Protein 5E1V (pdb70)

CATH classification: 3.10.129.110

InterPro domains:
  IPR006162 Phosphopantetheine attachment site [PS00012] (349-364)
  IPR006162 Phosphopantetheine attachment site [PS00012] (1829-1844)
  IPR006162 Phosphopantetheine attachment site [PS00012] (2629-2644)
  IPR006162 Phosphopantetheine attachment site [PS00012] (2770-2785)
  IPR006162 Phosphopantetheine attachment site [PS00012] (3992-4007)
  IPR009081 Phosphopantetheine binding ACP domain [PF00550] (325-390)
  IPR009081 Phosphopantetheine binding ACP domain [PF00550] (1805-1868)
  IPR009081 Phosphopantetheine binding ACP domain [PF00550] (2605-2669)
  IPR009081 Phosphopantetheine binding ACP domain [PF00550] (2747-2811)
  IPR009081 Phosphopantetheine binding ACP domain [PF00550] (3967-4033)
  IPR009081 Phosphopantetheine binding ACP domain [PS50075] (320-394)
  IPR009081 Phosphopantetheine binding ACP domain [PS50075] (1800-1873)
  IPR009081 Phosphopantetheine binding ACP domain [PS50075] (2597-2674)
  IPR009081 Phosphopantetheine binding ACP domain [PS50075] (2738-2815)
  IPR009081 Phosphopantetheine binding ACP domain [PS50075] (3960-4037)
  IPR011254 Prismane-like superfamily [SSF56821] (311-453)
  IPR013968 Polyketide synthase-like, ketoreductase domain [PF08659] (1521-1706)
  IPR013968 Polyketide synthase-like, ketoreductase domain [PF08659] (3689-3882)
  IPR014030 Beta-ketoacyl synthase-like, N-terminal domain [PF00109] (435-687)
  IPR014030 Beta-ketoacyl synthase-like, N-terminal domain [PF00109] (1927-2181)

Radius of gyration: 29.61 Å; Cα contacts (8 Å, |Δi|>4): 1319; chains: 2; bounding box: 48×80×76 Å

Solvent-accessible surface area: 24666 Å² total; per-residue (Å²): 209,24,71,78,3,91,98,111,35,93,8,16,45,194,34,46,13,0,123,28,8,35,8,72,64,101,25,10,6,2,10,3,2,4,0,8,23,0,0,53,4,0,93,84,89,63,34,56,8,33,66,1,52,1,100,65,0,26,16,116,60,63,3,46,4,96,126,98,0,45,4,15,0,51,0,79,1,51,52,92,49,176,15,75,10,66,0,28,0,56,2,53,48,104,45,110,70,81,70,66,55,128,99,85,59,13,0,73,0,34,0,32,27,68,77,96,10,138,52,166,68,90,34,64,22,85,114,36,63,94,55,27,118,93,83,31,98,1,78,76,10,1,73,64,16,101,150,29,94,25,52,5,41,104,25,0,54,2,114,23,9,0,26,46,57,64,106,5,5,3,0,57,2,36,8,12,104,40,0,75,140,105,2,95,46,36,2,0,0,3,0,0,0,14,0,0,11,10,0,2,47,37,15,0,67,82,68,14,122,63,41,103,121,14,25,34,31,52,61,2,64,11,0,24,0,42,41,61,4,50,54,55,1,20,0,37,0,82,94,109,24,9,86,54,90,143,91,46,9,38,3,17,0,5,0,0,48,68,83,0,84,23,8,0,36,0,86,30,12,7,3,98,23,89,70,72,79,4,94,96,110,36,94,7,16,45,194,34,46,12,0,123,29,8,37,8,61,65,100,25,9,6,3,10,3,2,3,0,9,24,0,1,52,5,0,100,85,98,64,38,55,8,34,64,1,52,1,97,63,0,25,16,116,59,62,3,47,4,98,128,96,0,45,4,15,0,50,0,80,1,29,54,152,50,173,15,74,9,43,0,19,0,57,2,54,48,104,48,113,70,81,70,67,62,85,102,102,58,12,0,81,2,45,0,33,26,65,76,92,9,105,50,89,68,91,38,62,23,84,114,34,62,94,54,27,121,94,81,32,97,2,82,77,10,1,73,75,16,101,156,33,94,25,52,6,41,105,25,0,52,1,113,26,8,0,27,45,56,64,105,6,6,3,0,57,3,36,8,12,104,42,0,74,140,104,3,93,46,35,2,0,0,3,0,0,0,15,0,0,11,9,0,2,45,37,15,0,68,82,68,14,168,69,66,113,114,12,25,30,31,51,63,1,64,12,0,24,0,43,38,72,4,57,52,53,2,19,0,36,0,80,94,109,25,9,86,79,88,179,90,47,10,37,3,17,0,5,0,0,48,68,83,0,83,22,8,0,36,0,86,30,13,7,4,98,35,69

Sequence (547 aa):
NVKKITKQLTLSLKNPFIYHHVVYGQNVLPGLAYIDIIYQIFREHGFSCSELQLRNLSIYQPLTAEQDAVIVLNIQCAEKKEGQWQITAKGIEKRDGKEASEEKLYMKADMHADSPAIFEETLDLSQIKASAQNVVQLDDVYEQCRRQELVHSEYMKAKGCIYEEEDGVLLELSLGSEAMLHAEGFMFHPTLIDGSGVGANHLLTSLLKGEQRLYLPLFYESFSASALLQTDCMTRIKRSSVRREKELIYVTLEFFNASGEKVAELKNFTSKLVVKKITKQLTLSLKNPFIYHHVVYGQNVLPGLAYIDIIYQIFREHGFSCSELQLRNLSIYQPLTAEQDAVIVLNIQCAEKKEGQWQITAKGIEKRDGKEASEEKLYMKADMHADSPAIFEETLDLSQIKASAQNVVQLDDVYEQCRRQELVHSEYMKAKGCIYEEEDGVLLELSLGSEAMLHAEGFMFHPTLIDGSGVGANHLLTSLLKGEQRLYLPLFYESFSASALLQTDCMTRIKRSSVRREKELIYVTLEFFNASGEKVAELKNFTSKLV

Organism: Bacillus subtilis (strain 168) (NCBI:txid224308)

B-factor: mean 27.77, std 12.08, range [8.57, 76.92]

Structure (mmCIF, N/CA/C/O backbone):
data_5E1V
#
_entry.id   5E1V
#
_cell.length_a   38.030
_cell.length_b   63.820
_cell.length_c   66.990
_cell.angle_alpha   89.990
_cell.angle_beta   89.820
_cell.angle_gamma   79.230
#
_symmetry.space_group_name_H-M   'P 1'
#
loop_
_entity.id
_entity.type
_entity.pdbx_description
1 polymer 'Polyketide synthase PksL'
2 water water
#
loop_
_atom_site.group_PDB
_atom_site.id
_atom_site.type_symbol
_atom_site.label_atom_id
_atom_site.label_alt_id
_atom_site.label_comp_id
_atom_site.label_asym_id
_atom_site.label_entity_id
_atom_site.label_seq_id
_atom_site.pdbx_PDB_ins_code
_atom_site.Cartn_x
_atom_site.Cartn_y
_atom_site.Cartn_z
_atom_site.occupancy
_atom_site.B_iso_or_equiv
_atom_site.auth_seq_id
_atom_site.auth_comp_id
_atom_site.auth_asym_id
_atom_site.auth_atom_id
_atom_site.pdbx_PDB_model_num
ATOM 1 N N . ASN A 1 1 ? 9.610 -27.960 23.482 1.00 37.37 6 ASN B N 1
ATOM 2 C CA . ASN A 1 1 ? 9.545 -29.364 22.941 1.00 41.74 6 ASN B CA 1
ATOM 3 C C . ASN A 1 1 ? 10.203 -29.503 21.568 1.00 46.46 6 ASN B C 1
ATOM 4 O O . ASN A 1 1 ? 10.743 -30.550 21.217 1.00 56.36 6 ASN B O 1
ATOM 9 N N . VAL A 1 2 ? 10.137 -28.430 20.801 1.00 48.71 7 VAL B N 1
ATOM 10 C CA . VAL A 1 2 ? 10.811 -28.359 19.523 1.00 55.62 7 VAL B CA 1
ATOM 11 C C . VAL A 1 2 ? 12.138 -27.627 19.662 1.00 46.46 7 VAL B C 1
ATOM 12 O O . VAL A 1 2 ? 12.206 -26.535 20.251 1.00 55.40 7 VAL B O 1
ATOM 16 N N . LYS A 1 3 ? 13.173 -28.230 19.092 1.00 45.06 8 LYS B N 1
ATOM 17 C CA . LYS A 1 3 ? 14.424 -27.525 18.758 1.00 38.42 8 LYS B CA 1
ATOM 18 C C . LYS A 1 3 ? 14.646 -27.397 17.246 1.00 27.42 8 LYS B C 1
ATOM 19 O O . LYS A 1 3 ? 15.345 -26.478 16.811 1.00 24.37 8 LYS B O 1
ATOM 21 N N . LYS A 1 4 ? 14.137 -28.372 16.502 1.00 29.27 9 LYS B N 1
ATOM 22 C CA . LYS A 1 4 ? 14.304 -28.457 15.050 1.00 28.07 9 LYS B CA 1
ATOM 23 C C . LYS A 1 4 ? 12.968 -28.920 14.524 1.00 30.40 9 LYS B C 1
ATOM 24 O O . LYS A 1 4 ? 12.522 -30.021 14.869 1.00 30.61 9 LYS B O 1
ATOM 26 N N . ILE A 1 5 ? 12.318 -28.060 13.722 1.00 28.80 10 ILE B N 1
ATOM 27 C CA . ILE A 1 5 ? 11.033 -28.356 13.116 1.00 27.63 10 ILE B CA 1
ATOM 28 C C . ILE A 1 5 ? 11.277 -28.452 11.600 1.00 28.02 10 ILE B C 1
ATOM 29 O O . ILE A 1 5 ? 11.978 -27.605 11.037 1.00 21.92 10 ILE B O 1
ATOM 34 N N . THR A 1 6 ? 10.771 -29.496 10.952 1.00 27.51 11 THR B N 1
ATOM 35 C CA . THR A 1 6 ? 10.857 -29.546 9.472 1.00 28.16 11 THR B CA 1
ATOM 36 C C . THR A 1 6 ? 9.486 -29.851 8.865 1.00 27.08 11 THR B C 1
ATOM 37 O O . THR A 1 6 ? 8.666 -30.551 9.455 1.00 24.48 11 THR B O 1
ATOM 41 N N . LYS A 1 7 ? 9.233 -29.340 7.660 1.00 23.13 12 LYS B N 1
ATOM 42 C CA . LYS A 1 7 ? 7.970 -29.559 7.012 1.00 19.12 12 LYS B CA 1
ATOM 43 C C . LYS A 1 7 ? 8.385 -29.612 5.554 1.00 20.54 12 LYS B C 1
ATOM 44 O O . LYS A 1 7 ? 9.234 -28.836 5.113 1.00 16.87 12 LYS B O 1
ATOM 50 N N . GLN A 1 8 ? 7.878 -30.632 4.881 1.00 18.28 13 GLN B N 1
ATOM 51 C CA . GLN A 1 8 ? 8.052 -30.809 3.450 1.00 18.73 13 GLN B CA 1
ATOM 52 C C . GLN A 1 8 ? 6.734 -30.544 2.733 1.00 19.93 13 GLN B C 1
ATOM 53 O O . GLN A 1 8 ? 5.666 -31.149 3.084 1.00 21.43 13 GLN B O 1
ATOM 59 N N . LEU A 1 9 ? 6.774 -29.622 1.745 1.00 17.86 14 LEU B N 1
ATOM 60 C CA . LEU A 1 9 ? 5.606 -29.218 0.977 1.00 17.86 14 LEU B CA 1
ATOM 61 C C . LEU A 1 9 ? 5.825 -29.683 -0.469 1.00 19.25 14 LEU B C 1
ATOM 62 O O . LEU A 1 9 ? 6.952 -29.624 -0.949 1.00 18.47 14 LEU B O 1
ATOM 67 N N . THR A 1 10 ? 4.776 -30.165 -1.137 1.00 19.01 15 THR B N 1
ATOM 68 C CA . THR A 1 10 ? 4.905 -30.499 -2.567 1.00 21.19 15 THR B CA 1
ATOM 69 C C . THR A 1 10 ? 4.145 -29.473 -3.371 1.00 20.20 15 THR B C 1
ATOM 70 O O . THR A 1 10 ? 2.928 -29.350 -3.300 1.00 21.80 15 THR B O 1
ATOM 74 N N . LEU A 1 11 ? 4.890 -28.678 -4.102 1.00 18.89 16 LEU B N 1
ATOM 75 C CA . LEU A 1 11 ? 4.314 -27.500 -4.749 1.00 17.40 16 LEU B CA 1
ATOM 76 C C . LEU A 1 11 ? 4.352 -27.732 -6.261 1.00 18.83 16 LEU B C 1
ATOM 77 O O . LEU A 1 11 ? 5.422 -28.086 -6.823 1.00 17.75 16 LEU B O 1
ATOM 82 N N . SER A 1 12 ? 3.180 -27.563 -6.862 1.00 15.30 17 SER B N 1
ATOM 83 C CA . SER A 1 12 ? 2.975 -27.892 -8.301 1.00 16.76 17 SER B CA 1
ATOM 84 C C . SER A 1 12 ? 1.754 -27.052 -8.779 1.00 15.48 17 SER B C 1
ATOM 85 O O . SER A 1 12 ? 1.174 -26.306 -8.001 1.00 11.63 17 SER B O 1
ATOM 88 N N . LEU A 1 13 ? 1.341 -27.199 -10.049 1.00 15.54 18 LEU B N 1
ATOM 89 C CA . LEU A 1 13 ? 0.119 -26.619 -10.551 1.00 15.61 18 LEU B CA 1
ATOM 90 C C . LEU A 1 13 ? -1.176 -27.151 -9.922 1.00 15.21 18 LEU B C 1
ATOM 91 O O . LEU A 1 13 ? -2.244 -26.614 -10.133 1.00 16.15 18 LEU B O 1
ATOM 96 N N . LYS A 1 14 ? -1.077 -28.163 -9.102 1.00 15.89 19 LYS B N 1
ATOM 97 C CA . LYS A 1 14 ? -2.234 -28.661 -8.343 1.00 18.21 19 LYS B CA 1
ATOM 98 C C . LYS A 1 14 ? -2.578 -27.722 -7.194 1.00 17.94 19 LYS B C 1
ATOM 99 O O . LYS A 1 14 ? -3.659 -27.773 -6.705 1.00 15.42 19 LYS B O 1
ATOM 105 N N . ASN A 1 15 ? -1.615 -26.916 -6.766 1.00 17.97 20 ASN B N 1
ATOM 106 C CA . ASN A 1 15 ? -1.799 -25.928 -5.744 1.00 15.50 20 ASN B CA 1
ATOM 107 C C . ASN A 1 15 ? -2.521 -24.757 -6.375 1.00 17.44 20 ASN B C 1
ATOM 108 O O . ASN A 1 15 ? -2.066 -24.208 -7.391 1.00 16.51 20 ASN B O 1
ATOM 113 N N . PRO A 1 16 ? -3.650 -24.330 -5.769 1.00 19.59 21 PRO B N 1
ATOM 114 C CA . PRO A 1 16 ? -4.440 -23.303 -6.454 1.00 19.23 21 PRO B CA 1
ATOM 115 C C . PRO A 1 16 ? -3.757 -21.941 -6.505 1.00 20.95 21 PRO B C 1
ATOM 116 O O . PRO A 1 16 ? -4.093 -21.155 -7.417 1.00 22.58 21 PRO B O 1
ATOM 120 N N . PHE A 1 17 ? -2.842 -21.624 -5.556 1.00 16.04 22 PHE B N 1
ATOM 121 C CA . PHE A 1 17 ? -2.159 -20.329 -5.647 1.00 16.38 22 PHE B CA 1
ATOM 122 C C . PHE A 1 17 ? -1.200 -20.320 -6.844 1.00 16.20 22 PHE B C 1
ATOM 123 O O . PHE A 1 17 ? -1.116 -19.366 -7.561 1.00 22.17 22 PHE B O 1
ATOM 13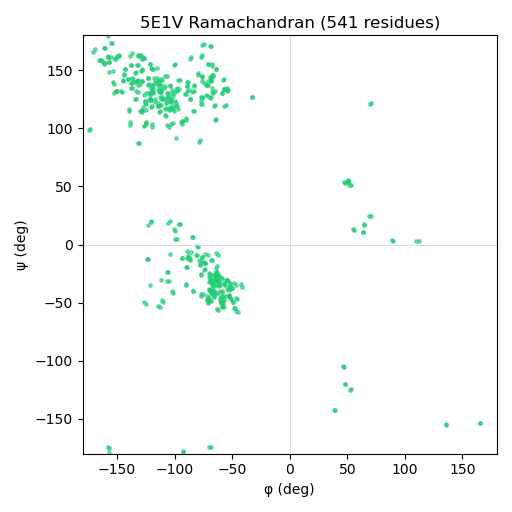1 N N . ILE A 1 18 ? -0.516 -21.430 -7.069 1.00 15.58 23 ILE B N 1
ATOM 132 C CA . ILE A 1 18 ? 0.403 -21.523 -8.154 1.00 16.10 23 ILE B CA 1
ATOM 133 C C . ILE A 1 18 ? -0.363 -21.556 -9.474 1.00 16.94 23 ILE B C 1
ATOM 134 O O . ILE A 1 18 ? 0.006 -20.943 -10.405 1.00 15.34 23 ILE B O 1
ATOM 139 N N . TYR A 1 19 ? -1.399 -22.361 -9.561 1.00 16.99 24 TYR B N 1
ATOM 140 C CA . TYR A 1 19 ? -2.087 -22.456 -10.801 1.00 17.51 24 TYR B CA 1
ATOM 141 C C . TYR A 1 19 ? -2.667 -21.144 -11.231 1.00 19.56 24 TYR B C 1
ATOM 142 O O . TYR A 1 19 ? -2.648 -20.829 -12.454 1.00 21.35 24 TYR B O 1
ATOM 151 N N . HIS A 1 20 ? -3.122 -20.338 -10.282 1.00 16.99 25 HIS B N 1
ATOM 152 C CA . HIS A 1 20 ? -3.883 -19.101 -10.561 1.00 19.41 25 HIS B CA 1
ATOM 153 C C . HIS A 1 20 ? -3.040 -17.818 -10.388 1.00 17.85 25 HIS B C 1
ATOM 154 O O . HIS A 1 20 ? -3.576 -16.702 -10.288 1.00 17.68 25 HIS B O 1
ATOM 161 N N . HIS A 1 21 ? -1.729 -17.984 -10.434 1.00 17.42 26 HIS B N 1
ATOM 162 C CA . HIS A 1 21 ? -0.864 -16.842 -10.288 1.00 16.43 26 HIS B CA 1
ATOM 163 C C . HIS A 1 21 ? 0.260 -16.953 -11.254 1.00 16.94 26 HIS B C 1
ATOM 164 O O . HIS A 1 21 ? 1.166 -17.751 -11.069 1.00 17.26 26 HIS B O 1
ATOM 171 N N . VAL A 1 22 ? 0.186 -16.136 -12.321 1.00 20.93 27 VAL B N 1
ATOM 172 C CA . VAL A 1 22 ? 1.086 -16.270 -13.485 1.00 20.99 27 VAL B CA 1
ATOM 173 C C . VAL A 1 22 ? 1.824 -14.976 -13.653 1.00 20.65 27 VAL B C 1
ATOM 174 O O . VAL A 1 22 ? 1.209 -13.925 -13.765 1.00 23.24 27 VAL B O 1
ATOM 178 N N . VAL A 1 23 ? 3.133 -15.067 -13.756 1.00 20.01 28 VAL B N 1
ATOM 179 C CA . VAL A 1 23 ? 4.029 -13.910 -13.854 1.00 20.86 28 VAL B CA 1
ATOM 180 C C . VAL A 1 23 ? 4.986 -14.038 -15.065 1.00 18.81 28 VAL B C 1
ATOM 181 O O . VAL A 1 23 ? 5.846 -14.931 -15.122 1.00 21.32 28 VAL B O 1
ATOM 185 N N . TYR A 1 24 ? 4.856 -13.133 -16.021 1.00 23.77 29 TYR B N 1
ATOM 186 C CA . TYR A 1 24 ? 5.581 -13.240 -17.317 1.00 25.60 29 TYR B CA 1
ATOM 187 C C . TYR A 1 24 ? 5.440 -14.667 -17.875 1.00 25.68 29 TYR B C 1
ATOM 188 O O . TYR A 1 24 ? 6.413 -15.336 -18.162 1.00 28.70 29 TYR B O 1
ATOM 197 N N . GLY A 1 25 ? 4.186 -15.092 -17.977 1.00 28.90 30 GLY B N 1
ATOM 198 C CA . GLY A 1 25 ? 3.778 -16.438 -18.302 1.00 28.36 30 GLY B CA 1
ATOM 199 C C . GLY A 1 25 ? 4.256 -17.658 -17.516 1.00 26.36 30 GLY B C 1
ATOM 200 O O . GLY A 1 25 ? 4.042 -18.779 -17.956 1.00 26.67 30 GLY B O 1
ATOM 201 N N . GLN A 1 26 ? 4.857 -17.505 -16.347 1.00 22.88 31 GLN B N 1
ATOM 202 C CA . GLN A 1 26 ? 5.224 -18.692 -15.540 1.00 24.26 31 GLN B CA 1
ATOM 203 C C . GLN A 1 26 ? 4.365 -18.773 -14.276 1.00 20.45 31 GLN B C 1
ATOM 204 O O . GLN A 1 26 ? 4.070 -17.747 -13.679 1.00 18.75 31 GLN B O 1
ATOM 210 N N . ASN A 1 27 ? 3.955 -19.977 -13.877 1.00 17.15 32 ASN B N 1
ATOM 211 C CA . ASN A 1 27 ? 3.162 -20.128 -12.637 1.00 17.72 32 ASN B CA 1
ATOM 212 C C . ASN A 1 27 ? 4.108 -19.912 -11.446 1.00 16.03 32 ASN B C 1
ATOM 213 O O . ASN A 1 27 ? 5.150 -20.574 -11.382 1.00 22.48 32 ASN B O 1
ATOM 218 N N . VAL A 1 28 ? 3.768 -19.038 -10.492 1.00 15.27 33 VAL B N 1
ATOM 219 C CA . VAL A 1 28 ? 4.634 -18.694 -9.417 1.00 17.04 33 VAL B CA 1
ATOM 220 C C . VAL A 1 28 ? 3.888 -18.722 -8.108 1.00 16.23 33 VAL B C 1
ATOM 221 O O . VAL A 1 28 ? 2.787 -18.188 -7.983 1.00 14.94 33 VAL B O 1
ATOM 225 N N . LEU A 1 29 ? 4.451 -19.363 -7.118 1.00 17.64 34 LEU B N 1
ATOM 226 C CA . LEU A 1 29 ? 3.900 -19.200 -5.795 1.00 18.23 34 LEU B CA 1
ATOM 227 C C . LEU A 1 29 ? 4.085 -17.719 -5.324 1.00 17.83 34 LEU B C 1
ATOM 228 O O . LEU A 1 29 ? 5.233 -17.248 -5.238 1.00 18.67 34 LEU B O 1
ATOM 233 N N . PRO A 1 30 ? 2.993 -17.016 -5.025 1.00 15.46 35 PRO B N 1
ATOM 234 C CA . PRO A 1 30 ? 3.219 -15.640 -4.573 1.00 16.17 35 PRO B CA 1
ATOM 235 C C . PRO A 1 30 ? 4.129 -15.632 -3.364 1.00 14.72 35 PRO B C 1
ATOM 236 O O . PRO A 1 30 ? 4.025 -16.439 -2.437 1.00 13.65 35 PRO B O 1
ATOM 240 N N . GLY A 1 31 ? 5.102 -14.746 -3.414 1.00 14.75 36 GLY B N 1
ATOM 241 C CA . GLY A 1 31 ? 6.033 -14.647 -2.329 1.00 15.25 36 GLY B CA 1
ATOM 242 C C . GLY A 1 31 ? 5.320 -14.342 -1.022 1.00 13.29 36 GLY B C 1
ATOM 243 O O . GLY A 1 31 ? 5.823 -14.667 -0.011 1.00 14.55 36 GLY B O 1
ATOM 244 N N . LEU A 1 32 ? 4.184 -13.666 -1.059 1.00 12.20 37 LEU B N 1
ATOM 245 C CA . LEU A 1 32 ? 3.436 -13.279 0.176 1.00 13.05 37 LEU B CA 1
ATOM 246 C C . LEU A 1 32 ? 2.710 -14.502 0.830 1.00 11.84 37 LEU B C 1
ATOM 247 O O . LEU A 1 32 ? 2.258 -14.422 1.943 1.00 10.91 37 LEU B O 1
ATOM 252 N N . ALA A 1 33 ? 2.731 -15.627 0.120 1.00 10.59 38 ALA B N 1
ATOM 253 C CA . ALA A 1 33 ? 2.203 -16.882 0.617 1.00 10.21 38 ALA B CA 1
ATOM 254 C C . ALA A 1 33 ? 3.089 -17.516 1.635 1.00 9.76 38 ALA B C 1
ATOM 255 O O . ALA A 1 33 ? 2.672 -18.395 2.369 1.00 9.52 38 ALA B O 1
ATOM 257 N N . TYR A 1 34 ? 4.356 -17.076 1.729 1.00 9.84 39 TYR B N 1
ATOM 258 C CA . TYR A 1 34 ? 5.258 -17.645 2.772 1.00 9.57 39 TYR B CA 1
ATOM 259 C C . TYR A 1 34 ? 4.793 -17.369 4.199 1.00 8.57 39 TYR B C 1
ATOM 260 O O . TYR A 1 34 ? 5.247 -18.061 5.155 1.00 9.65 39 TYR B O 1
ATOM 269 N N . ILE A 1 35 ? 4.085 -16.271 4.422 1.00 9.21 40 ILE B N 1
ATOM 270 C CA . ILE A 1 35 ? 3.569 -15.951 5.788 1.00 9.77 40 ILE B CA 1
ATOM 271 C C . ILE A 1 35 ? 2.657 -17.088 6.323 1.00 11.46 40 ILE B C 1
ATOM 272 O O . ILE A 1 35 ? 2.880 -17.654 7.409 1.00 10.90 40 ILE B O 1
ATOM 277 N N . ASP A 1 36 ? 1.680 -17.454 5.461 1.00 11.90 41 ASP B N 1
ATOM 278 C CA . ASP A 1 36 ? 0.800 -18.588 5.787 1.00 12.61 41 ASP B CA 1
ATOM 279 C C . ASP A 1 36 ? 1.568 -19.880 5.967 1.00 12.47 41 ASP B C 1
ATOM 280 O O . ASP A 1 36 ? 1.388 -20.547 7.016 1.00 13.32 41 ASP B O 1
ATOM 285 N N . ILE A 1 37 ? 2.452 -20.214 5.014 1.00 12.37 42 ILE B N 1
ATOM 286 C CA . ILE A 1 37 ? 3.284 -21.385 5.080 1.00 10.80 42 ILE B CA 1
ATOM 287 C C . ILE A 1 37 ? 3.982 -21.498 6.471 1.00 9.77 42 ILE B C 1
ATOM 288 O O . ILE A 1 37 ? 3.828 -22.515 7.191 1.00 9.71 42 ILE B O 1
ATOM 293 N N . ILE A 1 38 ? 4.687 -20.440 6.848 1.00 10.07 43 ILE B N 1
ATOM 294 C CA . ILE A 1 38 ? 5.487 -20.487 8.036 1.00 10.89 43 ILE B CA 1
ATOM 295 C C . ILE A 1 38 ? 4.645 -20.575 9.330 1.00 10.68 43 ILE B C 1
ATOM 296 O O . ILE A 1 38 ? 4.912 -21.436 10.155 1.00 10.54 43 ILE B O 1
ATOM 301 N N . TYR A 1 39 ? 3.545 -19.806 9.418 1.00 11.47 44 TYR B N 1
ATOM 302 C CA . TYR A 1 39 ? 2.730 -19.779 10.628 1.00 11.58 44 TYR B CA 1
ATOM 303 C C . TYR A 1 39 ? 1.993 -21.120 10.761 1.00 12.12 44 TYR B C 1
ATOM 304 O O . TYR A 1 39 ? 1.782 -21.577 11.919 1.00 11.47 44 TYR B O 1
ATOM 313 N N . GLN A 1 40 ? 1.638 -21.755 9.620 1.00 11.42 45 GLN B N 1
ATOM 314 C CA . GLN A 1 40 ? 1.042 -23.145 9.697 1.00 12.33 45 GLN B CA 1
ATOM 315 C C . GLN A 1 40 ? 1.945 -24.132 10.394 1.00 12.47 45 GLN B C 1
ATOM 316 O O . GLN A 1 40 ? 1.454 -24.968 11.143 1.00 13.08 45 GLN B O 1
ATOM 322 N N . ILE A 1 41 ? 3.234 -24.104 10.052 1.00 12.46 46 ILE B N 1
ATOM 323 C CA . ILE A 1 41 ? 4.224 -24.959 10.584 1.00 13.96 46 ILE B CA 1
ATOM 324 C C . ILE A 1 41 ? 4.326 -24.795 12.134 1.00 14.95 46 ILE B C 1
ATOM 325 O O . ILE A 1 41 ? 4.321 -25.766 12.901 1.00 14.82 46 ILE B O 1
ATOM 330 N N . PHE A 1 42 ? 4.446 -23.570 12.579 1.00 14.37 47 PHE B N 1
ATOM 331 C CA . PHE A 1 42 ? 4.560 -23.352 14.051 1.00 13.75 47 PHE B CA 1
ATOM 332 C 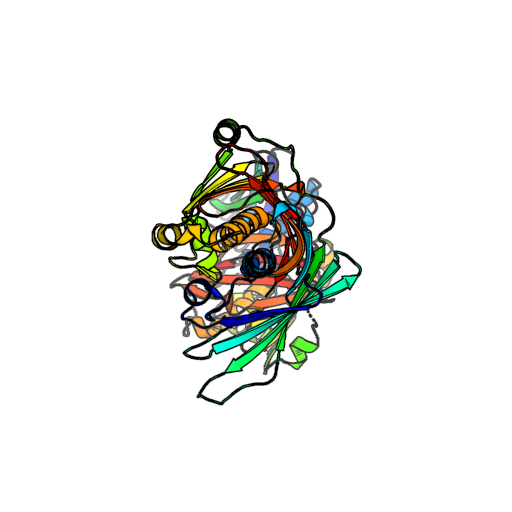C . PHE A 1 42 ? 3.293 -23.687 14.779 1.00 15.30 47 PHE B C 1
ATOM 333 O O . PHE A 1 42 ? 3.331 -24.192 15.940 1.00 16.19 47 PHE B O 1
ATOM 341 N N . ARG A 1 43 ? 2.146 -23.418 14.139 1.00 13.54 48 ARG B N 1
ATOM 342 C CA . ARG A 1 43 ? 0.850 -23.794 14.729 1.00 15.84 48 ARG B CA 1
ATOM 343 C C . ARG A 1 43 ? 0.789 -25.317 14.968 1.00 15.50 48 ARG B C 1
ATOM 344 O O . ARG A 1 43 ? 0.217 -25.781 16.009 1.00 15.83 48 ARG B O 1
ATOM 352 N N . GLU A 1 44 ? 1.317 -26.077 14.020 1.00 16.26 49 GLU B N 1
ATOM 353 C CA . GLU A 1 44 ? 1.228 -27.540 14.113 1.00 17.38 49 GLU B CA 1
ATOM 354 C C . GLU A 1 44 ? 1.992 -28.065 15.325 1.00 18.29 49 GLU B C 1
ATOM 355 O O . GLU A 1 44 ? 1.646 -29.142 15.883 1.00 14.02 49 GLU B O 1
ATOM 357 N N . HIS A 1 45 ? 2.985 -27.260 15.764 1.00 15.88 50 HIS B N 1
ATOM 358 C CA . HIS A 1 45 ? 3.808 -27.547 16.959 1.00 16.14 50 HIS B CA 1
ATOM 359 C C . HIS A 1 45 ? 3.383 -26.812 18.192 1.00 15.85 50 HIS B C 1
ATOM 360 O O . HIS A 1 45 ? 4.062 -26.948 19.231 1.00 17.99 50 HIS B O 1
ATOM 367 N N . GLY A 1 46 ? 2.281 -26.075 18.127 1.00 14.67 51 GLY B N 1
ATOM 368 C CA . GLY A 1 46 ? 1.596 -25.582 19.337 1.00 16.72 51 GLY B CA 1
ATOM 369 C C . GLY A 1 46 ? 1.661 -24.119 19.517 1.00 16.70 51 GLY B C 1
ATOM 370 O O . GLY A 1 46 ? 1.207 -23.607 20.536 1.00 17.99 51 GLY B O 1
ATOM 371 N N . PHE A 1 47 ? 2.254 -23.410 18.561 1.00 17.73 52 PHE B N 1
ATOM 372 C CA . PHE A 1 47 ? 2.358 -21.964 18.716 1.00 17.83 52 PHE B CA 1
ATOM 373 C C . PHE A 1 47 ? 1.199 -21.236 18.131 1.00 18.55 52 PHE B C 1
ATOM 374 O O . PHE A 1 47 ? 0.908 -21.416 16.942 1.00 16.21 52 PHE B O 1
ATOM 382 N N . SER A 1 48 ? 0.626 -20.344 18.945 1.00 16.40 53 SER B N 1
ATOM 383 C CA . SER A 1 48 ? -0.385 -19.414 18.522 1.00 19.57 53 SER B CA 1
ATOM 384 C C . SER A 1 48 ? 0.227 -18.251 17.722 1.00 17.71 53 SER B C 1
ATOM 385 O O . SER A 1 48 ? 1.303 -17.862 18.061 1.00 18.30 53 SER B O 1
ATOM 388 N N . CYS A 1 49 ? -0.433 -17.726 16.693 1.00 17.82 54 CYS B N 1
ATOM 389 C CA . CYS A 1 49 ? 0.108 -16.595 15.891 1.00 19.13 54 CYS B CA 1
ATOM 390 C C . CYS A 1 49 ? 0.478 -15.410 16.762 1.00 17.13 54 CYS B C 1
ATOM 391 O O . CYS A 1 49 ? 1.431 -14.704 16.516 1.00 16.87 54 CYS B O 1
ATOM 394 N N . SER A 1 50 ? -0.232 -15.233 17.861 1.00 18.86 55 SER B N 1
ATOM 395 C CA . SER A 1 50 ? 0.036 -14.061 18.708 1.00 20.62 55 SER B CA 1
ATOM 396 C C . SER A 1 50 ? 1.362 -14.205 19.533 1.00 22.75 55 SER B C 1
ATOM 397 O O . SER A 1 50 ? 1.944 -13.212 19.997 1.00 24.92 55 SER B O 1
ATOM 400 N N . GLU A 1 51 ? 1.895 -15.410 19.614 1.00 20.39 56 GLU B N 1
ATOM 401 C CA . GLU A 1 51 ? 3.175 -15.651 20.313 1.00 22.31 56 GLU B CA 1
ATOM 402 C C . GLU A 1 51 ? 4.418 -15.288 19.551 1.00 22.63 56 GLU B C 1
ATOM 403 O O . GLU A 1 51 ? 5.491 -15.297 20.111 1.00 20.58 56 GLU B O 1
ATOM 409 N N . LEU A 1 52 ? 4.286 -15.042 18.249 1.00 20.90 57 LEU B N 1
ATOM 410 C CA . LEU A 1 52 ? 5.393 -15.094 17.346 1.00 20.64 57 LEU B CA 1
ATOM 411 C C . LEU A 1 52 ? 5.517 -13.715 16.677 1.00 21.97 57 LEU B C 1
ATOM 412 O O . LEU A 1 52 ? 4.557 -12.869 16.727 1.00 24.92 57 LEU B O 1
ATOM 417 N N . GLN A 1 53 ? 6.728 -13.415 16.234 1.00 17.44 58 GLN B N 1
ATOM 418 C CA . GLN A 1 53 ? 6.963 -12.356 15.263 1.00 17.03 58 GLN B CA 1
ATOM 419 C C . GLN A 1 53 ? 7.897 -12.924 14.212 1.00 19.10 58 GLN B C 1
ATOM 420 O O . GLN A 1 53 ? 8.979 -13.354 14.554 1.00 17.63 58 GLN B O 1
ATOM 426 N N . LEU A 1 54 ? 7.483 -12.856 12.955 1.00 16.34 59 LEU B N 1
ATOM 427 C CA . LEU A 1 54 ? 8.275 -13.278 11.812 1.00 16.31 59 LEU B CA 1
ATOM 428 C C . LEU A 1 54 ? 9.159 -12.055 11.482 1.00 16.47 59 LEU B C 1
ATOM 429 O O . LEU A 1 54 ? 8.673 -10.916 11.476 1.00 15.94 59 LEU B O 1
ATOM 434 N N . ARG A 1 55 ? 10.441 -12.311 11.323 1.00 16.01 60 ARG B N 1
ATOM 435 C CA . ARG A 1 55 ? 11.357 -11.231 10.968 1.00 17.08 60 ARG B CA 1
ATOM 436 C C . ARG A 1 55 ? 12.336 -11.540 9.878 1.00 14.43 60 ARG B C 1
ATOM 437 O O . ARG A 1 55 ? 12.783 -12.660 9.765 1.00 18.22 60 ARG B O 1
ATOM 445 N N . ASN A 1 56 ? 12.678 -10.505 9.108 1.00 15.93 61 ASN B N 1
ATOM 446 C CA . ASN A 1 56 ? 13.770 -10.494 8.136 1.00 18.26 61 ASN B CA 1
ATOM 447 C C . ASN A 1 56 ? 13.660 -11.652 7.179 1.00 16.70 61 ASN B C 1
ATOM 448 O O . ASN A 1 56 ? 14.560 -12.454 7.109 1.00 16.98 61 ASN B O 1
ATOM 453 N N . LEU A 1 57 ? 12.476 -11.812 6.583 1.00 15.56 62 LEU B N 1
ATOM 454 C CA . LEU A 1 57 ? 12.277 -12.795 5.524 1.00 14.55 62 LEU B CA 1
ATOM 455 C C . LEU A 1 57 ? 12.865 -12.313 4.249 1.00 12.95 62 LEU B C 1
ATOM 456 O O . LEU A 1 57 ? 12.572 -11.209 3.804 1.00 17.48 62 LEU B O 1
ATOM 461 N N . SER A 1 58 ? 13.724 -13.121 3.634 1.00 16.89 63 SER B N 1
ATOM 462 C CA . SER A 1 58 ? 14.268 -12.843 2.339 1.00 16.68 63 SER B CA 1
ATOM 463 C C . SER A 1 58 ? 13.904 -13.889 1.340 1.00 14.65 63 SER B C 1
ATOM 464 O O . SER A 1 58 ? 14.057 -15.023 1.625 1.00 13.13 63 SER B O 1
ATOM 467 N N . ILE A 1 59 ? 13.485 -13.430 0.179 1.00 16.56 64 ILE B N 1
ATOM 468 C CA . ILE A 1 59 ? 13.257 -14.242 -1.029 1.00 16.23 64 ILE B CA 1
ATOM 469 C C . ILE A 1 59 ? 14.434 -14.138 -1.961 1.00 16.71 64 ILE B C 1
ATOM 470 O O . ILE A 1 59 ? 14.786 -13.055 -2.396 1.00 19.96 64 ILE B O 1
ATOM 475 N N . TYR A 1 60 ? 15.016 -15.288 -2.249 1.00 19.37 65 TYR B N 1
ATOM 476 C CA . TYR A 1 60 ? 16.236 -15.434 -3.091 1.00 19.99 65 TYR B CA 1
ATOM 477 C C . TYR A 1 60 ? 15.854 -15.614 -4.542 1.00 22.90 65 TYR B C 1
ATOM 478 O O . TYR A 1 60 ? 16.516 -15.086 -5.400 1.00 23.25 65 TYR B O 1
ATOM 487 N N . GLN A 1 61 ? 14.735 -16.301 -4.811 1.00 22.33 66 GLN B N 1
ATOM 488 C CA . GLN A 1 61 ? 14.247 -16.488 -6.132 1.00 21.40 66 GLN B CA 1
ATOM 489 C C . GLN A 1 61 ? 12.785 -16.907 -6.102 1.00 19.08 66 GLN B C 1
ATOM 490 O O . GLN A 1 61 ? 12.374 -17.463 -5.150 1.00 16.60 66 GLN B O 1
ATOM 496 N N . PRO A 1 62 ? 12.047 -16.682 -7.204 1.00 20.47 67 PRO B N 1
ATOM 497 C CA . PRO A 1 62 ? 10.651 -17.137 -7.295 1.00 16.89 67 PRO B CA 1
ATOM 498 C C . PRO A 1 62 ? 10.515 -18.627 -7.355 1.00 17.81 67 PRO B C 1
ATOM 499 O O . PRO A 1 62 ? 11.377 -19.331 -7.928 1.00 19.65 67 PRO B O 1
ATOM 503 N N . LEU A 1 63 ? 9.456 -19.119 -6.713 1.00 16.50 68 LEU B N 1
ATOM 504 C CA . LEU A 1 63 ? 9.168 -20.530 -6.675 1.00 15.50 68 LEU B CA 1
ATOM 505 C C . LEU A 1 63 ? 8.195 -20.775 -7.826 1.00 16.97 68 LEU B C 1
ATOM 506 O O . LEU A 1 63 ? 7.034 -20.394 -7.771 1.00 12.45 68 LEU B O 1
ATOM 511 N N . THR A 1 64 ? 8.711 -21.375 -8.881 1.00 17.90 69 THR B N 1
ATOM 512 C CA . THR A 1 64 ? 7.965 -21.468 -10.124 1.00 19.08 69 THR B CA 1
ATOM 513 C C . THR A 1 64 ? 7.755 -22.932 -10.431 1.00 18.46 69 THR B C 1
ATOM 514 O O . THR A 1 64 ? 8.557 -23.755 -10.054 1.00 19.11 69 THR B O 1
ATOM 518 N N . ALA A 1 65 ? 6.669 -23.254 -11.121 1.00 19.23 70 ALA B N 1
ATOM 519 C CA . ALA A 1 65 ? 6.478 -24.649 -11.580 1.00 18.81 70 ALA B CA 1
ATOM 520 C C . ALA A 1 65 ? 5.897 -24.606 -12.958 1.00 20.69 70 ALA B C 1
ATOM 521 O O . ALA A 1 65 ? 5.103 -23.721 -13.292 1.00 20.21 70 ALA B O 1
ATOM 523 N N . GLU A 1 66 ? 6.322 -25.525 -13.812 1.00 21.15 71 GLU B N 1
ATOM 524 C CA . GLU A 1 66 ? 5.556 -25.643 -15.045 1.00 24.37 71 GLU B CA 1
ATOM 525 C C . GLU A 1 66 ? 5.138 -27.084 -15.321 1.00 18.88 71 GLU B C 1
ATOM 526 O O . GLU A 1 66 ? 5.733 -28.067 -14.815 1.00 18.47 71 GLU B O 1
ATOM 532 N N . GLN A 1 67 ? 4.128 -27.185 -16.164 1.00 20.35 72 GLN B N 1
ATOM 533 C CA . GLN A 1 67 ? 3.622 -28.441 -16.643 1.00 21.97 72 GLN B CA 1
ATOM 534 C C . GLN A 1 67 ? 3.346 -29.307 -15.407 1.00 18.92 72 GLN B C 1
ATOM 535 O O . GLN A 1 67 ? 2.652 -28.824 -14.479 1.00 17.04 72 GLN B O 1
ATOM 541 N N . ASP A 1 68 ? 3.924 -30.496 -15.376 1.00 19.04 73 ASP B N 1
ATOM 542 C CA . ASP A 1 68 ? 3.765 -31.463 -14.288 1.00 19.73 73 ASP B CA 1
ATOM 543 C C . ASP A 1 68 ? 4.919 -31.472 -13.308 1.00 19.51 73 ASP B C 1
ATOM 544 O O . ASP A 1 68 ? 5.000 -32.379 -12.498 1.00 18.05 73 ASP B O 1
ATOM 549 N N . ALA A 1 69 ? 5.816 -30.480 -13.377 1.00 19.18 74 ALA B N 1
ATOM 550 C CA . ALA A 1 69 ? 7.020 -30.473 -12.516 1.00 18.93 74 ALA B CA 1
ATOM 551 C C . ALA A 1 69 ? 6.563 -30.221 -11.053 1.00 20.51 74 ALA B C 1
ATOM 552 O O . ALA A 1 69 ? 5.549 -29.549 -10.810 1.00 16.13 74 ALA B O 1
ATOM 554 N N . VAL A 1 70 ? 7.231 -30.857 -10.101 1.00 21.22 75 VAL B N 1
ATOM 555 C CA . VAL A 1 70 ? 6.833 -30.696 -8.661 1.00 24.47 75 VAL B CA 1
ATOM 556 C C . VAL A 1 70 ? 8.034 -30.110 -7.964 1.00 24.08 75 VAL B C 1
ATOM 557 O O . VAL A 1 70 ? 9.136 -30.597 -8.244 1.00 25.04 75 VAL B O 1
ATOM 561 N N . ILE A 1 71 ? 7.872 -29.091 -7.110 1.00 21.51 76 ILE B N 1
ATOM 562 C CA . ILE A 1 71 ? 8.964 -28.619 -6.308 1.00 22.93 76 ILE B CA 1
ATOM 563 C C . ILE A 1 71 ? 8.731 -29.161 -4.872 1.00 22.28 76 ILE B C 1
ATOM 564 O O . ILE A 1 71 ? 7.741 -28.863 -4.202 1.00 18.54 76 ILE B O 1
ATOM 569 N N . VAL A 1 72 ? 9.675 -29.965 -4.410 1.00 21.12 77 VAL B N 1
ATOM 570 C CA . VAL A 1 72 ? 9.578 -30.524 -3.089 1.00 20.72 77 VAL B CA 1
ATOM 571 C C . VAL A 1 72 ? 10.349 -29.575 -2.189 1.00 20.97 77 VAL B C 1
ATOM 572 O O . VAL A 1 72 ? 11.575 -29.510 -2.280 1.00 21.13 77 VAL B O 1
ATOM 576 N N . LEU A 1 73 ? 9.623 -28.799 -1.387 1.00 19.07 78 LEU B N 1
ATOM 577 C CA . LEU A 1 73 ? 10.175 -27.714 -0.595 1.00 17.23 78 LEU B CA 1
ATOM 578 C C . LEU A 1 73 ? 10.333 -28.158 0.860 1.00 15.89 78 LEU B C 1
ATOM 579 O O . LEU A 1 73 ? 9.360 -28.460 1.546 1.00 16.16 78 LEU B O 1
ATOM 584 N N . ASN A 1 74 ? 11.576 -28.181 1.305 1.00 16.56 79 ASN B N 1
ATOM 585 C CA . ASN A 1 74 ? 11.924 -28.580 2.638 1.00 17.58 79 ASN B CA 1
ATOM 586 C C . ASN A 1 74 ? 12.071 -27.324 3.438 1.00 18.33 79 ASN B C 1
ATOM 587 O O . ASN A 1 74 ? 12.894 -26.458 3.064 1.00 16.74 79 ASN B O 1
ATOM 592 N N . ILE A 1 75 ? 11.209 -27.149 4.460 1.00 18.71 80 ILE B N 1
ATOM 593 C CA . ILE A 1 75 ? 11.299 -25.994 5.374 1.00 18.05 80 ILE B CA 1
ATOM 594 C C . ILE A 1 75 ? 11.876 -26.482 6.704 1.00 20.58 80 ILE B C 1
ATOM 595 O O . ILE A 1 75 ? 11.280 -27.339 7.339 1.00 21.15 80 ILE B O 1
ATOM 600 N N . GLN A 1 76 ? 13.065 -25.989 7.069 1.00 21.15 81 GLN B N 1
ATOM 601 C CA . GLN A 1 76 ? 13.637 -26.312 8.402 1.00 22.46 81 GLN B CA 1
ATOM 602 C C . GLN A 1 76 ? 13.673 -25.041 9.279 1.00 22.60 81 GLN B C 1
ATOM 603 O O . GLN A 1 76 ? 14.132 -23.962 8.811 1.00 24.29 81 GLN B O 1
ATOM 609 N N . CYS A 1 77 ? 13.204 -25.191 10.524 1.00 21.40 82 CYS B N 1
ATOM 610 C CA . CYS A 1 77 ? 13.166 -24.135 11.525 1.00 22.59 82 CYS B CA 1
ATOM 611 C C . CYS A 1 77 ? 14.050 -24.691 12.654 1.00 22.40 82 CYS B C 1
ATOM 612 O O . CYS A 1 77 ? 13.809 -25.784 13.163 1.00 25.07 82 CYS B O 1
ATOM 615 N N . ALA A 1 78 ? 15.108 -23.978 12.941 1.00 24.39 83 ALA B N 1
ATOM 616 C CA . ALA A 1 78 ? 16.098 -24.440 13.896 1.00 23.00 83 ALA B CA 1
ATOM 617 C C . ALA A 1 78 ? 16.208 -23.402 14.982 1.00 19.40 83 ALA B C 1
ATOM 618 O O . ALA A 1 78 ? 16.439 -22.235 14.663 1.00 18.70 83 ALA B O 1
ATOM 620 N N . GLU A 1 79 ? 16.012 -23.848 16.242 1.00 22.47 84 GLU B N 1
ATOM 621 C CA . GLU A 1 79 ? 16.001 -23.009 17.439 1.00 25.20 84 GLU B CA 1
ATOM 622 C C . GLU A 1 79 ? 17.427 -22.668 17.872 1.00 31.19 84 GLU B C 1
ATOM 623 O O . GLU A 1 79 ? 17.998 -23.383 18.681 1.00 29.45 84 GLU B O 1
ATOM 629 N N . LYS A 1 80 ? 17.968 -21.582 17.339 1.00 34.77 85 LYS B N 1
ATOM 630 C CA . LYS A 1 80 ? 19.408 -21.249 17.535 1.00 42.43 85 LYS B CA 1
ATOM 631 C C . LYS A 1 80 ? 19.687 -20.800 18.954 1.00 41.46 85 LYS B C 1
ATOM 632 O O . LYS A 1 80 ? 20.695 -21.174 19.550 1.00 46.50 85 LYS B O 1
ATOM 634 N N . LYS A 1 81 ? 18.807 -19.946 19.456 1.00 42.16 86 LYS B N 1
ATOM 635 C CA . LYS A 1 81 ? 18.813 -19.444 20.833 1.00 41.40 86 LYS B CA 1
ATOM 636 C C . LYS A 1 81 ? 17.390 -19.600 21.347 1.00 44.29 86 LYS B C 1
ATOM 637 O O . LYS A 1 81 ? 16.458 -19.762 20.556 1.00 37.41 86 LYS B O 1
ATOM 639 N N . GLU A 1 82 ? 17.198 -19.540 22.655 1.00 40.56 87 GLU B N 1
ATOM 640 C CA . GLU A 1 82 ? 15.880 -19.829 23.219 1.00 42.43 87 GLU B CA 1
ATOM 641 C C . GLU A 1 82 ? 14.834 -18.862 22.627 1.00 35.16 87 GLU B C 1
ATOM 642 O O . GLU A 1 82 ? 15.046 -17.632 22.571 1.00 37.65 87 GLU B O 1
ATOM 648 N N . GLY A 1 83 ? 13.741 -19.440 22.154 1.00 30.23 88 GLY B N 1
ATOM 649 C CA . GLY A 1 83 ? 12.672 -18.712 21.481 1.00 32.08 88 GLY B CA 1
ATOM 650 C C . GLY A 1 83 ? 13.053 -18.044 20.152 1.00 29.83 88 GLY B C 1
ATOM 651 O O . GLY A 1 83 ? 12.350 -17.127 19.708 1.00 27.02 88 GLY B O 1
ATOM 652 N N . GLN A 1 84 ? 14.172 -18.450 19.547 1.00 27.83 89 GLN B N 1
ATOM 653 C CA . GLN A 1 84 ? 14.618 -17.827 18.278 1.00 25.87 89 GLN B CA 1
ATOM 654 C C . GLN A 1 84 ? 14.902 -18.878 17.215 1.00 25.78 89 GLN B C 1
ATOM 655 O O . GLN A 1 84 ? 15.815 -19.706 17.380 1.00 23.75 89 GLN B O 1
ATOM 661 N N . TRP A 1 85 ? 14.105 -18.903 16.137 1.00 20.08 90 TRP B N 1
ATOM 662 C CA . TRP A 1 85 ? 14.331 -19.924 15.097 1.00 19.28 90 TRP B CA 1
ATOM 663 C C . TRP A 1 85 ? 14.827 -19.279 13.789 1.00 19.71 90 TRP B C 1
ATOM 664 O O . TRP A 1 85 ? 14.371 -18.204 13.371 1.00 21.79 90 TRP B O 1
ATOM 675 N N . GLN A 1 86 ? 15.741 -19.957 13.114 1.00 19.54 91 GLN B N 1
ATOM 676 C CA . GLN A 1 86 ? 16.187 -19.560 11.777 1.00 21.89 91 GLN B CA 1
ATOM 677 C C . GLN A 1 86 ? 15.419 -20.549 10.903 1.00 18.65 91 GLN B C 1
ATOM 678 O O . GLN A 1 86 ? 15.410 -21.724 11.148 1.00 20.11 91 GLN B O 1
ATOM 684 N N . ILE A 1 87 ? 14.822 -20.008 9.880 1.00 17.88 92 ILE B N 1
ATOM 685 C CA . ILE A 1 87 ? 14.032 -20.774 8.906 1.00 16.71 92 ILE B CA 1
ATOM 686 C C . ILE A 1 87 ? 14.752 -20.743 7.561 1.00 14.65 92 ILE B C 1
ATOM 687 O O . ILE A 1 87 ? 15.189 -19.716 7.097 1.00 14.25 92 ILE B O 1
ATOM 692 N N . THR A 1 88 ? 14.844 -21.878 6.902 1.00 15.60 93 THR B N 1
ATOM 693 C CA . THR A 1 88 ? 15.365 -21.898 5.530 1.00 15.05 93 THR B CA 1
ATOM 694 C C . THR A 1 88 ? 14.431 -22.797 4.659 1.00 15.46 93 THR B C 1
ATOM 695 O O . THR A 1 88 ? 13.891 -23.814 5.147 1.00 18.32 93 THR B O 1
ATOM 699 N N . ALA A 1 89 ? 14.146 -22.390 3.416 1.00 13.28 94 ALA B N 1
ATOM 700 C CA . ALA A 1 89 ? 13.300 -23.209 2.612 1.00 15.71 94 ALA B CA 1
ATOM 701 C C . ALA A 1 89 ? 14.083 -23.486 1.322 1.00 17.87 94 ALA B C 1
ATOM 702 O O . ALA A 1 89 ? 14.421 -22.596 0.591 1.00 18.02 94 ALA B O 1
ATOM 704 N N . LYS A 1 90 ? 14.390 -24.734 1.121 1.00 19.50 95 LYS B N 1
ATOM 705 C CA . LYS A 1 90 ? 15.171 -25.115 -0.043 1.00 20.11 95 LYS B CA 1
ATOM 706 C C . LYS A 1 90 ? 14.412 -26.236 -0.754 1.00 17.23 95 LYS B C 1
ATOM 707 O O . LYS A 1 90 ? 13.850 -27.121 -0.123 1.00 17.42 95 LYS B O 1
ATOM 713 N N . GLY A 1 91 ? 14.413 -26.192 -2.074 1.00 20.24 96 GLY B N 1
ATOM 714 C CA . GLY A 1 91 ? 13.646 -27.094 -2.818 1.00 19.16 96 GLY B CA 1
ATOM 715 C C . GLY A 1 91 ? 14.391 -27.781 -3.980 1.00 21.23 96 GLY B C 1
ATOM 716 O O . GLY A 1 91 ? 15.353 -27.274 -4.546 1.00 20.99 96 GLY B O 1
ATOM 717 N N . ILE A 1 92 ? 13.882 -28.931 -4.297 1.00 18.92 97 ILE B N 1
ATOM 718 C CA . ILE A 1 92 ? 14.327 -29.739 -5.438 1.00 23.95 97 ILE B CA 1
ATOM 719 C C . ILE A 1 92 ? 13.176 -29.976 -6.409 1.00 24.48 97 ILE B C 1
ATOM 720 O O . ILE A 1 92 ? 12.123 -30.424 -6.004 1.00 23.72 97 ILE B O 1
ATOM 725 N N . GLU A 1 93 ? 13.401 -29.749 -7.689 1.00 29.03 98 GLU B N 1
ATOM 726 C CA . GLU A 1 93 ? 12.400 -30.008 -8.689 1.00 29.40 98 GLU B CA 1
ATOM 727 C C . GLU A 1 93 ? 12.392 -31.454 -9.229 1.00 30.17 98 GLU B C 1
ATOM 728 O O . GLU A 1 93 ? 13.398 -31.933 -9.706 1.00 28.26 98 GLU B O 1
ATOM 734 N N . LYS A 1 94 ? 11.241 -32.116 -9.165 1.00 32.46 99 LYS B N 1
ATOM 735 C CA . LYS A 1 94 ? 11.088 -33.502 -9.566 1.00 36.19 99 LYS B CA 1
ATOM 736 C C . LYS A 1 94 ? 10.219 -33.506 -10.787 1.00 36.61 99 LYS B C 1
ATOM 737 O O . LYS A 1 94 ? 9.179 -32.846 -10.867 1.00 30.58 99 LYS B O 1
ATOM 743 N N . ARG A 1 95 ? 10.672 -34.219 -11.795 1.00 38.93 100 ARG B N 1
ATOM 744 C CA . ARG A 1 95 ? 9.888 -34.283 -12.986 1.00 39.52 100 ARG B CA 1
ATOM 745 C C . ARG A 1 95 ? 10.267 -35.531 -13.737 1.00 43.57 100 ARG B C 1
ATOM 746 O O . ARG A 1 95 ? 11.053 -36.371 -13.270 1.00 46.02 100 ARG B O 1
ATOM 754 N N . ASP A 1 96 ? 9.676 -35.624 -14.907 1.00 41.61 101 ASP B N 1
ATOM 755 C CA . ASP A 1 96 ? 9.991 -36.621 -15.918 1.00 45.02 101 ASP B CA 1
ATOM 756 C C . ASP A 1 96 ? 9.123 -36.135 -17.104 1.00 44.62 101 ASP B C 1
ATOM 757 O O . ASP A 1 96 ? 7.910 -36.310 -17.012 1.00 43.13 101 ASP B O 1
ATOM 762 N N . GLY A 1 97 ? 9.635 -35.411 -18.115 1.00 51.50 102 GLY B N 1
ATOM 763 C CA . GLY A 1 97 ? 10.966 -34.754 -18.193 1.00 57.78 102 GLY B CA 1
ATOM 764 C C . GLY A 1 97 ? 12.235 -35.405 -17.635 1.00 60.66 102 GLY B C 1
ATOM 765 O O . GLY A 1 97 ? 12.434 -36.612 -17.767 1.00 61.32 102 GLY B O 1
ATOM 766 N N . LYS A 1 98 ? 13.113 -34.581 -17.044 1.00 66.61 103 LYS B N 1
ATOM 767 C CA . LYS A 1 98 ? 14.390 -35.042 -16.457 1.00 62.88 103 LYS B CA 1
ATOM 768 C C . LYS A 1 98 ? 14.245 -35.059 -14.946 1.00 62.41 103 LYS B C 1
ATOM 769 O O . LYS A 1 98 ? 13.720 -34.094 -14.381 1.00 66.45 103 LYS B O 1
ATOM 771 N N . GLU A 1 99 ? 14.745 -36.122 -14.302 1.00 57.30 104 GLU B N 1
ATOM 772 C CA . GLU A 1 99 ? 14.428 -36.434 -12.905 1.00 53.75 104 GLU B CA 1
ATOM 773 C C . GLU A 1 99 ? 15.030 -35.411 -11.906 1.00 53.27 104 GLU B C 1
ATOM 774 O O . GLU A 1 99 ? 15.621 -34.401 -12.312 1.00 45.45 104 GLU B O 1
ATOM 776 N N . ALA A 1 100 ? 14.894 -35.686 -10.607 1.00 54.14 105 ALA B N 1
ATOM 777 C CA . ALA A 1 100 ? 15.223 -34.699 -9.561 1.00 50.20 105 ALA B CA 1
ATOM 778 C C . ALA A 1 100 ? 16.395 -33.756 -9.953 1.00 48.80 105 ALA B C 1
ATOM 779 O O . ALA A 1 100 ? 17.464 -34.241 -10.322 1.00 65.49 105 ALA B O 1
ATOM 781 N N . SER A 1 101 ? 16.195 -32.430 -9.864 1.00 49.46 106 SER B N 1
ATOM 782 C CA . SER A 1 101 ? 17.226 -31.388 -10.174 1.00 45.30 106 SER B CA 1
ATOM 783 C C . SER A 1 101 ? 18.057 -30.929 -8.912 1.00 43.81 106 SER B C 1
ATOM 784 O O . SER A 1 101 ? 17.828 -31.467 -7.837 1.00 38.85 106 SER B O 1
ATOM 787 N N . GLU A 1 102 ? 19.007 -29.980 -9.018 1.00 38.07 107 GLU B N 1
ATOM 788 C CA . GLU A 1 102 ? 19.873 -29.633 -7.815 1.00 42.19 107 GLU B CA 1
ATOM 789 C C . GLU A 1 102 ? 19.164 -28.675 -6.780 1.00 33.44 107 GLU B C 1
ATOM 790 O O . GLU A 1 102 ? 18.371 -27.872 -7.141 1.00 31.67 107 GLU B O 1
ATOM 796 N N . GLU A 1 103 ? 19.462 -28.820 -5.501 1.00 37.15 108 GLU B N 1
ATOM 797 C CA . GLU A 1 103 ? 18.717 -28.097 -4.454 1.00 32.50 108 GLU B CA 1
ATOM 798 C C . GLU A 1 103 ? 18.929 -26.588 -4.513 1.00 29.12 108 GLU B C 1
ATOM 799 O O . GLU A 1 103 ? 20.056 -26.140 -4.581 1.00 28.82 108 GLU B O 1
ATOM 805 N N . LYS A 1 104 ? 17.840 -25.804 -4.494 1.00 25.05 109 LYS B N 1
ATOM 806 C CA . LYS A 1 104 ? 17.866 -24.350 -4.615 1.00 24.72 109 LYS B CA 1
ATOM 807 C C . LYS A 1 104 ? 17.270 -23.683 -3.380 1.00 24.18 109 LYS B C 1
ATOM 808 O O . LYS A 1 104 ? 16.236 -24.172 -2.819 1.00 20.86 109 LYS B O 1
ATOM 814 N N . LEU A 1 105 ? 17.967 -22.624 -2.946 1.00 22.63 110 LEU B N 1
ATOM 815 C CA . LEU A 1 105 ? 17.467 -21.746 -1.877 1.00 19.13 110 LEU B CA 1
ATOM 816 C C . LEU A 1 105 ? 16.372 -20.786 -2.364 1.00 16.79 110 LEU B C 1
ATOM 817 O O . LEU A 1 105 ? 16.501 -19.959 -3.318 1.00 16.22 110 LEU B O 1
ATOM 822 N N . TYR A 1 106 ? 15.206 -20.913 -1.716 1.00 16.62 111 TYR B N 1
ATOM 823 C CA . TYR A 1 106 ? 14.134 -20.004 -2.009 1.00 14.16 111 TYR B CA 1
ATOM 824 C C . TYR A 1 106 ? 13.920 -18.873 -1.012 1.00 13.58 111 TYR B C 1
ATOM 825 O O . TYR A 1 106 ? 13.553 -17.763 -1.439 1.00 14.63 111 TYR B O 1
ATOM 834 N N . MET A 1 107 ? 13.998 -19.145 0.281 1.00 12.69 112 MET B N 1
ATOM 835 C CA . MET A 1 107 ? 13.584 -18.142 1.303 1.00 12.21 112 MET B CA 1
ATOM 836 C C . MET A 1 107 ? 14.386 -18.474 2.575 1.00 11.00 112 MET B C 1
ATOM 837 O O . MET A 1 107 ? 14.603 -19.618 2.906 1.00 12.27 112 MET B O 1
ATOM 842 N N . LYS A 1 108 ? 14.687 -17.475 3.373 1.00 12.37 113 LYS B N 1
ATOM 843 C CA . LYS A 1 108 ? 15.094 -17.661 4.755 1.00 11.69 113 LYS B CA 1
ATOM 844 C C . LYS A 1 108 ? 14.398 -16.575 5.590 1.00 12.55 113 LYS B C 1
ATOM 845 O O . LYS A 1 108 ? 13.986 -15.570 5.060 1.00 14.50 113 LYS B O 1
ATOM 851 N N . ALA A 1 109 ? 14.331 -16.772 6.894 1.00 14.50 114 ALA B N 1
ATOM 852 C CA . ALA A 1 109 ? 13.650 -15.894 7.772 1.00 13.49 114 ALA B CA 1
ATOM 853 C C . ALA A 1 109 ? 14.000 -16.255 9.204 1.00 13.62 114 ALA B C 1
ATOM 854 O O . ALA A 1 109 ? 14.524 -17.321 9.487 1.00 13.55 114 ALA B O 1
ATOM 856 N N . ASP A 1 110 ? 13.640 -15.371 10.118 1.00 15.57 115 ASP B N 1
ATOM 857 C CA . ASP A 1 110 ? 13.762 -15.606 11.532 1.00 17.65 115 ASP B CA 1
ATOM 858 C C . ASP A 1 110 ? 12.378 -15.578 12.165 1.00 17.56 115 ASP B C 1
ATOM 859 O O . ASP A 1 110 ? 11.539 -14.801 11.735 1.00 16.42 115 ASP B O 1
ATOM 864 N N . MET A 1 111 ? 12.148 -16.425 13.159 1.00 15.55 116 MET B N 1
ATOM 865 C CA . MET A 1 111 ? 10.864 -16.350 13.850 1.00 17.99 116 MET B CA 1
ATOM 866 C C . MET A 1 111 ? 11.239 -16.219 15.325 1.00 19.45 116 MET B C 1
ATOM 867 O O . MET A 1 111 ? 12.029 -17.031 15.799 1.00 22.75 116 MET B O 1
ATOM 872 N N . HIS A 1 112 ? 10.665 -15.224 15.987 1.00 21.20 117 HIS B N 1
ATOM 873 C CA . HIS A 1 112 ? 10.929 -14.966 17.418 1.00 26.25 117 HIS B CA 1
ATOM 874 C C . HIS A 1 112 ? 9.711 -15.303 18.179 1.00 29.07 117 HIS B C 1
ATOM 875 O O . HIS A 1 112 ? 8.652 -14.821 17.825 1.00 27.42 117 HIS B O 1
ATOM 882 N N . ALA A 1 113 ? 9.857 -16.178 19.175 1.00 33.81 118 ALA B N 1
ATOM 883 C CA . ALA A 1 113 ? 8.744 -16.638 20.007 1.00 42.29 118 ALA B CA 1
ATOM 884 C C . ALA A 1 113 ? 8.531 -15.669 21.166 1.00 50.68 118 ALA B C 1
ATOM 885 O O . ALA A 1 113 ? 7.500 -15.733 21.858 1.00 57.04 118 ALA B O 1
ATOM 887 N N . ASP A 1 114 ? 9.503 -14.785 21.383 1.00 52.28 119 ASP B N 1
ATOM 888 C CA . ASP A 1 114 ? 9.379 -13.749 22.390 1.00 61.48 119 ASP B CA 1
ATOM 889 C C . ASP A 1 114 ? 8.236 -12.810 22.014 1.00 65.18 119 ASP B C 1
ATOM 890 O O . ASP A 1 114 ? 7.907 -12.621 20.814 1.00 63.49 119 ASP B O 1
ATOM 892 N N . SER A 1 115 ? 7.634 -12.242 23.054 1.00 58.00 120 SER B N 1
ATOM 893 C CA . SER A 1 115 ? 6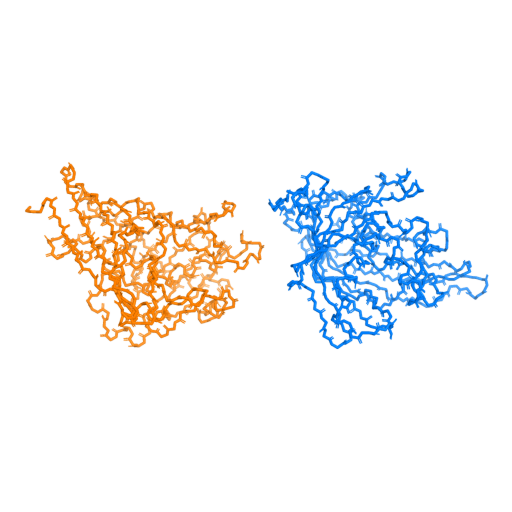.697 -11.123 22.918 1.00 58.44 120 SER B CA 1
ATOM 894 C C . SER A 1 115 ? 5.341 -11.457 22.283 1.00 55.40 120 SER B C 1
ATOM 895 O O . SER A 1 115 ? 5.269 -11.920 21.133 1.00 56.22 120 SER B O 1
ATOM 898 N N . PRO A 1 116 ? 4.262 -11.190 23.022 1.00 47.18 121 PRO B N 1
ATOM 899 C CA . PRO A 1 116 ? 2.937 -11.316 22.435 1.00 44.37 121 PRO B CA 1
ATOM 900 C C . PRO A 1 116 ? 2.596 -10.137 21.508 1.00 42.91 121 PRO B C 1
ATOM 901 O O . PRO A 1 116 ? 2.938 -8.977 21.791 1.00 44.69 121 PRO B O 1
ATOM 905 N N . ALA A 1 117 ? 1.941 -10.448 20.395 1.00 35.53 122 ALA B N 1
ATOM 906 C CA . ALA A 1 117 ? 1.564 -9.459 19.415 1.00 34.90 122 ALA B CA 1
ATOM 907 C C . ALA A 1 117 ? 0.272 -8.846 19.864 1.00 32.26 122 ALA B C 1
ATOM 908 O O . ALA A 1 117 ? -0.754 -9.529 19.947 1.00 27.62 122 ALA B O 1
ATOM 910 N N . ILE A 1 118 ? 0.311 -7.559 20.178 1.00 29.15 123 ILE B N 1
ATOM 911 C CA . ILE A 1 118 ? -0.898 -6.802 20.575 1.00 30.66 123 ILE B CA 1
ATOM 912 C C . ILE A 1 118 ? -0.899 -5.430 19.874 1.00 30.37 123 ILE B C 1
ATOM 913 O O . ILE A 1 118 ? 0.143 -4.833 19.661 1.00 30.06 123 ILE B O 1
ATOM 918 N N . PHE A 1 119 ? -2.078 -4.980 19.463 1.00 26.60 124 PHE B N 1
ATOM 919 C CA . PHE A 1 119 ? -2.286 -3.755 18.740 1.00 29.25 124 PHE B CA 1
ATOM 920 C C . PHE A 1 119 ? -3.447 -3.034 19.405 1.00 31.67 124 PHE B C 1
ATOM 921 O O . PHE A 1 119 ? -4.418 -3.677 19.800 1.00 35.20 124 PHE B O 1
ATOM 929 N N . GLU A 1 120 ? -3.336 -1.727 19.512 1.00 35.86 125 GLU B N 1
ATOM 930 C CA . GLU A 1 120 ? -4.369 -0.864 20.108 1.00 37.93 125 GLU B CA 1
ATOM 931 C C . GLU A 1 120 ? -5.133 -0.032 19.097 1.00 38.91 125 GLU B C 1
ATOM 932 O O . GLU A 1 120 ? -6.276 0.393 19.353 1.00 42.72 125 GLU B O 1
ATOM 938 N N . GLU A 1 121 ? -4.517 0.218 17.947 1.00 38.26 126 GLU B N 1
ATOM 939 C CA . GLU A 1 121 ? -5.120 1.046 16.905 1.00 35.51 126 GLU B CA 1
ATOM 940 C C . GLU A 1 121 ? -6.529 0.552 16.517 1.00 40.31 126 GLU B C 1
ATOM 941 O O . GLU A 1 121 ? -6.743 -0.664 16.277 1.00 28.82 126 GLU B O 1
ATOM 947 N N . THR A 1 122 ? -7.513 1.467 16.434 1.00 43.49 127 THR B N 1
ATOM 948 C CA . THR A 1 122 ? -8.812 1.116 15.796 1.00 42.40 127 THR B CA 1
ATOM 949 C C . THR A 1 122 ? -9.194 2.168 14.755 1.00 45.31 127 THR B C 1
ATOM 950 O O . THR A 1 122 ? -8.631 3.263 14.728 1.00 50.25 127 THR B O 1
ATOM 954 N N . LEU A 1 123 ? -10.124 1.809 13.886 1.00 40.70 128 LEU B N 1
ATOM 955 C CA . LEU A 1 123 ? -10.594 2.685 12.830 1.00 45.70 128 LEU B CA 1
ATOM 956 C C . LEU A 1 123 ? -12.129 2.800 12.828 1.00 43.50 128 LEU B C 1
ATOM 957 O O . LEU A 1 123 ? -12.821 1.886 13.222 1.00 47.45 128 LEU B O 1
ATOM 962 N N . ASP A 1 124 ? -12.639 3.933 12.372 1.00 43.41 129 ASP B N 1
ATOM 963 C CA . ASP A 1 124 ? -14.075 4.099 12.121 1.00 47.23 129 ASP B CA 1
ATOM 964 C C . ASP A 1 124 ? -14.246 3.893 10.627 1.00 42.33 129 ASP B C 1
ATOM 965 O O . ASP A 1 124 ? -14.079 4.814 9.851 1.00 45.55 129 ASP B O 1
ATOM 967 N N . LEU A 1 125 ? -14.520 2.665 10.211 1.00 50.39 130 LEU B N 1
ATOM 968 C CA . LEU A 1 125 ? -14.453 2.300 8.777 1.00 52.63 130 LEU B CA 1
ATOM 969 C C . LEU A 1 125 ? -15.362 3.149 7.855 1.00 52.81 130 LEU B C 1
ATOM 970 O O . LEU A 1 125 ? -14.909 3.766 6.869 1.00 50.86 130 LEU B O 1
ATOM 975 N N . SER A 1 126 ? -16.642 3.201 8.192 1.00 58.64 131 SER B N 1
ATOM 976 C CA . SER A 1 126 ? -17.612 4.022 7.447 1.00 54.56 131 SER B CA 1
ATOM 977 C C . SER A 1 126 ? -17.106 5.452 7.235 1.00 53.80 131 SER B C 1
ATOM 978 O O . SER A 1 126 ? -17.090 5.976 6.108 1.00 47.83 131 SER B O 1
ATOM 981 N N . GLN A 1 127 ? -16.643 6.058 8.318 1.00 51.31 132 GLN B N 1
ATOM 982 C CA . GLN A 1 127 ? -16.002 7.374 8.250 1.00 55.27 132 GLN B CA 1
ATOM 983 C C . GLN A 1 127 ? -14.974 7.482 7.106 1.00 55.62 132 GLN B C 1
ATOM 984 O O . GLN A 1 127 ? -14.959 8.468 6.347 1.00 48.55 132 GLN B O 1
ATOM 990 N N . ILE A 1 128 ? -14.114 6.460 7.009 1.00 51.64 133 ILE B N 1
ATOM 991 C CA . ILE A 1 128 ? -12.984 6.490 6.107 1.00 48.93 133 ILE B CA 1
ATOM 992 C C . ILE A 1 128 ? -13.536 6.415 4.681 1.00 48.60 133 ILE B C 1
ATOM 993 O O . ILE A 1 128 ? -13.034 7.095 3.777 1.00 50.13 133 ILE B O 1
ATOM 998 N N . LYS A 1 129 ? -14.572 5.612 4.485 1.00 44.71 134 LYS B N 1
ATOM 999 C CA . LYS A 1 129 ? -15.215 5.532 3.170 1.00 50.70 134 LYS B CA 1
ATOM 1000 C C . LYS A 1 129 ? -15.804 6.895 2.845 1.00 54.96 134 LYS B C 1
ATOM 1001 O O . LYS A 1 129 ? -15.455 7.492 1.839 1.00 54.80 134 LYS B O 1
ATOM 1007 N N . ALA A 1 130 ? -16.655 7.397 3.737 1.00 59.04 135 ALA B N 1
ATOM 1008 C CA . ALA A 1 130 ? -17.293 8.704 3.560 1.00 59.50 135 ALA B CA 1
ATOM 1009 C C . ALA A 1 130 ? -16.309 9.834 3.211 1.00 62.15 135 ALA B C 1
ATOM 1010 O O . ALA A 1 130 ? -16.642 10.706 2.401 1.00 63.18 135 ALA B O 1
ATOM 1012 N N . SER A 1 131 ? -15.110 9.819 3.802 1.00 58.19 136 SER B N 1
ATOM 1013 C CA . SER A 1 131 ? -14.082 10.830 3.494 1.00 55.81 136 SER B CA 1
ATOM 1014 C C . SER A 1 131 ? -13.235 10.503 2.244 1.00 53.87 136 SER B C 1
ATOM 1015 O O . SER A 1 131 ? -12.290 11.224 1.943 1.00 52.54 136 SER B O 1
ATOM 1017 N N . ALA A 1 132 ? -13.581 9.440 1.508 1.00 53.18 137 ALA B N 1
ATOM 1018 C CA . ALA A 1 132 ? -12.802 9.023 0.338 1.00 46.72 137 ALA B CA 1
ATOM 1019 C C . ALA A 1 132 ? -12.981 9.953 -0.850 1.00 49.31 137 ALA B C 1
ATOM 1020 O O . ALA A 1 132 ? -14.087 10.346 -1.165 1.00 46.61 137 ALA B O 1
ATOM 1022 N N . GLN A 1 133 ? -11.889 10.260 -1.530 1.00 51.07 138 GLN B N 1
ATOM 1023 C CA . GLN A 1 133 ? -11.924 11.159 -2.666 1.00 56.08 138 GLN B CA 1
ATOM 1024 C C . GLN A 1 133 ? -12.303 10.390 -3.929 1.00 58.09 138 GLN B C 1
ATOM 1025 O O . GLN A 1 133 ? -13.065 10.895 -4.763 1.00 56.32 138 GLN B O 1
ATOM 1031 N N . ASN A 1 134 ? -11.770 9.175 -4.074 1.00 51.92 139 ASN B N 1
ATOM 1032 C CA . ASN A 1 134 ? -12.141 8.286 -5.172 1.00 51.93 139 ASN B CA 1
ATOM 1033 C C . ASN A 1 134 ? -12.159 6.843 -4.699 1.00 50.80 139 ASN B C 1
ATOM 1034 O O . ASN A 1 134 ? -11.360 6.473 -3.825 1.00 50.16 139 ASN B O 1
ATOM 1039 N N . VAL A 1 135 ? -13.070 6.058 -5.279 1.00 46.83 140 VAL B N 1
ATOM 1040 C CA . VAL A 1 135 ? -13.108 4.589 -5.132 1.00 43.17 140 VAL B CA 1
ATOM 1041 C C . VAL A 1 135 ? -12.666 3.862 -6.441 1.00 39.05 140 VAL B C 1
ATOM 1042 O O . VAL A 1 135 ? -13.223 4.052 -7.527 1.00 34.31 140 VAL B O 1
ATOM 1046 N N . VAL A 1 136 ? -11.632 3.039 -6.340 1.00 33.98 141 VAL B N 1
ATOM 1047 C CA . VAL A 1 136 ? -11.228 2.195 -7.427 1.00 36.17 141 VAL B CA 1
ATOM 1048 C C . VAL A 1 136 ? -11.712 0.763 -7.122 1.00 41.19 141 VAL B C 1
ATOM 1049 O O . VAL A 1 136 ? -11.379 0.191 -6.075 1.00 41.32 141 VAL B O 1
ATOM 1053 N N . GLN A 1 137 ? -12.516 0.182 -8.013 1.00 42.27 142 GLN B N 1
ATOM 1054 C CA . GLN A 1 137 ? -12.848 -1.238 -7.886 1.00 42.00 142 GLN B CA 1
ATOM 1055 C C . GLN A 1 137 ? -11.568 -2.086 -8.156 1.00 35.81 142 GLN B C 1
ATOM 1056 O O . GLN A 1 137 ? -10.738 -1.789 -9.006 1.00 34.83 142 GLN B O 1
ATOM 1062 N N . LEU A 1 138 ? -11.403 -3.138 -7.381 1.00 35.12 143 LEU B N 1
ATOM 1063 C CA . LEU A 1 138 ? -10.207 -3.912 -7.443 1.00 32.22 143 LEU B CA 1
ATOM 1064 C C . LEU A 1 138 ? -10.064 -4.671 -8.774 1.00 34.59 143 LEU B C 1
ATOM 1065 O O . LEU A 1 138 ? -8.950 -4.824 -9.309 1.00 35.60 143 LEU B O 1
ATOM 1070 N N . ASP A 1 139 ? -11.159 -5.096 -9.374 1.00 33.23 144 ASP B N 1
ATOM 1071 C CA . ASP A 1 139 ? -11.027 -5.658 -10.728 1.00 34.04 144 ASP B CA 1
ATOM 1072 C C . ASP A 1 139 ? -10.280 -4.786 -11.711 1.00 34.84 144 ASP B C 1
ATOM 1073 O O . ASP A 1 139 ? -9.583 -5.289 -12.615 1.00 31.47 144 ASP B O 1
ATOM 1078 N N . ASP A 1 140 ? -10.441 -3.478 -11.575 1.00 32.41 145 ASP B N 1
ATOM 1079 C CA . ASP A 1 140 ? -9.727 -2.556 -12.457 1.00 31.50 145 ASP B CA 1
ATOM 1080 C C . ASP A 1 140 ? -8.238 -2.533 -12.200 1.00 31.69 145 ASP B C 1
ATOM 1081 O O . ASP A 1 140 ? -7.453 -2.285 -13.105 1.00 31.45 145 ASP B O 1
ATOM 1086 N N . VAL A 1 141 ? -7.844 -2.818 -10.962 1.00 33.91 146 VAL B N 1
ATOM 1087 C CA . VAL A 1 141 ? -6.439 -2.857 -10.608 1.00 29.64 146 VAL B CA 1
ATOM 1088 C C . VAL A 1 141 ? -5.879 -4.178 -11.137 1.00 29.51 146 VAL B C 1
ATOM 1089 O O . VAL A 1 141 ? -4.811 -4.188 -11.713 1.00 26.93 146 VAL B O 1
ATOM 1093 N N . TYR A 1 142 ? -6.626 -5.271 -10.967 1.00 25.33 147 TYR B N 1
ATOM 1094 C CA . TYR A 1 142 ? -6.188 -6.562 -11.521 1.00 25.95 147 TYR B CA 1
ATOM 1095 C C . TYR A 1 142 ? -6.133 -6.445 -13.061 1.00 30.10 147 TYR B C 1
ATOM 1096 O O . TYR A 1 142 ? -5.287 -7.072 -13.693 1.00 24.57 147 TYR B O 1
ATOM 1105 N N . GLU A 1 143 ? -7.003 -5.599 -13.643 1.00 31.97 148 GLU B N 1
ATOM 1106 C CA . GLU A 1 143 ? -6.958 -5.332 -15.104 1.00 34.73 148 GLU B CA 1
ATOM 1107 C C . GLU A 1 143 ? -5.605 -4.772 -15.492 1.00 31.06 148 GLU B C 1
ATOM 1108 O O . GLU A 1 143 ? -4.935 -5.264 -16.425 1.00 34.49 148 GLU B O 1
ATOM 1114 N N . GLN A 1 144 ? -5.133 -3.781 -14.735 1.00 33.06 149 GLN B N 1
ATOM 1115 C CA . GLN A 1 144 ? -3.799 -3.232 -14.956 1.00 30.97 149 GLN B CA 1
ATOM 1116 C C . GLN A 1 144 ? -2.641 -4.213 -14.742 1.00 32.55 149 GLN B C 1
ATOM 1117 O O . GLN A 1 144 ? -1.641 -4.202 -15.489 1.00 29.25 149 GLN B O 1
ATOM 1123 N N . CYS A 1 145 ? -2.711 -5.036 -13.689 1.00 30.16 150 CYS B N 1
ATOM 1124 C CA . CYS A 1 145 ? -1.707 -6.071 -13.507 1.00 26.28 150 CYS B CA 1
ATOM 1125 C C . CYS A 1 145 ? -1.482 -6.941 -14.761 1.00 25.00 150 CYS B C 1
ATOM 1126 O O . CYS A 1 145 ? -0.341 -7.158 -15.168 1.00 22.12 150 CYS B O 1
ATOM 1129 N N . ARG A 1 146 ? -2.589 -7.384 -15.345 1.00 25.64 151 ARG B N 1
ATOM 1130 C CA . ARG A 1 146 ? -2.597 -8.226 -16.517 1.00 30.36 151 ARG B CA 1
ATOM 1131 C C . ARG A 1 146 ? -1.944 -7.516 -17.723 1.00 32.65 151 ARG B C 1
ATOM 1132 O O . ARG A 1 146 ? -1.230 -8.140 -18.485 1.00 32.16 151 ARG B O 1
ATOM 1140 N N . ARG A 1 147 ? -2.122 -6.202 -17.828 1.00 34.58 152 ARG B N 1
ATOM 1141 C CA . ARG A 1 147 ? -1.394 -5.433 -18.842 1.00 38.33 152 ARG B CA 1
ATOM 1142 C C . ARG A 1 147 ? 0.124 -5.436 -18.585 1.00 36.93 152 ARG B C 1
ATOM 1143 O O . ARG A 1 147 ? 0.907 -5.341 -19.518 1.00 34.44 152 ARG B O 1
ATOM 1151 N N . GLN A 1 148 ? 0.542 -5.557 -17.317 1.00 32.90 153 GLN B N 1
ATOM 1152 C CA . GLN A 1 148 ? 1.954 -5.693 -16.992 1.00 30.61 153 GLN B CA 1
ATOM 1153 C C . GLN A 1 148 ? 2.365 -7.194 -16.834 1.00 28.54 153 GLN B C 1
ATOM 1154 O O . GLN A 1 148 ? 3.390 -7.489 -16.309 1.00 30.73 153 GLN B O 1
ATOM 1160 N N . GLU A 1 149 ? 1.539 -8.097 -17.359 1.00 29.13 154 GLU B N 1
ATOM 1161 C CA . GLU A 1 149 ? 1.813 -9.525 -17.479 1.00 29.65 154 GLU B CA 1
ATOM 1162 C C . GLU A 1 149 ? 1.840 -10.239 -16.127 1.00 23.75 154 GLU B C 1
ATOM 1163 O O . GLU A 1 149 ? 2.464 -11.284 -15.972 1.00 27.66 154 GLU B O 1
ATOM 1169 N N . LEU A 1 150 ? 1.155 -9.659 -15.171 1.00 24.91 155 LEU B N 1
ATOM 1170 C CA . LEU A 1 150 ? 0.893 -10.334 -13.876 1.00 25.42 155 LEU B CA 1
ATOM 1171 C C . LEU A 1 150 ? -0.569 -10.712 -13.897 1.00 24.52 155 LEU B C 1
ATOM 1172 O O . LEU A 1 150 ? -1.407 -9.826 -13.926 1.00 25.05 155 LEU B O 1
ATOM 1177 N N . VAL A 1 151 ? -0.892 -12.019 -13.840 1.00 23.07 156 VAL B N 1
ATOM 1178 C CA . VAL A 1 151 ? -2.250 -12.506 -14.055 1.00 23.36 156 VAL B CA 1
ATOM 1179 C C . VAL A 1 151 ? -2.738 -13.395 -12.887 1.00 22.23 156 VAL B C 1
ATOM 1180 O O . VAL A 1 151 ? -2.397 -14.580 -12.815 1.00 27.06 156 VAL B O 1
ATOM 1184 N N . HIS A 1 152 ? -3.558 -12.815 -12.024 1.00 20.76 157 HIS B N 1
ATOM 1185 C CA . HIS A 1 152 ? -4.278 -13.526 -11.000 1.00 21.07 157 HIS B CA 1
ATOM 1186 C C . HIS A 1 152 ? -5.616 -13.995 -11.613 1.00 20.97 157 HIS B C 1
ATOM 1187 O O . HIS A 1 152 ? -6.245 -13.265 -12.387 1.00 22.21 157 HIS B O 1
ATOM 1194 N N . SER A 1 153 ? -6.030 -15.192 -11.290 1.00 22.62 158 SER B N 1
ATOM 1195 C CA . SER A 1 153 ? -7.314 -15.684 -11.747 1.00 22.86 158 SER B CA 1
ATOM 1196 C C . SER A 1 153 ? -7.916 -16.391 -10.588 1.00 24.41 158 SER B C 1
ATOM 1197 O O . SER A 1 153 ? -7.201 -16.815 -9.660 1.00 22.31 158 SER B O 1
ATOM 1200 N N . GLU A 1 154 ? -9.239 -16.443 -10.609 1.00 21.72 159 GLU B N 1
ATOM 1201 C CA . GLU A 1 154 ? -10.043 -17.257 -9.755 1.00 24.97 159 GLU B CA 1
ATOM 1202 C C . GLU A 1 154 ? -9.680 -17.201 -8.226 1.00 21.44 159 GLU B C 1
ATOM 1203 O O . GLU A 1 154 ? -9.807 -16.161 -7.591 1.00 19.78 159 GLU B O 1
ATOM 1209 N N . TYR A 1 155 ? -9.324 -18.333 -7.655 1.00 18.83 160 TYR B N 1
ATOM 1210 C CA . TYR A 1 155 ? -8.891 -18.467 -6.242 1.00 17.96 160 TYR B CA 1
ATOM 1211 C C . TYR A 1 155 ? -7.965 -17.353 -5.737 1.00 18.53 160 TYR B C 1
ATOM 1212 O O . TYR A 1 155 ? -8.090 -16.909 -4.555 1.00 16.75 160 TYR B O 1
ATOM 1221 N N . MET A 1 156 ? -7.086 -16.869 -6.608 1.00 17.99 161 MET B N 1
ATOM 1222 C CA . MET A 1 156 ? -6.034 -15.851 -6.284 1.00 20.23 161 MET B CA 1
ATOM 1223 C C . MET A 1 156 ? -6.493 -14.368 -6.383 1.00 20.18 161 MET B C 1
ATOM 1224 O O . MET A 1 156 ? -5.710 -13.434 -6.086 1.00 18.02 161 MET B O 1
ATOM 1229 N N . LYS A 1 157 ? -7.726 -14.128 -6.871 1.00 19.99 162 LYS B N 1
ATOM 1230 C CA . LYS A 1 157 ? -8.191 -12.767 -7.077 1.00 20.28 162 LYS B CA 1
ATOM 1231 C C . LYS A 1 157 ? -9.034 -12.433 -5.899 1.00 17.61 162 LYS B C 1
ATOM 1232 O O . LYS A 1 157 ? -10.007 -13.101 -5.703 1.00 23.59 162 LYS B O 1
ATOM 1238 N N . ALA A 1 158 ? -8.667 -11.412 -5.110 1.00 17.91 163 ALA B N 1
ATOM 1239 C CA . ALA A 1 158 ? -9.441 -10.987 -4.025 1.00 17.61 163 ALA B CA 1
ATOM 1240 C C . ALA A 1 158 ? -10.632 -10.175 -4.681 1.00 22.43 163 ALA B C 1
ATOM 1241 O O . ALA A 1 158 ? -10.534 -9.838 -5.843 1.00 19.02 163 ALA B O 1
ATOM 1243 N N . LYS A 1 159 ? -11.682 -9.976 -3.895 1.00 25.85 164 LYS B N 1
ATOM 1244 C CA . LYS A 1 159 ? -12.844 -9.148 -4.153 1.00 29.55 164 LYS B CA 1
ATOM 1245 C C . LYS A 1 159 ? -12.812 -7.919 -3.282 1.00 31.56 164 LYS B C 1
ATOM 1246 O O . LYS A 1 159 ? -12.345 -7.988 -2.137 1.00 26.35 164 LYS B O 1
ATOM 1252 N N . GLY A 1 160 ? -13.296 -6.800 -3.838 1.00 28.86 165 GLY B N 1
ATOM 1253 C CA . GLY A 1 160 ? -13.365 -5.524 -3.121 1.00 29.38 165 GLY B CA 1
ATOM 1254 C C . GLY A 1 160 ? -12.909 -4.317 -3.941 1.00 28.91 165 GLY B C 1
ATOM 1255 O O . GLY A 1 160 ? -12.905 -4.352 -5.167 1.00 31.27 165 GLY B O 1
ATOM 1256 N N . CYS A 1 161 ? -12.471 -3.278 -3.232 1.00 30.21 166 CYS B N 1
ATOM 1257 C CA . CYS A 1 161 ? -12.277 -1.939 -3.813 1.00 33.55 166 CYS B CA 1
ATOM 1258 C C . CYS A 1 161 ? -11.309 -1.168 -2.961 1.00 30.37 166 CYS B C 1
ATOM 1259 O O . CYS A 1 161 ? -11.033 -1.546 -1.831 1.00 38.67 166 CYS B O 1
ATOM 1262 N N . ILE A 1 162 ? -10.753 -0.124 -3.551 1.00 35.26 167 ILE B N 1
ATOM 1263 C CA . ILE A 1 162 ? -9.749 0.683 -2.935 1.00 30.79 167 ILE B CA 1
ATOM 1264 C C . ILE A 1 162 ? -10.307 2.108 -2.700 1.00 34.57 167 ILE B C 1
ATOM 1265 O O . ILE A 1 162 ? -10.600 2.832 -3.668 1.00 36.05 167 ILE B O 1
ATOM 1270 N N . TYR A 1 163 ? -10.347 2.500 -1.424 1.00 35.95 168 TYR B N 1
ATOM 1271 C CA . TYR A 1 163 ? -10.703 3.867 -0.966 1.00 39.47 168 TYR B CA 1
ATOM 1272 C C . TYR A 1 163 ? -9.474 4.718 -0.871 1.00 39.38 168 TYR B C 1
ATOM 1273 O O . TYR A 1 163 ? -8.662 4.512 0.038 1.00 41.54 168 TYR B O 1
ATOM 1282 N N . GLU A 1 164 ? -9.350 5.654 -1.819 1.00 43.62 169 GLU B N 1
ATOM 1283 C CA . GLU A 1 164 ? -8.194 6.538 -1.966 1.00 45.72 169 GLU B CA 1
ATOM 1284 C C . GLU A 1 164 ? -8.391 7.907 -1.278 1.00 46.67 169 GLU B C 1
ATOM 1285 O O . GLU A 1 164 ? -9.485 8.502 -1.339 1.00 51.42 169 GLU B O 1
ATOM 1291 N N . GLU A 1 165 ? -7.318 8.417 -0.671 1.00 45.05 170 GLU B N 1
ATOM 1292 C CA . GLU A 1 165 ? -7.277 9.810 -0.248 1.00 48.67 170 GLU B CA 1
ATOM 1293 C C . GLU A 1 165 ? -5.838 10.343 -0.166 1.00 50.84 170 GLU B C 1
ATOM 1294 O O . GLU A 1 165 ? -4.881 9.584 -0.329 1.00 45.83 170 GLU B O 1
ATOM 1300 N N . GLU A 1 166 ? -5.673 11.650 0.073 1.00 45.83 171 GLU B N 1
ATOM 1301 C CA . GLU A 1 166 ? -4.340 12.246 -0.067 1.00 44.86 171 GLU B CA 1
ATOM 1302 C C . GLU A 1 166 ? -3.366 11.411 0.742 1.00 40.89 171 GLU B C 1
ATOM 1303 O O . GLU A 1 166 ? -2.252 11.189 0.302 1.00 48.81 171 GLU B O 1
ATOM 1305 N N . ASP A 1 167 ? -3.811 10.938 1.897 1.00 37.71 172 ASP B N 1
ATOM 1306 C CA . ASP A 1 167 ? -2.937 10.365 2.894 1.00 38.68 172 ASP B CA 1
ATOM 1307 C C . ASP A 1 167 ? -2.674 8.851 2.781 1.00 39.97 172 ASP B C 1
ATOM 1308 O O . ASP A 1 167 ? -1.776 8.329 3.422 1.00 34.39 172 ASP B O 1
ATOM 1313 N N . GLY A 1 168 ? -3.423 8.153 1.946 1.00 41.94 173 GLY B N 1
ATOM 1314 C CA . GLY A 1 168 ? -3.153 6.735 1.804 1.00 40.63 173 GLY B CA 1
ATOM 1315 C C . GLY A 1 168 ? -4.282 6.051 1.114 1.00 42.22 173 GLY B C 1
ATOM 1316 O O . GLY A 1 168 ? -5.027 6.669 0.326 1.00 37.44 173 GLY B O 1
ATOM 1317 N N . VAL A 1 169 ? -4.416 4.768 1.397 1.00 37.54 174 VAL B N 1
ATOM 1318 C CA . VAL A 1 169 ? -5.467 3.991 0.755 1.00 38.55 174 VAL B CA 1
ATOM 1319 C C . VAL A 1 169 ? -5.972 3.031 1.807 1.00 34.91 174 VAL B C 1
ATOM 1320 O O . VAL A 1 169 ? -5.195 2.679 2.729 1.00 30.80 174 VAL B O 1
ATOM 1324 N N . LEU A 1 170 ? -7.247 2.657 1.698 1.00 31.78 175 LEU B N 1
ATOM 1325 C CA . LEU A 1 170 ? -7.848 1.576 2.478 1.00 35.44 175 LEU B CA 1
ATOM 1326 C C . LEU A 1 170 ? -8.409 0.520 1.538 1.00 36.23 175 LEU B C 1
ATOM 1327 O O . LEU A 1 170 ? -9.234 0.841 0.655 1.00 35.78 175 LEU B O 1
ATOM 1332 N N . LEU A 1 171 ? -7.979 -0.739 1.729 1.00 29.81 176 LEU B N 1
ATOM 1333 C CA . LEU A 1 171 ? -8.355 -1.874 0.833 1.00 27.78 176 LEU B CA 1
ATOM 1334 C C . LEU A 1 171 ? -9.372 -2.697 1.525 1.00 25.30 176 LEU B C 1
ATOM 1335 O O . LEU A 1 171 ? -9.136 -3.143 2.644 1.00 26.51 176 LEU B O 1
ATOM 1340 N N . GLU A 1 172 ? -10.534 -2.891 0.889 1.00 24.52 177 GLU B N 1
ATOM 1341 C CA . GLU A 1 172 ? -11.626 -3.672 1.445 1.00 25.10 177 GLU B CA 1
ATOM 1342 C C . GLU A 1 172 ? -11.595 -4.945 0.648 1.00 24.58 177 GLU B C 1
ATOM 1343 O O . GLU A 1 172 ? -12.006 -4.952 -0.500 1.00 25.90 177 GLU B O 1
ATOM 1349 N N . LEU A 1 173 ? -11.054 -6.000 1.266 1.00 22.28 178 LEU B N 1
ATOM 1350 C CA . LEU A 1 173 ? -10.657 -7.232 0.616 1.00 23.45 178 LEU B CA 1
ATOM 1351 C C . LEU A 1 173 ? -11.472 -8.381 1.143 1.00 20.19 178 LEU B C 1
ATOM 1352 O O . LEU A 1 173 ? -11.701 -8.465 2.321 1.00 21.52 178 LEU B O 1
ATOM 1357 N N . SER A 1 174 ? -11.897 -9.305 0.288 1.00 20.39 179 SER B N 1
ATOM 1358 C CA . SER A 1 174 ? -12.494 -10.563 0.759 1.00 19.09 179 SER B CA 1
ATOM 1359 C C . SER A 1 174 ? -12.199 -11.688 -0.291 1.00 18.66 179 SER B C 1
ATOM 1360 O O . SER A 1 174 ? -11.829 -11.415 -1.383 1.00 21.39 179 SER B O 1
ATOM 1363 N N . LEU A 1 175 ? -12.316 -12.944 0.092 1.00 17.78 180 LEU B N 1
ATOM 1364 C CA . LEU A 1 175 ? -12.172 -14.066 -0.842 1.00 17.75 180 LEU B CA 1
ATOM 1365 C C . LEU A 1 175 ? -13.316 -14.097 -1.880 1.00 22.39 180 LEU B C 1
ATOM 1366 O O . LEU A 1 175 ? -14.487 -13.791 -1.563 1.00 16.54 180 LEU B O 1
ATOM 1371 N N . GLY A 1 176 ? -12.975 -14.536 -3.100 1.00 21.89 181 GLY B N 1
ATOM 1372 C CA . GLY A 1 176 ? -13.974 -14.912 -4.067 1.00 22.27 181 GLY B CA 1
ATOM 1373 C C . GLY A 1 176 ? -14.638 -16.168 -3.620 1.00 21.75 181 GLY B C 1
ATOM 1374 O O . GLY A 1 176 ? -14.184 -16.826 -2.690 1.00 18.74 181 GLY B O 1
ATOM 1375 N N . SER A 1 177 ? -15.719 -16.563 -4.293 1.00 23.69 182 SER B N 1
ATOM 1376 C CA . SER A 1 177 ? -16.506 -17.697 -3.785 1.00 22.45 182 SER B CA 1
ATOM 1377 C C . SER A 1 177 ? -15.782 -19.053 -3.758 1.00 22.01 182 SER B C 1
ATOM 1378 O O . SER A 1 177 ? -16.068 -19.915 -2.909 1.00 18.33 182 SER B O 1
ATOM 1381 N N . GLU A 1 178 ? -14.838 -19.279 -4.691 1.00 21.07 183 GLU B N 1
ATOM 1382 C CA . GLU A 1 178 ? -14.130 -20.537 -4.729 1.00 18.97 183 GLU B CA 1
ATOM 1383 C C . GLU A 1 178 ? -13.172 -20.660 -3.548 1.00 16.80 183 GLU B C 1
ATOM 1384 O O . GLU A 1 178 ? -13.226 -21.657 -2.855 1.00 17.55 183 GLU B O 1
ATOM 1386 N N . ALA A 1 179 ? -12.361 -19.650 -3.318 1.00 15.56 184 ALA B N 1
ATOM 1387 C CA . ALA A 1 179 ? -11.494 -19.656 -2.111 1.00 14.88 184 ALA B CA 1
ATOM 1388 C C . ALA A 1 179 ? -12.258 -19.601 -0.753 1.00 16.20 184 ALA B C 1
ATOM 1389 O O . ALA A 1 179 ? -11.863 -20.274 0.233 1.00 14.66 184 ALA B O 1
ATOM 1391 N N . MET A 1 180 ? -13.387 -18.878 -0.737 1.00 16.77 185 MET B N 1
ATOM 1392 C CA . MET A 1 180 ? -14.158 -18.735 0.480 1.00 17.45 185 MET B CA 1
ATOM 1393 C C . MET A 1 180 ? -14.545 -20.055 1.108 1.00 17.59 185 MET B C 1
ATOM 1394 O O . MET A 1 180 ? -14.554 -20.174 2.358 1.00 17.82 185 MET B O 1
ATOM 1399 N N . LEU A 1 181 ? -14.875 -21.000 0.238 1.00 18.21 186 LEU B N 1
ATOM 1400 C CA . LEU A 1 181 ? -15.309 -22.341 0.543 1.00 20.63 186 LEU B CA 1
ATOM 1401 C C . LEU A 1 181 ? -14.275 -23.010 1.438 1.00 23.98 186 LEU B C 1
ATOM 1402 O O . LEU A 1 181 ? -14.609 -23.769 2.341 1.00 21.66 186 LEU B O 1
ATOM 1407 N N . HIS A 1 182 ? -13.012 -22.614 1.279 1.00 22.10 187 HIS B N 1
ATOM 1408 C CA . HIS A 1 182 ? -11.950 -23.322 1.993 1.00 22.51 187 HIS B CA 1
ATOM 1409 C C . HIS A 1 182 ? -11.139 -22.460 2.934 1.00 21.43 187 HIS B C 1
ATOM 1410 O O . HIS A 1 182 ? -10.025 -22.856 3.349 1.00 25.20 187 HIS B O 1
ATOM 1417 N N . ALA A 1 183 ? -11.679 -21.315 3.323 1.00 21.90 188 ALA B N 1
ATOM 1418 C CA . ALA A 1 183 ? -10.929 -20.330 4.092 1.00 22.46 188 ALA B CA 1
ATOM 1419 C C . ALA A 1 183 ? -10.535 -20.787 5.488 1.00 26.19 188 ALA B C 1
ATOM 1420 O O . ALA A 1 183 ? -9.475 -20.352 6.004 1.00 24.98 188 ALA B O 1
ATOM 1422 N N . GLU A 1 184 ? -11.323 -21.718 6.049 1.00 26.23 189 GLU B N 1
ATOM 1423 C CA . GLU A 1 184 ? -11.249 -22.080 7.455 1.00 26.53 189 GLU B CA 1
ATOM 1424 C C . GLU A 1 184 ? -9.868 -22.666 7.864 1.00 24.80 189 GLU B C 1
ATOM 1425 O O . GLU A 1 184 ? -9.436 -22.548 9.025 1.00 23.26 189 GLU B O 1
ATOM 1427 N N . GLY A 1 185 ? -9.163 -23.277 6.928 1.00 23.94 190 GLY B N 1
ATOM 1428 C CA . GLY A 1 185 ? -7.889 -23.894 7.265 1.00 22.72 190 GLY B CA 1
ATOM 1429 C C . GLY A 1 185 ? -6.678 -22.970 7.171 1.00 20.41 190 GLY B C 1
ATOM 1430 O O . GLY A 1 185 ? -5.590 -23.302 7.647 1.00 21.49 190 GLY B O 1
ATOM 1431 N N . PHE A 1 186 ? -6.865 -21.802 6.640 1.00 17.60 191 PHE B N 1
ATOM 1432 C CA . PHE A 1 186 ? -5.765 -20.835 6.536 1.00 15.55 191 PHE B CA 1
ATOM 1433 C C . PHE A 1 186 ? -5.553 -19.950 7.778 1.00 14.39 191 PHE B C 1
ATOM 1434 O O . PHE A 1 186 ? -6.470 -19.753 8.619 1.00 12.48 191 PHE B O 1
ATOM 1442 N N . MET A 1 187 ? -4.342 -19.386 7.882 1.00 13.61 192 MET B N 1
ATOM 1443 C CA . MET A 1 187 ? -4.036 -18.507 9.007 1.00 13.38 192 MET B CA 1
ATOM 1444 C C . MET A 1 187 ? -3.911 -17.056 8.493 1.00 13.95 192 MET B C 1
ATOM 1445 O O . MET A 1 187 ? -4.458 -16.126 9.058 1.00 14.83 192 MET B O 1
ATOM 1450 N N . PHE A 1 188 ? -3.126 -16.878 7.427 1.00 14.13 193 PHE B N 1
ATOM 1451 C CA . PHE A 1 188 ? -2.992 -15.591 6.779 1.00 12.18 193 PHE B CA 1
ATOM 1452 C C . PHE A 1 188 ? -3.173 -15.811 5.290 1.00 13.41 193 PHE B C 1
ATOM 1453 O O . PHE A 1 188 ? -2.184 -16.068 4.540 1.00 12.71 193 PHE B O 1
ATOM 1461 N N . HIS A 1 189 ? -4.468 -15.761 4.870 1.00 11.76 194 HIS B N 1
ATOM 1462 C CA . HIS A 1 189 ? -4.779 -16.248 3.578 1.00 12.88 194 HIS B CA 1
ATOM 1463 C C . HIS A 1 189 ? -3.961 -15.577 2.504 1.00 11.41 194 HIS B C 1
ATOM 1464 O O . HIS A 1 189 ? -4.082 -14.370 2.302 1.00 9.86 194 HIS B O 1
ATOM 1471 N N . PRO A 1 190 ? -3.153 -16.355 1.729 1.00 12.58 195 PRO B N 1
ATOM 1472 C CA . PRO A 1 190 ? -2.424 -15.703 0.586 1.00 10.78 195 PRO B CA 1
ATOM 1473 C C . PRO A 1 190 ? -3.160 -14.810 -0.385 1.00 12.30 195 PRO B C 1
ATOM 1474 O O . PRO A 1 190 ? -2.637 -13.859 -0.766 1.00 11.34 195 PRO B O 1
ATOM 1478 N N . THR A 1 191 ? -4.415 -15.048 -0.690 1.00 13.59 196 THR B N 1
ATOM 1479 C CA . THR A 1 191 ? -5.194 -14.102 -1.482 1.00 12.23 196 THR B CA 1
ATOM 1480 C C . THR A 1 191 ? -5.468 -12.760 -0.829 1.00 13.98 196 THR B C 1
ATOM 1481 O O . THR A 1 191 ? -5.402 -11.673 -1.439 1.00 15.99 196 THR B O 1
ATOM 1485 N N . LEU A 1 192 ? -5.742 -12.795 0.458 1.00 14.51 197 LEU B N 1
ATOM 1486 C CA . LEU A 1 192 ? -5.890 -11.554 1.207 1.00 15.78 197 LEU B CA 1
ATOM 1487 C C . LEU A 1 192 ? -4.568 -10.817 1.267 1.00 16.02 197 LEU B C 1
ATOM 1488 O O . LEU A 1 192 ? -4.536 -9.626 1.072 1.00 15.98 197 LEU B O 1
ATOM 1493 N N . ILE A 1 193 ? -3.459 -11.523 1.560 1.00 17.13 198 ILE B N 1
ATOM 1494 C CA . ILE A 1 193 ? -2.181 -10.844 1.721 1.00 15.56 198 ILE B CA 1
ATOM 1495 C C . ILE A 1 193 ? -1.702 -10.384 0.311 1.00 15.76 198 ILE B C 1
ATOM 1496 O O . ILE A 1 193 ? -1.364 -9.231 0.131 1.00 16.30 198 ILE B O 1
ATOM 1501 N N . ASP A 1 194 ? -1.733 -11.259 -0.690 1.00 15.48 199 ASP B N 1
ATOM 1502 C CA . ASP A 1 194 ? -1.328 -10.838 -2.011 1.00 15.45 199 ASP B CA 1
ATOM 1503 C C . ASP A 1 194 ? -2.176 -9.637 -2.520 1.00 16.09 199 ASP B C 1
ATOM 1504 O O . ASP A 1 194 ? -1.660 -8.668 -3.105 1.00 16.62 199 ASP B O 1
ATOM 1509 N N . GLY A 1 195 ? -3.486 -9.740 -2.336 1.00 16.95 200 GLY B N 1
ATOM 1510 C CA . GLY A 1 195 ? -4.416 -8.659 -2.739 1.00 17.05 200 GLY B CA 1
ATOM 1511 C C . GLY A 1 195 ? -4.048 -7.328 -2.089 1.00 19.68 200 GLY B C 1
ATOM 1512 O O . GLY A 1 195 ? -4.205 -6.257 -2.689 1.00 21.55 200 GLY B O 1
ATOM 1513 N N . SER A 1 196 ? -3.557 -7.392 -0.856 1.00 17.98 201 SER B N 1
ATOM 1514 C CA . SER A 1 196 ? -3.119 -6.219 -0.144 1.00 19.23 201 SER B CA 1
ATOM 1515 C C . SER A 1 196 ? -1.859 -5.585 -0.780 1.00 22.73 201 SER B C 1
ATOM 1516 O O . SER A 1 196 ? -1.789 -4.328 -0.841 1.00 24.08 201 SER B O 1
ATOM 1519 N N . GLY A 1 197 ? -0.914 -6.458 -1.236 1.00 18.62 202 GLY B N 1
ATOM 1520 C CA . GLY A 1 197 ? 0.260 -6.129 -2.065 1.00 22.79 202 GLY B CA 1
ATOM 1521 C C . GLY A 1 197 ? -0.151 -5.479 -3.374 1.00 23.92 202 GLY B C 1
ATOM 1522 O O . GLY A 1 197 ? 0.440 -4.487 -3.794 1.00 25.03 202 GLY B O 1
ATOM 1523 N N . VAL A 1 198 ? -1.211 -5.998 -3.978 1.00 21.66 203 VAL B N 1
ATOM 1524 C CA . VAL A 1 198 ? -1.728 -5.407 -5.247 1.00 24.77 203 VAL B CA 1
ATOM 1525 C C . VAL A 1 198 ? -2.320 -3.981 -4.974 1.00 22.98 203 VAL B C 1
ATOM 1526 O O . VAL A 1 198 ? -2.054 -3.032 -5.742 1.00 24.37 203 VAL B O 1
ATOM 1530 N N . GLY A 1 199 ? -3.038 -3.831 -3.864 1.00 23.35 204 GLY B N 1
ATOM 1531 C CA . GLY A 1 199 ? -3.509 -2.513 -3.424 1.00 26.10 204 GLY B CA 1
ATOM 1532 C C . GLY A 1 199 ? -2.388 -1.525 -3.173 1.00 29.74 204 GLY B C 1
ATOM 1533 O O . GLY A 1 199 ? -2.391 -0.401 -3.708 1.00 32.53 204 GLY B O 1
ATOM 1534 N N . ALA A 1 200 ? -1.381 -1.959 -2.409 1.00 27.46 205 ALA B N 1
ATOM 1535 C CA . ALA A 1 200 ? -0.146 -1.181 -2.207 1.00 27.93 205 ALA B CA 1
ATOM 1536 C C . ALA A 1 200 ? 0.543 -0.734 -3.483 1.00 28.63 205 ALA B C 1
ATOM 1537 O O . ALA A 1 200 ? 1.003 0.396 -3.585 1.00 29.20 205 ALA B O 1
ATOM 1539 N N . ASN A 1 201 ? 0.633 -1.631 -4.439 1.00 27.61 206 ASN B N 1
ATOM 1540 C CA . ASN A 1 201 ? 1.257 -1.323 -5.690 1.00 29.93 206 ASN B CA 1
ATOM 1541 C C . ASN A 1 201 ? 0.383 -0.292 -6.450 1.00 32.61 206 ASN B C 1
ATOM 1542 O O . ASN A 1 201 ? 0.924 0.568 -7.150 1.00 33.50 206 ASN B O 1
ATOM 1547 N N . HIS A 1 202 ? -0.926 -0.336 -6.264 1.00 29.99 207 HIS B N 1
ATOM 1548 C CA . HIS A 1 202 ? -1.789 0.686 -6.893 1.00 35.31 207 HIS B CA 1
ATOM 1549 C C . HIS A 1 202 ? -1.581 2.094 -6.294 1.00 37.67 207 HIS B C 1
ATOM 1550 O O . HIS A 1 202 ? -1.735 3.099 -7.003 1.00 42.14 207 HIS B O 1
ATOM 1557 N N . LEU A 1 203 ? -1.228 2.173 -5.013 1.00 35.30 208 LEU B N 1
ATOM 1558 C CA . LEU A 1 203 ? -0.929 3.460 -4.360 1.00 35.22 208 LEU B CA 1
ATOM 1559 C C . LEU A 1 203 ? 0.457 3.973 -4.753 1.00 38.93 208 LEU B C 1
ATOM 1560 O O . LEU A 1 203 ? 0.721 5.185 -4.765 1.00 36.25 208 LEU B O 1
ATOM 1565 N N . LEU A 1 204 ? 1.336 3.050 -5.122 1.00 33.51 209 LEU B N 1
ATOM 1566 C CA . LEU A 1 204 ? 2.668 3.405 -5.565 1.00 35.18 209 LEU B CA 1
ATOM 1567 C C . LEU A 1 204 ? 2.747 3.953 -6.973 1.00 34.55 209 LEU B C 1
ATOM 1568 O O . LEU A 1 204 ? 3.811 4.433 -7.391 1.00 36.31 209 LEU B O 1
ATOM 1573 N N . THR A 1 205 ? 1.648 3.842 -7.708 1.00 32.30 210 THR B N 1
ATOM 1574 C CA . THR A 1 205 ? 1.645 4.174 -9.146 1.00 38.75 210 THR B CA 1
ATOM 1575 C C . THR A 1 205 ? 2.342 5.509 -9.475 1.00 39.93 210 THR B C 1
ATOM 1576 O O . THR A 1 205 ? 3.322 5.503 -10.215 1.00 41.65 210 THR B O 1
ATOM 1580 N N . SER A 1 206 ? 1.908 6.628 -8.878 1.00 41.94 211 SER B N 1
ATOM 1581 C CA . SER A 1 206 ? 2.568 7.933 -9.185 1.00 42.74 211 SER B CA 1
ATOM 1582 C C . SER A 1 206 ? 4.096 7.885 -9.004 1.00 44.75 211 SER B C 1
ATOM 1583 O O . SER A 1 206 ? 4.849 8.349 -9.885 1.00 41.80 211 SER B O 1
ATOM 1586 N N . LEU A 1 207 ? 4.561 7.286 -7.892 1.00 40.38 212 LEU B N 1
ATOM 1587 C CA . LEU A 1 207 ? 5.992 7.177 -7.635 1.00 36.83 212 LEU B CA 1
ATOM 1588 C C . LEU A 1 207 ? 6.724 6.244 -8.608 1.00 35.19 212 LEU B C 1
ATOM 1589 O O . LEU A 1 207 ? 7.963 6.228 -8.629 1.00 32.46 212 LEU B O 1
ATOM 1594 N N . LEU A 1 208 ? 5.970 5.448 -9.367 1.00 34.98 213 LEU B N 1
ATOM 1595 C CA . LEU A 1 208 ? 6.531 4.525 -10.355 1.00 39.02 213 LEU B CA 1
ATOM 1596 C C . LEU A 1 208 ? 6.979 5.175 -11.667 1.00 39.12 213 LEU B C 1
ATOM 1597 O O . LEU A 1 208 ? 7.741 4.571 -12.412 1.00 34.42 213 LEU B O 1
ATOM 1602 N N . LYS A 1 209 ? 6.507 6.397 -11.927 1.00 45.29 214 LYS B N 1
ATOM 1603 C CA . LYS A 1 209 ? 6.904 7.172 -13.121 1.00 44.65 214 LYS B CA 1
ATOM 1604 C C . LYS A 1 209 ? 6.752 6.336 -14.380 1.00 41.56 214 LYS B C 1
ATOM 1605 O O . LYS A 1 209 ? 7.712 6.175 -15.155 1.00 40.79 214 LYS B O 1
ATOM 1611 N N . GLY A 1 210 ? 5.537 5.804 -14.543 1.00 38.59 215 GLY B N 1
ATOM 1612 C CA . GLY A 1 210 ? 5.141 4.965 -15.684 1.00 38.80 215 GLY B CA 1
ATOM 1613 C C . GLY A 1 210 ? 5.828 3.618 -15.911 1.00 37.21 215 GLY B C 1
ATOM 1614 O O . GLY A 1 210 ? 5.648 2.970 -16.955 1.00 39.28 215 GLY B O 1
ATOM 1615 N N . GLU A 1 211 ? 6.606 3.156 -14.952 1.00 39.60 216 GLU B N 1
ATOM 1616 C CA . GLU A 1 211 ? 7.394 1.942 -15.163 1.00 36.44 216 GLU B CA 1
ATOM 1617 C C . GLU A 1 211 ? 6.420 0.784 -15.344 1.00 36.45 216 GLU B C 1
ATOM 1618 O O . GLU A 1 211 ? 5.489 0.686 -14.539 1.00 32.84 216 GLU B O 1
ATOM 1624 N N . GLN A 1 212 ? 6.591 -0.081 -16.368 1.00 33.50 217 GLN B N 1
ATOM 1625 C CA . GLN A 1 212 ? 5.698 -1.242 -16.496 1.00 37.23 217 GLN B CA 1
ATOM 1626 C C . GLN A 1 212 ? 6.286 -2.621 -16.074 1.00 35.63 217 GLN B C 1
ATOM 1627 O O . GLN A 1 212 ? 5.526 -3.590 -16.073 1.00 38.64 217 GLN B O 1
ATOM 1633 N N . ARG A 1 213 ? 7.583 -2.728 -15.775 1.00 31.62 218 ARG B N 1
ATOM 1634 C CA . ARG A 1 213 ? 8.167 -3.998 -15.318 1.00 33.97 218 ARG B CA 1
ATOM 1635 C C . ARG A 1 213 ? 7.645 -4.248 -13.926 1.00 34.86 218 ARG B C 1
ATOM 1636 O O . ARG A 1 213 ? 7.584 -3.313 -13.137 1.00 38.12 218 ARG B O 1
ATOM 1644 N N . LEU A 1 214 ? 7.323 -5.499 -13.611 1.00 31.50 219 LEU B N 1
ATOM 1645 C CA . LEU A 1 214 ? 6.776 -5.828 -12.304 1.00 29.85 219 LEU B CA 1
ATOM 1646 C C . LEU A 1 214 ? 7.800 -5.734 -11.189 1.00 26.11 219 LEU B C 1
ATOM 1647 O O . LEU A 1 214 ? 9.007 -5.910 -11.418 1.00 25.97 219 LEU B O 1
ATOM 1652 N N . TYR A 1 215 ? 7.335 -5.510 -9.956 1.00 24.07 220 TYR B N 1
ATOM 1653 C CA . TYR A 1 215 ? 8.200 -5.595 -8.795 1.00 24.79 220 TYR B CA 1
ATOM 1654 C C . TYR A 1 215 ? 7.742 -6.820 -7.966 1.00 25.20 220 TYR B C 1
ATOM 1655 O O . TYR A 1 215 ? 6.620 -6.800 -7.493 1.00 20.49 220 TYR B O 1
ATOM 1664 N N . LEU A 1 216 ? 8.620 -7.794 -7.763 1.00 27.18 221 LEU B N 1
ATOM 1665 C CA . LEU A 1 216 ? 8.287 -9.030 -7.001 1.00 24.64 221 LEU B CA 1
ATOM 1666 C C . LEU A 1 216 ? 8.807 -8.929 -5.585 1.00 24.33 221 LEU B C 1
ATOM 1667 O O . LEU A 1 216 ? 9.768 -8.169 -5.311 1.00 20.41 221 LEU B O 1
ATOM 1672 N N . PRO A 1 217 ? 8.187 -9.673 -4.664 1.00 23.34 222 PRO B N 1
ATOM 1673 C CA . PRO A 1 217 ? 8.697 -9.644 -3.313 1.00 18.37 222 PRO B CA 1
ATOM 1674 C C . PRO A 1 217 ? 10.158 -10.071 -3.163 1.00 18.99 222 PRO B C 1
ATOM 1675 O O . PRO A 1 217 ? 10.667 -10.965 -3.874 1.00 14.40 222 PRO B O 1
ATOM 1679 N N . LEU A 1 218 ? 10.810 -9.350 -2.264 1.00 17.65 223 LEU B N 1
ATOM 1680 C CA . LEU A 1 218 ? 12.215 -9.510 -1.946 1.00 16.90 223 LEU B CA 1
ATOM 1681 C C . LEU A 1 218 ? 12.425 -9.715 -0.433 1.00 16.14 223 LEU B C 1
ATOM 1682 O O . LEU A 1 218 ? 13.150 -10.577 -0.059 1.00 16.54 223 LEU B O 1
ATOM 1687 N N . PHE A 1 219 ? 11.838 -8.869 0.368 1.00 15.46 224 PHE B N 1
ATOM 1688 C CA . PHE A 1 219 ? 12.090 -8.777 1.822 1.00 16.05 224 PHE B CA 1
ATOM 1689 C C . PHE A 1 219 ? 10.924 -8.226 2.657 1.00 15.81 224 PHE B C 1
ATOM 1690 O O . PHE A 1 219 ? 10.299 -7.217 2.286 1.00 19.43 224 PHE B O 1
ATOM 1698 N N . TYR A 1 220 ? 10.710 -8.846 3.853 1.00 19.26 225 TYR B N 1
ATOM 1699 C CA . TYR A 1 220 ? 9.765 -8.426 4.847 1.00 19.27 225 TYR B CA 1
ATOM 1700 C C . TYR A 1 220 ? 10.570 -8.144 6.076 1.00 18.18 225 TYR B C 1
ATOM 1701 O O . TYR A 1 220 ? 11.202 -9.042 6.560 1.00 18.47 225 TYR B O 1
ATOM 1710 N N . GLU A 1 221 ? 10.479 -6.941 6.644 1.00 16.48 226 GLU B N 1
ATOM 1711 C CA . GLU A 1 221 ? 11.172 -6.634 7.895 1.00 18.18 226 GLU B CA 1
ATOM 1712 C C . GLU A 1 221 ? 10.557 -7.434 9.072 1.00 16.58 226 GLU B C 1
ATOM 1713 O O . GLU A 1 221 ? 11.231 -8.150 9.862 1.00 14.30 226 GLU B O 1
ATOM 1719 N N . SER A 1 222 ? 9.234 -7.370 9.135 1.00 18.23 227 SER B N 1
ATOM 1720 C CA . SER A 1 222 ? 8.470 -8.085 10.165 1.00 16.35 227 SER B CA 1
ATOM 1721 C C . SER A 1 222 ? 7.008 -8.290 9.818 1.00 16.20 227 SER B C 1
ATOM 1722 O O . SER A 1 222 ? 6.392 -7.536 9.055 1.00 16.39 227 SER B O 1
ATOM 1725 N N . PHE A 1 223 ? 6.490 -9.315 10.453 1.00 16.28 228 PHE B N 1
ATOM 1726 C CA . PHE A 1 223 ? 5.103 -9.623 10.456 1.00 15.69 228 PHE B CA 1
ATOM 1727 C C . PHE A 1 223 ? 4.745 -10.024 11.838 1.00 14.07 228 PHE B C 1
ATOM 1728 O O . PHE A 1 223 ? 5.400 -10.850 12.458 1.00 14.03 228 PHE B O 1
ATOM 1736 N N . SER A 1 224 ? 3.637 -9.479 12.286 1.00 15.44 229 SER B N 1
ATOM 1737 C CA . SER A 1 224 ? 3.128 -9.681 13.621 1.00 17.09 229 SER B CA 1
ATOM 1738 C C . SER A 1 224 ? 1.618 -9.704 13.485 1.00 15.83 229 SER B C 1
ATOM 1739 O O . SER A 1 224 ? 1.096 -8.858 12.760 1.00 15.29 229 SER B O 1
ATOM 1742 N N . ALA A 1 225 ? 0.955 -10.558 14.229 1.00 15.36 230 ALA B N 1
ATOM 1743 C CA . ALA A 1 225 ? -0.490 -10.757 14.154 1.00 18.72 230 ALA B CA 1
ATOM 1744 C C . ALA A 1 225 ? -1.065 -11.255 15.512 1.00 17.60 230 ALA B C 1
ATOM 1745 O O . ALA A 1 225 ? -0.492 -12.140 16.167 1.00 18.61 230 ALA B O 1
ATOM 1747 N N . SER A 1 226 ? -2.120 -10.576 15.944 1.00 18.70 231 SER B N 1
ATOM 1748 C CA . SER A 1 226 ? -2.912 -10.927 17.140 1.00 20.81 231 SER B CA 1
ATOM 1749 C C . SER A 1 226 ? -4.125 -11.811 16.773 1.00 18.88 231 SER B C 1
ATOM 1750 O O . SER A 1 226 ? -4.782 -12.327 17.635 1.00 20.12 231 SER B O 1
ATOM 1753 N N . ALA A 1 227 ? -4.452 -11.951 15.488 1.00 19.65 232 ALA B N 1
ATOM 1754 C CA . ALA A 1 227 ? -5.589 -12.779 15.068 1.00 18.00 232 ALA B CA 1
ATOM 1755 C C . ALA A 1 227 ? -5.369 -13.214 13.598 1.00 17.25 232 ALA B C 1
ATOM 1756 O O . ALA A 1 227 ? -4.570 -12.660 12.843 1.00 16.55 232 ALA B O 1
ATOM 1758 N N . LEU A 1 228 ? -6.016 -14.295 13.244 1.00 17.80 233 LEU B N 1
ATOM 1759 C CA . LEU A 1 228 ? -5.928 -14.823 11.891 1.00 16.27 233 LEU B CA 1
ATOM 1760 C C . LEU A 1 228 ? -6.584 -13.926 10.868 1.00 16.10 233 LEU B C 1
ATOM 1761 O O . LEU A 1 228 ? -7.550 -13.175 11.164 1.00 14.16 233 LEU B O 1
ATOM 1766 N N . LEU A 1 229 ? -6.130 -14.002 9.618 1.00 13.41 234 LEU B N 1
ATOM 1767 C CA . LEU A 1 229 ? -6.800 -13.351 8.523 1.00 15.82 234 LEU B CA 1
ATOM 1768 C C . LEU A 1 229 ? -7.234 -14.388 7.518 1.00 17.61 234 LEU B C 1
ATOM 1769 O O . LEU A 1 229 ? -6.430 -14.851 6.758 1.00 15.18 234 LEU B O 1
ATOM 1774 N N . GLN A 1 230 ? -8.526 -14.719 7.507 1.00 17.23 235 GLN B N 1
ATOM 1775 C CA . GLN A 1 230 ? -9.004 -15.890 6.765 1.00 19.24 235 GLN B CA 1
ATOM 1776 C C . GLN A 1 230 ? -9.924 -15.593 5.596 1.00 19.11 235 GLN B C 1
ATOM 1777 O O . GLN A 1 230 ? -9.674 -16.064 4.490 1.00 18.85 235 GLN B O 1
ATOM 1783 N N . THR A 1 231 ? -10.999 -14.815 5.865 1.00 20.01 236 THR 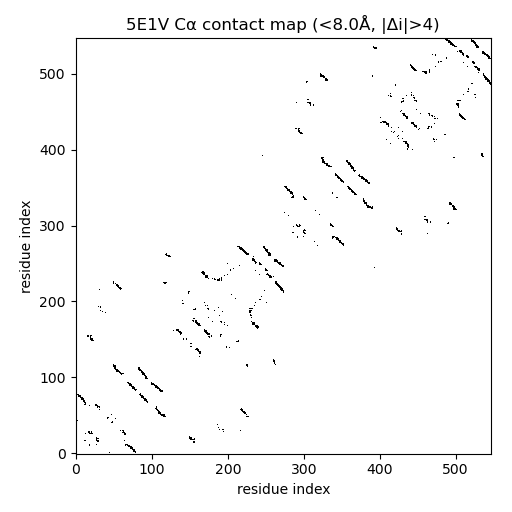B N 1
ATOM 1784 C CA . THR A 1 231 ? -12.075 -14.510 4.888 1.00 22.37 236 THR B CA 1
ATOM 1785 C C . THR A 1 231 ? -12.043 -13.120 4.288 1.00 24.01 236 THR B C 1
ATOM 1786 O O . THR A 1 231 ? -12.478 -12.890 3.111 1.00 20.74 236 THR B O 1
ATOM 1790 N N . ASP A 1 232 ? -11.562 -12.160 5.082 1.00 21.64 237 ASP B N 1
ATOM 1791 C CA . ASP A 1 232 ? -11.695 -10.751 4.700 1.00 23.71 237 ASP B CA 1
ATOM 1792 C C . ASP A 1 232 ? -10.769 -9.935 5.571 1.00 22.54 237 ASP B C 1
ATOM 1793 O O . ASP A 1 232 ? -10.389 -10.404 6.646 1.00 23.28 237 ASP B O 1
ATOM 1798 N N . CYS A 1 233 ? -10.415 -8.715 5.116 1.00 23.80 238 CYS B N 1
ATOM 1799 C CA . CYS A 1 233 ? -9.781 -7.799 5.991 1.00 22.98 238 CYS B CA 1
ATOM 1800 C C . CYS A 1 233 ? -9.920 -6.431 5.416 1.00 25.18 238 CYS B C 1
ATOM 1801 O O . CYS A 1 233 ? -10.300 -6.258 4.217 1.00 21.08 238 CYS B O 1
ATOM 1804 N N . MET A 1 234 ? -9.571 -5.450 6.259 1.00 26.08 239 MET B N 1
ATOM 1805 C CA . MET A 1 234 ? -9.425 -4.108 5.821 1.00 25.36 239 MET B CA 1
ATOM 1806 C C . MET A 1 234 ? -7.951 -3.740 5.923 1.00 24.82 239 MET B C 1
ATOM 1807 O O . MET A 1 234 ? -7.395 -3.703 7.002 1.00 27.66 239 MET B O 1
ATOM 1812 N N . THR A 1 235 ? -7.323 -3.488 4.795 1.00 22.58 240 THR B N 1
ATOM 1813 C CA . THR A 1 235 ? -5.893 -3.121 4.793 1.00 21.55 240 THR B CA 1
ATOM 1814 C C . THR A 1 235 ? -5.619 -1.638 4.524 1.00 21.04 240 THR B C 1
ATOM 1815 O O . THR A 1 235 ? -5.954 -1.087 3.446 1.00 22.18 240 THR B O 1
ATOM 1819 N N . ARG A 1 236 ? -4.867 -1.027 5.429 1.00 22.56 241 ARG B N 1
ATOM 1820 C CA . ARG A 1 236 ? -4.531 0.368 5.237 1.00 24.60 241 ARG B CA 1
ATOM 1821 C C . ARG A 1 236 ? -3.087 0.473 4.886 1.00 26.31 241 ARG B C 1
ATOM 1822 O O . ARG A 1 236 ? -2.238 -0.213 5.470 1.00 26.06 241 ARG B O 1
ATOM 1830 N N . ILE A 1 237 ? -2.811 1.308 3.900 1.00 22.84 242 ILE B N 1
ATOM 1831 C CA . ILE A 1 237 ? -1.484 1.610 3.529 1.00 26.36 242 ILE B CA 1
ATOM 1832 C C . ILE A 1 237 ? -1.391 3.135 3.575 1.00 29.55 242 ILE B C 1
ATOM 1833 O O . ILE A 1 237 ? -2.144 3.820 2.861 1.00 26.48 242 ILE B O 1
ATOM 1838 N N . LYS A 1 238 ? -0.475 3.627 4.396 1.00 28.22 243 LYS B N 1
ATOM 1839 C CA . LYS A 1 238 ? -0.237 5.061 4.525 1.00 29.35 243 LYS B CA 1
ATOM 1840 C C . LYS A 1 238 ? 0.798 5.532 3.541 1.00 27.61 243 LYS B C 1
ATOM 1841 O O . LYS A 1 238 ? 1.886 4.911 3.345 1.00 25.80 243 LYS B O 1
ATOM 1847 N N . ARG A 1 239 ? 0.527 6.682 2.897 1.00 28.39 244 ARG B N 1
ATOM 1848 C CA . ARG A 1 239 ? 1.497 7.190 1.911 1.00 29.31 244 ARG B CA 1
ATOM 1849 C C . ARG A 1 239 ? 2.863 7.389 2.556 1.00 29.56 244 ARG B C 1
ATOM 1850 O O . ARG A 1 239 ? 3.907 7.203 1.910 1.00 33.02 244 ARG B O 1
ATOM 1858 N N . SER A 1 240 ? 2.878 7.753 3.838 1.00 33.87 245 SER B N 1
ATOM 1859 C CA . SER A 1 240 ? 4.144 8.018 4.534 1.00 36.97 245 SER B CA 1
ATOM 1860 C C . SER A 1 240 ? 5.040 6.777 4.643 1.00 37.40 245 SER B C 1
ATOM 1861 O O . SER A 1 240 ? 6.248 6.908 4.863 1.00 35.46 245 SER B O 1
ATOM 1864 N N . SER A 1 241 ? 4.429 5.590 4.502 1.00 37.12 246 SER B N 1
ATOM 1865 C CA . SER A 1 241 ? 5.136 4.305 4.542 1.00 34.62 246 SER B CA 1
ATOM 1866 C C . SER A 1 241 ? 5.653 3.841 3.164 1.00 35.73 246 SER B C 1
ATOM 1867 O O . SER A 1 241 ? 6.537 2.966 3.068 1.00 36.25 246 SER B O 1
ATOM 1870 N N . VAL A 1 242 ? 5.097 4.394 2.093 1.00 31.88 247 VAL B N 1
ATOM 1871 C CA . VAL A 1 242 ? 5.392 3.876 0.775 1.00 32.08 247 VAL B CA 1
ATOM 1872 C C . VAL A 1 242 ? 6.465 4.737 0.179 1.00 38.88 247 VAL B C 1
ATOM 1873 O O . VAL A 1 242 ? 6.405 5.967 0.281 1.00 39.26 247 VAL B O 1
ATOM 1877 N N . ARG A 1 243 ? 7.462 4.110 -0.420 1.00 37.26 248 ARG B N 1
ATOM 1878 C CA . ARG A 1 243 ? 8.458 4.862 -1.110 1.00 38.03 248 ARG B CA 1
ATOM 1879 C C . ARG A 1 243 ? 9.037 4.022 -2.234 1.00 37.22 248 ARG B C 1
ATOM 1880 O O . ARG A 1 243 ? 8.858 2.804 -2.252 1.00 38.48 248 ARG B O 1
ATOM 1888 N N . ARG A 1 244 ? 9.646 4.675 -3.218 1.00 30.56 249 ARG B N 1
ATOM 1889 C CA . ARG A 1 244 ? 10.534 3.998 -4.207 1.00 32.35 249 ARG B CA 1
ATOM 1890 C C . ARG A 1 244 ? 11.961 4.519 -4.189 1.00 35.28 249 ARG B C 1
ATOM 1891 O O . ARG A 1 244 ? 12.174 5.733 -4.238 1.00 31.95 249 ARG B O 1
ATOM 1899 N N . GLU A 1 245 ? 12.924 3.600 -4.129 1.00 33.70 250 GLU B N 1
ATOM 1900 C CA . GLU A 1 245 ? 14.343 3.895 -4.261 1.00 36.45 250 GLU B CA 1
ATOM 1901 C C . GLU A 1 245 ? 14.909 3.038 -5.393 1.00 37.50 250 GLU B C 1
ATOM 1902 O O . GLU A 1 245 ? 15.093 1.822 -5.241 1.00 37.92 250 GLU B O 1
ATOM 1908 N N . LYS A 1 246 ? 15.148 3.693 -6.536 1.00 34.16 251 LYS B N 1
ATOM 1909 C CA . LYS A 1 246 ? 15.578 3.076 -7.790 1.00 34.05 251 LYS B CA 1
ATOM 1910 C C . LYS A 1 246 ? 14.766 1.820 -8.195 1.00 33.89 251 LYS B C 1
ATOM 1911 O O . LYS A 1 246 ? 13.602 1.913 -8.600 1.00 33.97 251 LYS B O 1
ATOM 1917 N N . GLU A 1 247 ? 15.412 0.681 -8.016 1.00 31.61 252 GLU B N 1
ATOM 1918 C CA . GLU A 1 247 ? 14.957 -0.694 -8.298 1.00 35.51 252 GLU B CA 1
ATOM 1919 C C . GLU A 1 247 ? 14.024 -1.308 -7.208 1.00 35.15 252 GLU B C 1
ATOM 1920 O O . GLU A 1 247 ? 13.450 -2.418 -7.426 1.00 32.93 252 GLU B O 1
ATOM 1926 N N . LEU A 1 248 ? 13.891 -0.610 -6.063 1.00 28.36 253 LEU B N 1
ATOM 1927 C CA . LEU A 1 248 ? 13.179 -1.138 -4.869 1.00 30.72 253 LEU B CA 1
ATOM 1928 C C . LEU A 1 248 ? 12.058 -0.289 -4.408 1.00 31.22 253 LEU B C 1
ATOM 1929 O O . LEU A 1 248 ? 12.197 0.950 -4.357 1.00 30.24 253 LEU B O 1
ATOM 1934 N N . ILE A 1 249 ? 10.938 -0.941 -4.052 1.00 26.80 254 ILE B N 1
ATOM 1935 C CA . ILE A 1 249 ? 9.768 -0.267 -3.483 1.00 24.78 254 ILE B CA 1
ATOM 1936 C C . ILE A 1 249 ? 9.540 -0.864 -2.117 1.00 29.05 254 ILE B C 1
ATOM 1937 O O . ILE A 1 249 ? 9.906 -2.045 -1.895 1.00 21.61 254 ILE B O 1
ATOM 1942 N N . TYR A 1 250 ? 8.967 -0.039 -1.231 1.00 27.10 255 TYR B N 1
ATOM 1943 C CA . TYR A 1 250 ? 8.748 -0.351 0.169 1.00 29.53 255 TYR B CA 1
ATOM 1944 C C . TYR A 1 250 ? 7.378 0.112 0.536 1.00 29.10 255 TYR B C 1
ATOM 1945 O O . TYR A 1 250 ? 6.940 1.180 0.104 1.00 28.69 255 TYR B O 1
ATOM 1954 N N . VAL A 1 251 ? 6.650 -0.687 1.317 1.00 24.71 256 VAL B N 1
ATOM 1955 C CA . VAL A 1 251 ? 5.359 -0.307 1.808 1.00 23.42 256 VAL B CA 1
ATOM 1956 C C . VAL A 1 251 ? 5.167 -0.998 3.166 1.00 24.30 256 VAL B C 1
ATOM 1957 O O . VAL A 1 251 ? 5.857 -1.947 3.470 1.00 20.02 256 VAL B O 1
ATOM 1961 N N . THR A 1 252 ? 4.224 -0.514 3.955 1.00 23.49 257 THR B N 1
ATOM 1962 C CA . THR A 1 252 ? 3.916 -1.121 5.239 1.00 22.12 257 THR B CA 1
ATOM 1963 C C . THR A 1 252 ? 2.411 -1.392 5.164 1.00 22.86 257 THR B C 1
ATOM 1964 O O . THR A 1 252 ? 1.616 -0.501 4.887 1.00 21.14 257 THR B O 1
ATOM 1968 N N . LEU A 1 253 ? 2.027 -2.665 5.369 1.00 21.57 258 LEU B N 1
ATOM 1969 C CA . LEU A 1 253 ? 0.637 -3.096 5.256 1.00 20.46 258 LEU B CA 1
ATOM 1970 C C . LEU A 1 253 ? 0.026 -3.271 6.640 1.00 18.69 258 LEU B C 1
ATOM 1971 O O . LEU A 1 253 ? 0.556 -4.010 7.452 1.00 21.76 258 LEU B O 1
ATOM 1976 N N . GLU A 1 254 ? -1.110 -2.612 6.923 1.00 17.46 259 GLU B N 1
ATOM 1977 C CA . GLU A 1 254 ? -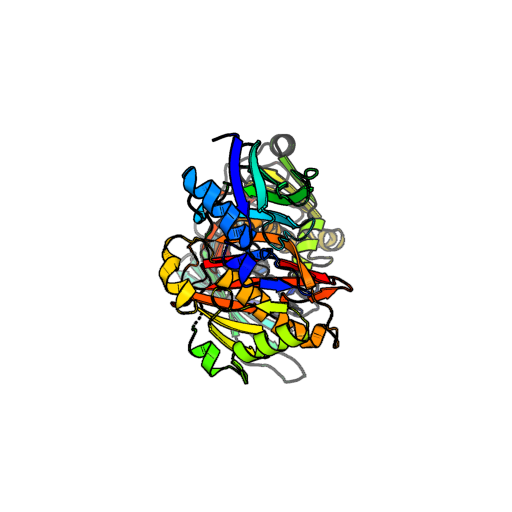1.703 -2.698 8.259 1.00 17.13 259 GLU B CA 1
ATOM 1978 C C . GLU A 1 254 ? -3.026 -3.413 8.132 1.00 15.86 259 GLU B C 1
ATOM 1979 O O . GLU A 1 254 ? -3.855 -2.963 7.391 1.00 20.90 259 GLU B O 1
ATOM 1985 N N . PHE A 1 255 ? -3.214 -4.516 8.831 1.00 17.16 260 PHE B N 1
ATOM 1986 C CA . PHE A 1 255 ? -4.417 -5.292 8.713 1.00 18.08 260 PHE B CA 1
ATOM 1987 C C . PHE A 1 255 ? -5.422 -5.069 9.835 1.00 19.65 260 PHE B C 1
ATOM 1988 O O . PHE A 1 255 ? -5.113 -5.186 10.999 1.00 20.35 260 PHE B O 1
ATOM 1996 N N . PHE A 1 256 ? -6.671 -4.819 9.430 1.00 19.67 261 PHE B N 1
ATOM 1997 C CA . PHE A 1 256 ? -7.781 -4.667 10.355 1.00 21.83 261 PHE B CA 1
ATOM 1998 C C . PHE A 1 256 ? -8.953 -5.621 10.108 1.00 21.82 261 PHE B C 1
ATOM 1999 O O . PHE A 1 256 ? -9.309 -5.894 8.949 1.00 23.47 261 PHE B O 1
ATOM 2007 N N . ASN A 1 257 ? -9.589 -6.085 11.190 1.00 23.06 262 ASN B N 1
ATOM 2008 C CA . ASN A 1 257 ? -10.793 -6.911 11.042 1.00 22.14 262 ASN B CA 1
ATOM 2009 C C . ASN A 1 257 ? -12.024 -6.067 10.621 1.00 25.94 262 ASN B C 1
ATOM 2010 O O . ASN A 1 257 ? -11.976 -4.841 10.546 1.00 25.15 262 ASN B O 1
ATOM 2015 N N . ALA A 1 258 ? -13.117 -6.734 10.313 1.00 29.51 263 ALA B N 1
ATOM 2016 C CA . ALA A 1 258 ? -14.293 -6.045 9.782 1.00 34.82 263 ALA B CA 1
ATOM 2017 C C . ALA A 1 258 ? -14.869 -5.068 10.831 1.00 35.23 263 ALA B C 1
ATOM 2018 O O . ALA A 1 258 ? -15.499 -4.063 10.482 1.00 38.36 263 ALA B O 1
ATOM 2020 N N . SER A 1 259 ? -14.586 -5.330 12.093 1.00 36.16 264 SER B N 1
ATOM 2021 C CA . SER A 1 259 ? -14.961 -4.420 13.155 1.00 38.09 264 SER B CA 1
ATOM 2022 C C . SER A 1 259 ? -13.997 -3.207 13.319 1.00 36.66 264 SER B C 1
ATOM 2023 O O . SER A 1 259 ? -14.234 -2.335 14.128 1.00 34.22 264 SER B O 1
ATOM 2026 N N . GLY A 1 260 ? -12.932 -3.121 12.514 1.00 33.57 265 GLY B N 1
ATOM 2027 C CA . GLY A 1 260 ? -12.003 -1.983 12.553 1.00 32.39 265 GLY B CA 1
ATOM 2028 C C . GLY A 1 260 ? -10.823 -2.075 13.510 1.00 32.49 265 GLY B C 1
ATOM 2029 O O . GLY A 1 260 ? -10.014 -1.127 13.616 1.00 37.03 265 GLY B O 1
ATOM 2030 N N . GLU A 1 261 ? -10.673 -3.207 14.181 1.00 30.42 266 GLU B N 1
ATOM 2031 C CA . GLU A 1 261 ? -9.560 -3.335 15.104 1.00 29.36 266 GLU B CA 1
ATOM 2032 C C . GLU A 1 261 ? -8.283 -3.736 14.349 1.00 26.68 266 GLU B C 1
ATOM 2033 O O . GLU A 1 261 ? -8.352 -4.548 13.436 1.00 25.88 266 GLU B O 1
ATOM 2039 N N . LYS A 1 262 ? -7.158 -3.115 14.672 1.00 22.93 267 LYS B N 1
ATOM 2040 C CA . LYS A 1 262 ? -5.852 -3.539 14.051 1.00 23.59 267 LYS B CA 1
ATOM 2041 C C . LYS A 1 262 ? -5.476 -4.911 14.580 1.00 21.56 267 LYS B C 1
ATOM 2042 O O . LYS A 1 262 ? -5.462 -5.132 15.800 1.00 21.78 267 LYS B O 1
ATOM 2048 N N . VAL A 1 263 ? -5.231 -5.858 13.671 1.00 20.56 268 VAL B N 1
ATOM 2049 C CA . VAL A 1 263 ? -4.836 -7.234 14.042 1.00 20.07 268 VAL B CA 1
ATOM 2050 C C . VAL A 1 263 ? -3.507 -7.773 13.470 1.00 19.49 268 VAL B C 1
ATOM 2051 O O . VAL A 1 263 ? -3.052 -8.801 13.909 1.00 18.52 268 VAL B O 1
ATOM 2055 N N . ALA A 1 264 ? -2.934 -7.087 12.497 1.00 19.44 269 ALA B N 1
ATOM 2056 C CA . ALA A 1 264 ? -1.675 -7.479 11.979 1.00 17.56 269 ALA B CA 1
ATOM 2057 C C . ALA A 1 264 ? -0.933 -6.346 11.287 1.00 17.66 269 ALA B C 1
ATOM 2058 O O . ALA A 1 264 ? -1.464 -5.336 10.866 1.00 19.32 269 ALA B O 1
ATOM 2060 N N . GLU A 1 265 ? 0.348 -6.544 11.113 1.00 17.55 270 GLU B N 1
ATOM 2061 C CA . GLU A 1 265 ? 1.105 -5.611 10.304 1.00 19.05 270 GLU B CA 1
ATOM 2062 C C . GLU A 1 265 ? 2.277 -6.271 9.644 1.00 17.70 270 GLU B C 1
ATOM 2063 O O . GLU A 1 265 ? 3.055 -6.949 10.304 1.00 17.16 270 GLU B O 1
ATOM 2069 N N . LEU A 1 266 ? 2.417 -6.018 8.340 1.00 16.66 271 LEU B N 1
ATOM 2070 C CA . LEU A 1 266 ? 3.648 -6.380 7.599 1.00 15.52 271 LEU B CA 1
ATOM 2071 C C . LEU A 1 266 ? 4.480 -5.160 7.425 1.00 16.71 271 LEU B C 1
ATOM 2072 O O . LEU A 1 266 ? 4.149 -4.306 6.575 1.00 15.49 271 LEU B O 1
ATOM 2077 N N . LYS A 1 267 ? 5.548 -5.056 8.194 1.00 16.40 272 LYS B N 1
ATOM 2078 C CA . LYS A 1 267 ? 6.376 -3.807 8.113 1.00 21.26 272 LYS B CA 1
ATOM 2079 C C . LYS A 1 267 ? 7.480 -3.851 7.067 1.00 19.68 272 LYS B C 1
ATOM 2080 O O . LYS A 1 267 ? 8.239 -4.811 6.974 1.00 17.36 272 LYS B O 1
ATOM 2086 N N . ASN A 1 268 ? 7.594 -2.787 6.246 1.00 19.40 273 ASN B N 1
ATOM 2087 C CA . ASN A 1 268 ? 8.606 -2.690 5.161 1.00 21.33 273 ASN B CA 1
ATOM 2088 C C . ASN A 1 268 ? 8.645 -3.910 4.248 1.00 18.75 273 ASN B C 1
ATOM 2089 O O . ASN A 1 268 ? 9.635 -4.562 4.078 1.00 19.26 273 ASN B O 1
ATOM 2094 N N . PHE A 1 269 ? 7.478 -4.193 3.712 1.00 22.38 274 PHE B N 1
ATOM 2095 C CA . PHE A 1 269 ? 7.347 -5.104 2.570 1.00 21.36 274 PHE B CA 1
ATOM 2096 C C . PHE A 1 269 ? 8.071 -4.450 1.377 1.00 22.58 274 PHE B C 1
ATOM 2097 O O . PHE A 1 269 ? 7.590 -3.456 0.795 1.00 23.93 274 PHE B O 1
ATOM 2105 N N . THR A 1 270 ? 9.217 -5.044 1.057 1.00 21.32 275 THR B N 1
ATOM 2106 C CA . THR A 1 270 ? 10.148 -4.593 -0.008 1.00 20.28 275 THR B CA 1
ATOM 2107 C C . THR A 1 270 ? 10.061 -5.554 -1.206 1.00 22.63 275 THR B C 1
ATOM 2108 O O . THR A 1 270 ? 10.247 -6.802 -1.071 1.00 16.22 275 THR B O 1
ATOM 2112 N N . SER A 1 271 ? 9.891 -4.968 -2.395 1.00 23.27 276 SER B N 1
ATOM 2113 C CA . SER A 1 271 ? 9.881 -5.678 -3.654 1.00 20.09 276 SER B CA 1
ATOM 2114 C C . SER A 1 271 ? 10.893 -5.058 -4.628 1.00 23.90 276 SER B C 1
ATOM 2115 O O . SER A 1 271 ? 11.323 -3.909 -4.460 1.00 19.71 276 SER B O 1
ATOM 2118 N N . LYS A 1 272 ? 11.268 -5.827 -5.637 1.00 25.54 277 LYS B N 1
ATOM 2119 C CA . LYS A 1 272 ? 12.389 -5.454 -6.512 1.00 27.88 277 LYS B CA 1
ATOM 2120 C C . LYS A 1 272 ? 11.975 -5.597 -7.937 1.00 27.20 277 LYS B C 1
ATOM 2121 O O . LYS A 1 272 ? 11.283 -6.543 -8.303 1.00 19.93 277 LYS B O 1
ATOM 2127 N N . LEU A 1 273 ? 12.362 -4.614 -8.743 1.00 24.27 278 LEU B N 1
ATOM 2128 C CA . LEU A 1 273 ? 12.034 -4.618 -10.155 1.00 28.91 278 LEU B CA 1
ATOM 2129 C C . LEU A 1 273 ? 12.502 -5.855 -10.874 1.00 23.94 278 LEU B C 1
ATOM 2130 O O . LEU A 1 273 ? 13.664 -6.265 -10.718 1.00 24.35 278 LEU B O 1
ATOM 2135 N N . VAL A 1 274 ? 11.617 -6.440 -11.692 1.00 25.53 279 VAL B N 1
ATOM 2136 C CA . VAL A 1 274 ? 12.012 -7.485 -12.623 1.00 27.94 279 VAL B CA 1
ATOM 2137 C C . VAL A 1 274 ? 12.604 -6.899 -13.976 1.00 31.03 279 VAL B C 1
ATOM 2138 O O . VAL A 1 274 ? 13.851 -6.973 -14.173 1.00 30.25 279 VAL B O 1
ATOM 2142 C CA . VAL B 1 2 ? 2.526 35.136 -13.573 1.00 49.33 7 VAL A CA 1
ATOM 2143 C C . VAL B 1 2 ? 1.170 34.445 -13.651 1.00 42.11 7 VAL A C 1
ATOM 2144 O O . VAL B 1 2 ? 0.986 33.384 -13.059 1.00 53.75 7 VAL A O 1
ATOM 2146 N N . LYS B 1 3 ? 0.223 35.066 -14.350 1.00 40.43 8 LYS A N 1
ATOM 2147 C CA . LYS B 1 3 ? -1.100 34.482 -14.655 1.00 36.27 8 LYS A CA 1
ATOM 2148 C C . LYS B 1 3 ? -1.445 34.367 -16.173 1.00 29.73 8 LYS A C 1
ATOM 2149 O O . LYS B 1 3 ? -2.188 33.464 -16.594 1.00 25.72 8 LYS A O 1
ATOM 2151 N N . LYS B 1 4 ? -0.974 35.341 -16.935 1.00 31.02 9 LYS A N 1
ATOM 2152 C CA . LYS B 1 4 ? -1.194 35.429 -18.395 1.00 30.84 9 LYS A CA 1
ATOM 2153 C C . LYS B 1 4 ? 0.143 35.910 -18.945 1.00 33.91 9 LYS A C 1
ATOM 2154 O O . LYS B 1 4 ? 0.611 36.996 -18.578 1.00 32.50 9 LYS A O 1
ATOM 2156 N N . ILE B 1 5 ? 0.788 35.044 -19.736 1.00 29.85 10 ILE A N 1
ATOM 2157 C CA . ILE B 1 5 ? 2.062 35.334 -20.361 1.00 30.15 10 ILE A CA 1
ATOM 2158 C C . ILE B 1 5 ? 1.784 35.438 -21.886 1.00 29.82 10 ILE A C 1
ATOM 2159 O O . ILE B 1 5 ? 1.094 34.585 -22.443 1.00 24.42 10 ILE A O 1
ATOM 2164 N N . THR B 1 6 ? 2.270 36.483 -22.541 1.00 27.97 11 THR A N 1
ATOM 2165 C CA . THR B 1 6 ? 2.191 36.513 -24.016 1.00 28.67 11 THR A CA 1
ATOM 2166 C C . THR B 1 6 ? 3.563 36.819 -24.632 1.00 27.26 11 THR A C 1
ATOM 2167 O O . THR B 1 6 ? 4.385 37.521 -24.037 1.00 26.29 11 THR A O 1
ATOM 2171 N N . LYS B 1 7 ? 3.820 36.302 -25.836 1.00 22.19 12 LYS A N 1
ATOM 2172 C CA . LYS B 1 7 ? 5.098 36.538 -26.505 1.00 19.58 12 LYS A CA 1
ATOM 2173 C C . LYS B 1 7 ? 4.679 36.603 -27.964 1.00 20.83 12 LYS A C 1
ATOM 2174 O O . LYS B 1 7 ? 3.835 35.829 -28.396 1.00 18.28 12 LYS A O 1
ATOM 2180 N N . GLN B 1 8 ? 5.164 37.642 -28.635 1.00 18.71 13 GLN A N 1
ATOM 2181 C CA . GLN B 1 8 ? 5.000 37.798 -30.064 1.00 19.35 13 GLN A CA 1
ATOM 2182 C C . GLN B 1 8 ? 6.324 37.526 -30.764 1.00 19.56 13 GLN A C 1
ATOM 2183 O O . GLN B 1 8 ? 7.386 38.163 -30.455 1.00 20.90 13 GLN A O 1
ATOM 2189 N N . LEU B 1 9 ? 6.286 36.604 -31.750 1.00 17.86 14 LEU A N 1
ATOM 2190 C CA . LEU B 1 9 ? 7.439 36.207 -32.500 1.00 18.90 14 LEU A CA 1
ATOM 2191 C C . LEU B 1 9 ? 7.214 36.666 -33.950 1.00 20.12 14 LEU A C 1
ATOM 2192 O O . LEU B 1 9 ? 6.081 36.606 -34.425 1.00 19.87 14 LEU A O 1
ATOM 2197 N N . THR B 1 10 ? 8.253 37.162 -34.614 1.00 19.90 15 THR A N 1
ATOM 2198 C CA . THR B 1 10 ? 8.126 37.501 -36.057 1.00 22.12 15 THR A CA 1
ATOM 2199 C C . THR B 1 10 ? 8.892 36.477 -36.856 1.00 21.17 15 THR A C 1
ATOM 2200 O O . THR B 1 10 ? 10.126 36.373 -36.798 1.00 22.54 15 THR A O 1
ATOM 2204 N N . LEU B 1 11 ? 8.139 35.663 -37.566 1.00 20.50 16 LEU A N 1
ATOM 2205 C CA . LEU B 1 11 ? 8.697 34.489 -38.221 1.00 17.06 16 LEU A CA 1
ATOM 2206 C C . LEU B 1 11 ? 8.654 34.741 -39.740 1.00 19.09 16 LEU A C 1
ATOM 2207 O O . LEU B 1 11 ? 7.582 35.124 -40.285 1.00 17.14 16 LEU A O 1
ATOM 2212 N N . SER B 1 12 ? 9.815 34.570 -40.356 1.00 15.25 17 SER A N 1
ATOM 2213 C CA . SER B 1 12 ? 10.036 34.902 -41.799 1.00 18.15 17 SER A CA 1
ATOM 2214 C C . SER B 1 12 ? 11.260 34.068 -42.289 1.00 16.55 17 SER A C 1
ATOM 2215 O O . SER B 1 12 ? 11.852 33.327 -41.513 1.00 13.95 17 SER A O 1
ATOM 2218 N N . LEU B 1 13 ? 11.647 34.192 -43.566 1.00 16.10 18 LEU A N 1
ATOM 2219 C CA . LEU B 1 13 ? 12.876 33.594 -44.091 1.00 16.08 18 LEU A CA 1
ATOM 2220 C C . LEU B 1 13 ? 14.163 34.140 -43.432 1.00 16.03 18 LEU A C 1
ATOM 2221 O O . LEU B 1 13 ? 15.244 33.607 -43.632 1.00 16.44 18 LEU A O 1
ATOM 2226 N N . LYS B 1 14 ? 14.064 35.177 -42.623 1.00 16.62 19 LYS A N 1
ATOM 2227 C CA . LYS B 1 14 ? 15.227 35.688 -41.857 1.00 17.72 19 LYS A CA 1
ATOM 2228 C C . LYS B 1 14 ? 15.570 34.759 -40.697 1.00 17.50 19 LYS A C 1
ATOM 2229 O O . LYS B 1 14 ? 16.682 34.790 -40.207 1.00 15.57 19 LYS A O 1
ATOM 2235 N N . ASN B 1 15 ? 14.614 33.953 -40.268 1.00 15.56 20 ASN A N 1
ATOM 2236 C CA . ASN B 1 15 ? 14.807 32.927 -39.259 1.00 14.19 20 ASN A CA 1
ATOM 2237 C C . ASN B 1 15 ? 15.516 31.753 -39.882 1.00 15.72 20 ASN A C 1
ATOM 2238 O O . ASN B 1 15 ? 15.082 31.217 -40.903 1.00 15.17 20 ASN A O 1
ATOM 2243 N N . PRO B 1 16 ? 16.643 31.324 -39.289 1.00 17.19 21 PRO A N 1
ATOM 2244 C CA . PRO B 1 16 ? 17.424 30.303 -39.979 1.00 17.07 21 PRO A CA 1
ATOM 2245 C C . PRO B 1 16 ? 16.782 28.949 -40.013 1.00 19.48 21 PRO A C 1
ATOM 2246 O O . PRO B 1 16 ? 17.106 28.159 -40.955 1.00 21.57 21 PRO A O 1
ATOM 2250 N N . PHE B 1 17 ? 15.887 28.634 -39.066 1.00 14.74 22 PHE A N 1
ATOM 2251 C CA . PHE B 1 17 ? 15.186 27.340 -39.136 1.00 14.57 22 PHE A CA 1
ATOM 2252 C C . PHE B 1 17 ? 14.184 27.315 -40.316 1.00 16.86 22 PHE A C 1
ATOM 2253 O O . PHE B 1 17 ? 14.118 26.347 -41.050 1.00 19.21 22 PHE A O 1
ATOM 2261 N N . ILE B 1 18 ? 13.516 28.428 -40.546 1.00 14.11 23 ILE A N 1
ATOM 2262 C CA . ILE B 1 18 ? 12.596 28.525 -41.655 1.00 15.26 23 ILE A CA 1
ATOM 2263 C C . ILE B 1 18 ? 13.353 28.554 -42.962 1.00 15.85 23 ILE A C 1
ATOM 2264 O O . ILE B 1 18 ? 12.992 27.943 -43.893 1.00 15.12 23 ILE A O 1
ATOM 2269 N 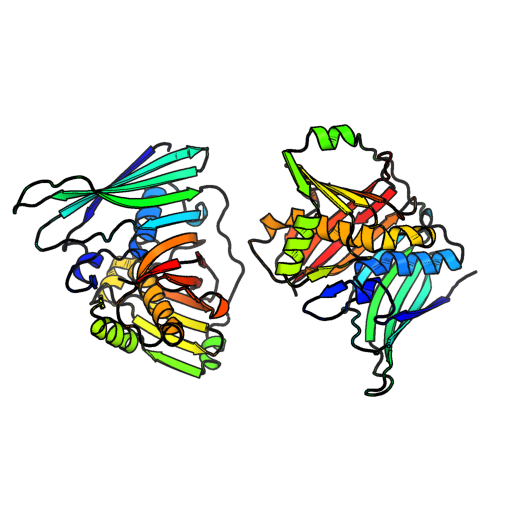N . TYR B 1 19 ? 14.396 29.354 -43.050 1.00 16.07 24 TYR A N 1
ATOM 2270 C CA . TYR B 1 19 ? 15.080 29.443 -44.298 1.00 17.21 24 TYR A CA 1
ATOM 2271 C C . TYR B 1 19 ? 15.674 28.130 -44.741 1.00 19.34 24 TYR A C 1
ATOM 2272 O O . TYR B 1 19 ? 15.671 27.834 -45.971 1.00 19.48 24 TYR A O 1
ATOM 2281 N N . HIS B 1 20 ? 16.100 27.294 -43.794 1.00 17.05 25 HIS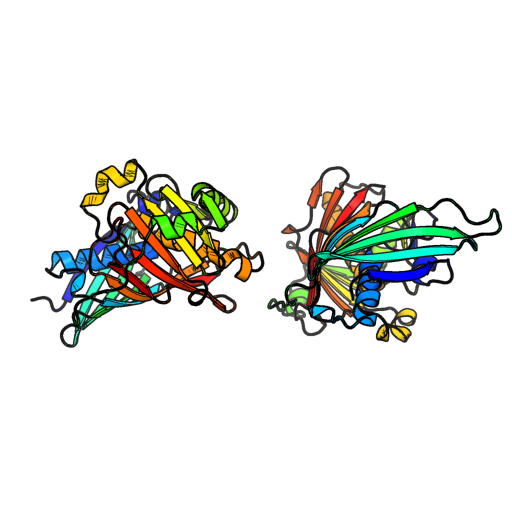 A N 1
ATOM 2282 C CA . HIS B 1 20 ? 16.865 26.071 -44.095 1.00 19.65 25 HIS A CA 1
ATOM 2283 C C . HIS B 1 20 ? 16.032 24.772 -43.945 1.00 18.84 25 HIS A C 1
ATOM 2284 O O . HIS B 1 20 ? 16.576 23.681 -43.816 1.00 18.34 25 HIS A O 1
ATOM 2291 N N . HIS B 1 21 ? 14.712 24.926 -43.961 1.00 16.93 26 HIS A N 1
ATOM 2292 C CA . HIS B 1 21 ? 13.852 23.811 -43.771 1.00 15.44 26 HIS A CA 1
ATOM 2293 C C . HIS B 1 21 ? 12.705 23.923 -44.739 1.00 16.60 26 HIS A C 1
ATOM 2294 O O . HIS B 1 21 ? 11.840 24.757 -44.558 1.00 17.61 26 HIS A O 1
ATOM 2301 N N . VAL B 1 22 ? 12.780 23.124 -45.812 1.00 19.54 27 VAL A N 1
ATOM 2302 C CA . VAL B 1 22 ? 11.879 23.273 -46.991 1.00 20.32 27 VAL A CA 1
ATOM 2303 C C . VAL B 1 22 ? 11.136 21.973 -47.159 1.00 21.18 27 VAL A C 1
ATOM 2304 O O . VAL B 1 22 ? 11.754 20.914 -47.264 1.00 23.44 27 VAL A O 1
ATOM 2308 N N . VAL B 1 23 ? 9.830 22.069 -47.286 1.00 20.61 28 VAL A N 1
ATOM 2309 C CA . VAL B 1 23 ? 8.936 20.915 -47.355 1.00 21.25 28 VAL A CA 1
ATOM 2310 C C . VAL B 1 23 ? 7.997 21.058 -48.571 1.00 19.32 28 VAL A C 1
ATOM 2311 O O . VAL B 1 23 ? 7.139 21.941 -48.617 1.00 20.81 28 VAL A O 1
ATOM 2315 N N . TYR B 1 24 ? 8.136 20.158 -49.520 1.00 23.07 29 TYR A N 1
ATOM 2316 C CA . TYR B 1 24 ? 7.398 20.253 -50.802 1.00 25.93 29 TYR A CA 1
ATOM 2317 C C . TYR B 1 24 ? 7.537 21.679 -51.365 1.00 26.72 29 TYR A C 1
ATOM 2318 O O . TYR B 1 24 ? 6.558 22.349 -51.660 1.00 27.01 29 TYR A O 1
ATOM 2327 N N . GLY B 1 25 ? 8.788 22.104 -51.462 1.00 28.11 30 GLY A N 1
ATOM 2328 C CA . GLY B 1 25 ? 9.206 23.471 -51.785 1.00 29.02 30 GLY A CA 1
ATOM 2329 C C . GLY B 1 25 ? 8.751 24.697 -50.985 1.00 27.69 30 GLY A C 1
ATOM 2330 O O . GLY B 1 25 ? 8.929 25.814 -51.440 1.00 28.42 30 GLY A O 1
ATOM 2331 N N . GLN B 1 26 ? 8.158 24.539 -49.814 1.00 23.03 31 GLN A N 1
ATOM 2332 C CA . GLN B 1 26 ? 7.743 25.710 -48.995 1.00 22.60 31 GLN A CA 1
ATOM 2333 C C . GLN B 1 26 ? 8.597 25.784 -47.724 1.00 20.10 31 GLN A C 1
ATOM 2334 O O . GLN B 1 26 ? 8.912 24.751 -47.155 1.00 18.20 31 GLN A O 1
ATOM 2340 N N . ASN B 1 27 ? 9.041 26.979 -47.353 1.00 16.05 32 ASN A N 1
ATOM 2341 C CA . ASN B 1 27 ? 9.826 27.133 -46.100 1.00 18.54 32 ASN A CA 1
ATOM 2342 C C . ASN B 1 27 ? 8.876 26.922 -44.920 1.00 15.61 32 ASN A C 1
ATOM 2343 O O . ASN B 1 27 ? 7.830 27.585 -44.864 1.00 20.87 32 ASN A O 1
ATOM 2348 N N . VAL B 1 28 ? 9.208 26.030 -43.978 1.00 15.32 33 VAL A N 1
ATOM 2349 C CA . VAL B 1 28 ? 8.355 25.678 -42.881 1.00 16.52 33 VAL A CA 1
ATOM 2350 C C . VAL B 1 28 ? 9.129 25.710 -41.572 1.00 14.61 33 VAL A C 1
ATOM 2351 O O . VAL B 1 28 ? 10.215 25.175 -41.470 1.00 13.63 33 VAL A O 1
ATOM 2355 N N . LEU B 1 29 ? 8.582 26.346 -40.588 1.00 16.33 34 LEU A N 1
ATOM 2356 C CA . LEU B 1 29 ? 9.138 26.191 -39.261 1.00 16.56 34 LEU A CA 1
ATOM 2357 C C . LEU B 1 29 ? 8.946 24.727 -38.789 1.00 16.20 34 LEU A C 1
ATOM 2358 O O . LEU B 1 29 ? 7.785 24.256 -38.698 1.00 18.25 34 LEU A O 1
ATOM 2363 N N . PRO B 1 30 ? 10.035 24.012 -38.521 1.00 14.36 35 PRO A N 1
ATOM 2364 C CA . PRO B 1 30 ? 9.793 22.641 -38.047 1.00 15.43 35 PRO A CA 1
ATOM 2365 C C . PRO B 1 30 ? 8.895 22.632 -36.850 1.00 14.83 35 PRO A C 1
ATOM 2366 O O . PRO B 1 30 ? 9.016 23.428 -35.908 1.00 16.09 35 PRO A O 1
ATOM 2370 N N . GLY B 1 31 ? 7.933 21.729 -36.880 1.00 15.26 36 GLY A N 1
ATOM 2371 C CA . GLY B 1 31 ? 7.005 21.619 -35.798 1.00 14.67 36 GLY A CA 1
ATOM 2372 C C . GLY B 1 31 ? 7.714 21.301 -34.496 1.00 12.48 36 GLY A C 1
ATOM 2373 O O . GLY B 1 31 ? 7.224 21.676 -33.480 1.00 13.60 36 GLY A O 1
ATOM 2374 N N . LEU B 1 32 ? 8.837 20.603 -34.549 1.00 11.40 37 LEU A N 1
ATOM 2375 C CA . LEU B 1 32 ? 9.612 20.266 -33.332 1.00 12.45 37 LEU A CA 1
ATOM 2376 C C . LEU B 1 32 ? 10.340 21.506 -32.680 1.00 13.38 37 LEU A C 1
ATOM 2377 O O . LEU B 1 32 ? 10.811 21.412 -31.553 1.00 10.39 37 LEU A O 1
ATOM 2382 N N . ALA B 1 33 ? 10.328 22.628 -33.381 1.00 10.85 38 ALA A N 1
ATOM 2383 C CA . ALA B 1 33 ? 10.858 23.874 -32.900 1.00 11.46 38 ALA A CA 1
ATOM 2384 C C . ALA B 1 33 ? 9.994 24.505 -31.880 1.00 10.50 38 ALA A C 1
ATOM 2385 O O . ALA B 1 33 ? 10.421 25.385 -31.140 1.00 10.46 38 ALA A O 1
ATOM 2387 N N . TYR B 1 34 ? 8.719 24.055 -31.775 1.00 11.08 39 TYR A N 1
ATOM 2388 C CA . TYR B 1 34 ? 7.816 24.628 -30.716 1.00 10.28 39 TYR A CA 1
ATOM 2389 C C . TYR B 1 34 ? 8.285 24.372 -29.294 1.00 9.17 39 TYR A C 1
ATOM 2390 O O . TYR B 1 34 ? 7.818 25.068 -28.350 1.00 9.41 39 TYR A O 1
ATOM 2399 N N . ILE B 1 35 ? 9.002 23.269 -29.068 1.00 9.74 40 ILE A N 1
ATOM 2400 C CA . ILE B 1 35 ? 9.505 22.936 -27.718 1.00 10.88 40 ILE A CA 1
ATOM 2401 C C . ILE B 1 35 ? 10.426 24.079 -27.205 1.00 12.45 40 ILE A C 1
ATOM 2402 O O . ILE B 1 35 ? 10.200 24.642 -26.111 1.00 11.13 40 ILE A O 1
ATOM 2407 N N . ASP B 1 36 ? 11.418 24.415 -28.035 1.00 12.45 41 ASP A N 1
ATOM 2408 C CA . ASP B 1 36 ? 12.289 25.542 -27.726 1.00 12.45 41 ASP A CA 1
ATOM 2409 C C . ASP B 1 36 ? 11.536 26.843 -27.550 1.00 12.33 41 ASP A C 1
ATOM 2410 O O . ASP B 1 36 ? 11.693 27.509 -26.506 1.00 13.34 41 ASP A O 1
ATOM 2415 N N . ILE B 1 37 ? 10.641 27.176 -28.500 1.00 11.60 42 ILE A N 1
ATOM 2416 C CA . ILE B 1 37 ? 9.800 28.350 -28.397 1.00 10.89 42 ILE A CA 1
ATOM 2417 C C . ILE B 1 37 ? 9.110 28.482 -26.998 1.00 10.17 42 ILE A C 1
ATOM 2418 O O . ILE B 1 37 ? 9.246 29.499 -26.303 1.00 11.26 42 ILE A O 1
ATOM 2423 N N . ILE B 1 38 ? 8.389 27.433 -26.585 1.00 9.88 43 ILE A N 1
ATOM 2424 C CA . ILE B 1 38 ? 7.613 27.478 -25.431 1.00 10.62 43 ILE A CA 1
ATOM 2425 C C . ILE B 1 38 ? 8.465 27.576 -24.141 1.00 11.82 43 ILE A C 1
ATOM 2426 O O . ILE B 1 38 ? 8.166 28.408 -23.299 1.00 11.28 43 ILE A O 1
ATOM 2431 N N . TYR B 1 39 ? 9.544 26.799 -24.073 1.00 12.32 44 TYR A N 1
ATOM 2432 C CA . TYR B 1 39 ? 10.376 26.778 -22.867 1.00 12.83 44 TYR A CA 1
ATOM 2433 C C . TYR B 1 39 ? 11.120 28.123 -22.723 1.00 12.82 44 TYR A C 1
ATOM 2434 O O . TYR B 1 39 ? 11.340 28.579 -21.569 1.00 11.81 44 TYR A O 1
ATOM 2443 N N . GLN B 1 40 ? 11.445 28.750 -23.861 1.00 12.80 45 GLN A N 1
ATOM 2444 C CA . GLN B 1 40 ? 12.054 30.135 -23.807 1.00 14.13 45 GLN A CA 1
ATOM 2445 C C . GLN B 1 40 ? 11.161 31.125 -23.136 1.00 13.97 45 GLN A C 1
ATOM 2446 O O . GLN B 1 40 ? 11.636 31.935 -22.364 1.00 12.80 45 GLN A O 1
ATOM 2452 N N . ILE B 1 41 ? 9.863 31.102 -23.469 1.00 14.20 46 ILE A N 1
ATOM 2453 C CA . ILE B 1 41 ? 8.861 31.957 -22.909 1.00 14.70 46 ILE A CA 1
ATOM 2454 C C . ILE B 1 41 ? 8.740 31.775 -21.353 1.00 15.39 46 ILE A C 1
ATOM 2455 O O . ILE B 1 41 ? 8.783 32.731 -20.601 1.00 14.89 46 ILE A O 1
ATOM 2460 N N . PHE B 1 42 ? 8.634 30.548 -20.891 1.00 14.32 47 PHE A N 1
ATOM 2461 C CA . PHE B 1 42 ? 8.568 30.308 -19.435 1.00 14.23 47 PHE A CA 1
ATOM 2462 C C . PHE B 1 42 ? 9.830 30.659 -18.721 1.00 16.10 47 PHE A C 1
ATOM 2463 O O . PHE B 1 42 ? 9.774 31.168 -17.553 1.00 16.57 47 PHE A O 1
ATOM 2471 N N . ARG B 1 43 ? 10.974 30.418 -19.362 1.00 14.22 48 ARG A N 1
ATOM 2472 C CA . ARG B 1 43 ? 12.252 30.791 -18.780 1.00 16.40 48 ARG A CA 1
ATOM 2473 C C . ARG B 1 43 ? 12.329 32.306 -18.557 1.00 15.51 48 ARG A C 1
ATOM 2474 O O . ARG B 1 43 ? 12.871 32.748 -17.528 1.00 17.46 48 ARG A O 1
ATOM 2482 N N . GLU B 1 44 ? 11.811 33.069 -19.502 1.00 16.46 49 GLU A N 1
ATOM 2483 C CA . GLU B 1 44 ? 11.920 34.526 -19.397 1.00 16.89 49 GLU A CA 1
ATOM 2484 C C . GLU B 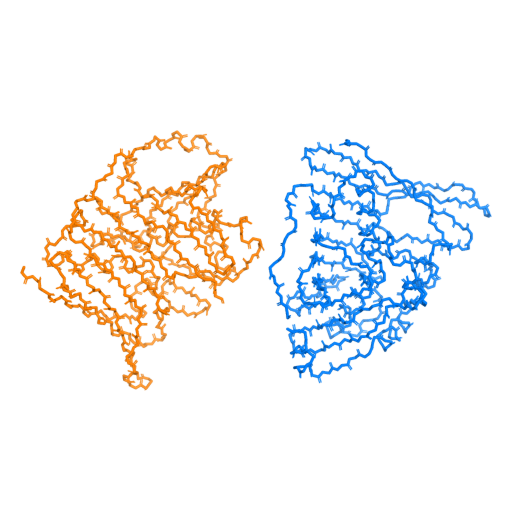1 44 ? 11.171 35.031 -18.160 1.00 18.17 49 GLU A C 1
ATOM 2485 O O . GLU B 1 44 ? 11.497 36.117 -17.630 1.00 13.94 49 GLU A O 1
ATOM 2487 N N . HIS B 1 45 ? 10.158 34.240 -17.728 1.00 14.82 50 HIS A N 1
ATOM 2488 C CA . HIS B 1 45 ? 9.324 34.547 -16.561 1.00 16.17 50 HIS A CA 1
ATOM 2489 C C . HIS B 1 45 ? 9.771 33.818 -15.299 1.00 16.08 50 HIS A C 1
ATOM 2490 O O . HIS B 1 45 ? 9.108 33.965 -14.266 1.00 18.96 50 HIS A O 1
ATOM 2497 N N . GLY B 1 46 ? 10.881 33.095 -15.376 1.00 15.10 51 GLY A N 1
ATOM 2498 C CA . GLY B 1 46 ? 11.551 32.586 -14.191 1.00 16.87 51 GLY A CA 1
ATOM 2499 C C . GLY B 1 46 ? 11.466 31.133 -13.985 1.00 16.66 51 GLY A C 1
ATOM 2500 O O . GLY B 1 46 ? 12.004 30.604 -13.002 1.00 16.57 51 GLY A O 1
ATOM 2501 N N . PHE B 1 47 ? 10.854 30.424 -14.923 1.00 18.23 52 PHE A N 1
ATOM 2502 C CA . PHE B 1 47 ? 10.775 28.977 -14.785 1.00 18.06 52 PHE A CA 1
ATOM 2503 C C . PHE B 1 47 ? 11.919 28.221 -15.409 1.00 18.42 52 PHE A C 1
ATOM 2504 O O . PHE B 1 47 ? 12.230 28.396 -16.597 1.00 14.93 52 PHE A O 1
ATOM 2512 N N . SER B 1 48 ? 12.506 27.332 -14.606 1.00 17.86 53 SER A N 1
ATOM 2513 C CA . SER B 1 48 ? 13.525 26.403 -15.025 1.00 19.72 53 SER A CA 1
ATOM 2514 C C . SER B 1 48 ? 12.885 25.262 -15.821 1.00 17.55 53 SER A C 1
ATOM 2515 O O . SER B 1 48 ? 11.831 24.846 -15.463 1.00 16.58 53 SER A O 1
ATOM 2518 N N . CYS B 1 49 ? 13.545 24.716 -16.842 1.00 19.04 54 CYS A N 1
ATOM 2519 C CA . CYS B 1 49 ? 12.997 23.582 -17.615 1.00 17.91 54 CYS A CA 1
ATOM 2520 C C . CYS B 1 49 ? 12.641 22.389 -16.747 1.00 17.97 54 CYS A C 1
ATOM 2521 O O . CYS B 1 49 ? 11.686 21.673 -16.988 1.00 17.08 54 CYS A O 1
ATOM 2524 N N . SER B 1 50 ? 13.370 22.203 -15.648 1.00 18.88 55 SER A N 1
ATOM 2525 C CA . SER B 1 50 ? 13.084 21.031 -14.817 1.00 20.13 55 SER A CA 1
ATOM 2526 C C . SER B 1 50 ? 11.767 21.170 -13.995 1.00 22.14 55 SER A C 1
ATOM 2527 O O . SER B 1 50 ? 11.185 20.170 -13.520 1.00 23.64 55 SER A O 1
ATOM 2530 N N . GLU B 1 51 ? 11.252 22.381 -13.885 1.00 19.68 56 GLU A N 1
ATOM 2531 C CA . GLU B 1 51 ? 9.982 22.624 -13.191 1.00 21.65 56 GLU A CA 1
ATOM 2532 C C . GLU B 1 51 ? 8.733 22.259 -13.949 1.00 22.06 56 GLU A C 1
ATOM 2533 O O . GLU B 1 51 ? 7.658 22.271 -13.385 1.00 19.39 56 GLU A O 1
ATOM 2539 N N . LEU B 1 52 ? 8.863 22.027 -15.247 1.00 20.75 57 LEU A N 1
ATOM 2540 C CA . LEU B 1 52 ? 7.740 22.080 -16.158 1.00 20.51 57 LEU A CA 1
ATOM 2541 C C . LEU B 1 52 ? 7.618 20.715 -16.836 1.00 22.28 57 LEU A C 1
ATOM 2542 O O . LEU B 1 52 ? 8.555 19.860 -16.748 1.00 26.87 57 LEU A O 1
ATOM 2547 N N . GLN B 1 53 ? 6.402 20.406 -17.286 1.00 17.96 58 GLN A N 1
ATOM 2548 C CA . GLN B 1 53 ? 6.178 19.330 -18.237 1.00 15.28 58 GLN A CA 1
ATOM 2549 C C . GLN B 1 53 ? 5.248 19.902 -19.267 1.00 17.42 58 GLN A C 1
ATOM 2550 O O . GLN B 1 53 ? 4.153 20.329 -18.920 1.00 16.07 58 GLN A O 1
ATOM 2556 N N . LEU B 1 54 ? 5.658 19.829 -20.537 1.00 16.49 59 LEU A N 1
ATOM 2557 C CA . LEU B 1 54 ? 4.814 20.257 -21.680 1.00 15.87 59 LEU A CA 1
ATOM 2558 C C . LEU B 1 54 ? 3.914 19.050 -21.980 1.00 16.31 59 LEU A C 1
ATOM 2559 O O . LEU B 1 54 ? 4.405 17.921 -22.023 1.00 16.09 59 LEU A O 1
ATOM 2564 N N . ARG B 1 55 ? 2.624 19.318 -22.119 1.00 16.96 60 ARG A N 1
ATOM 2565 C CA . ARG B 1 55 ? 1.719 18.233 -22.460 1.00 17.49 60 ARG A CA 1
ATOM 2566 C C . ARG B 1 55 ? 0.742 18.531 -23.565 1.00 15.32 60 ARG A C 1
ATOM 2567 O O . ARG B 1 55 ? 0.301 19.677 -23.710 1.00 16.97 60 ARG A O 1
ATOM 2575 N N . ASN B 1 56 ? 0.399 17.480 -24.319 1.00 15.62 61 ASN A N 1
ATOM 2576 C CA . ASN B 1 56 ? -0.688 17.500 -25.311 1.00 18.55 61 ASN A CA 1
ATOM 2577 C C . ASN B 1 56 ? -0.591 18.649 -26.286 1.00 17.61 61 ASN A C 1
ATOM 2578 O O . ASN B 1 56 ? -1.497 19.464 -26.366 1.00 17.65 61 ASN A O 1
ATOM 2583 N N . LEU B 1 57 ? 0.587 18.795 -26.893 1.00 16.03 62 LEU A N 1
ATOM 2584 C CA . LEU B 1 57 ? 0.792 19.775 -27.946 1.00 14.33 62 LEU A CA 1
ATOM 2585 C C . LEU B 1 57 ? 0.211 19.289 -29.219 1.00 12.07 62 LEU A C 1
ATOM 2586 O O . LEU B 1 57 ? 0.515 18.188 -29.653 1.00 16.15 62 LEU A O 1
ATOM 2591 N N . SER B 1 58 ? -0.685 20.063 -29.801 1.00 14.60 63 SER A N 1
ATOM 2592 C CA . SER B 1 58 ? -1.203 19.793 -31.141 1.00 14.30 63 SER A CA 1
ATOM 2593 C C . SER B 1 58 ? -0.812 20.846 -32.118 1.00 13.57 63 SER A C 1
ATOM 2594 O O . SER B 1 58 ? -1.001 21.998 -31.838 1.00 13.55 63 SER A O 1
ATOM 2597 N N . ILE B 1 59 ? -0.419 20.396 -33.305 1.00 14.94 64 ILE A N 1
ATOM 2598 C CA . ILE B 1 59 ? -0.212 21.224 -34.481 1.00 15.24 64 ILE A CA 1
ATOM 2599 C C . ILE B 1 59 ? -1.415 21.143 -35.423 1.00 16.20 64 ILE A C 1
ATOM 2600 O O . ILE B 1 59 ? -1.771 20.050 -35.858 1.00 18.06 64 ILE A O 1
ATOM 2605 N N . TYR B 1 60 ? -1.981 22.312 -35.706 1.00 17.93 65 TYR A N 1
ATOM 2606 C CA . TYR B 1 60 ? -3.209 22.460 -36.549 1.00 18.99 65 TYR A CA 1
ATOM 2607 C C . TYR B 1 60 ? -2.845 22.625 -38.000 1.00 22.64 65 TYR A C 1
ATOM 2608 O O . TYR B 1 60 ? -3.531 22.100 -38.865 1.00 26.97 65 TYR A O 1
ATOM 2617 N N . GLN B 1 61 ? -1.723 23.288 -38.278 1.00 22.11 66 GLN A N 1
ATOM 2618 C CA . GLN B 1 61 ? -1.225 23.446 -39.623 1.00 21.38 66 GLN A CA 1
ATOM 2619 C C . GLN B 1 61 ? 0.237 23.890 -39.586 1.00 18.65 66 GLN A C 1
ATOM 2620 O O . GLN B 1 61 ? 0.654 24.439 -38.613 1.00 16.25 66 GLN A O 1
ATOM 2626 N N . PRO B 1 62 ? 0.987 23.671 -40.676 1.00 21.31 67 PRO A N 1
ATOM 2627 C CA . PRO B 1 62 ? 2.363 24.133 -40.771 1.00 18.47 67 PRO A CA 1
ATOM 2628 C C . PRO B 1 62 ? 2.500 25.621 -40.845 1.00 18.32 67 PRO A C 1
ATOM 2629 O O . PRO B 1 62 ? 1.647 26.309 -41.408 1.00 19.75 67 PRO A O 1
ATOM 2633 N N . LEU B 1 63 ? 3.556 26.126 -40.182 1.00 16.34 68 LEU A N 1
ATOM 2634 C CA . LEU B 1 63 ? 3.841 27.553 -40.154 1.00 15.65 68 LEU A CA 1
ATOM 2635 C C . LEU B 1 63 ? 4.813 27.803 -41.294 1.00 16.32 68 LEU A C 1
ATOM 2636 O O . LEU B 1 63 ? 5.974 27.384 -41.244 1.00 12.34 68 LEU A O 1
ATOM 2641 N N . THR B 1 64 ? 4.289 28.369 -42.372 1.00 18.18 69 THR A N 1
ATOM 2642 C CA . THR B 1 64 ? 5.034 28.465 -43.620 1.00 18.34 69 THR A CA 1
ATOM 2643 C C . THR B 1 64 ? 5.244 29.931 -43.885 1.00 18.08 69 THR A C 1
ATOM 2644 O O . THR B 1 64 ? 4.446 30.749 -43.495 1.00 18.50 69 THR A O 1
ATOM 2648 N N . ALA B 1 65 ? 6.324 30.263 -44.579 1.00 19.60 70 ALA A N 1
ATOM 2649 C CA . ALA B 1 65 ? 6.509 31.653 -45.034 1.00 19.62 70 ALA A CA 1
ATOM 2650 C C . ALA B 1 65 ? 7.077 31.606 -46.422 1.00 21.82 70 ALA A C 1
ATOM 2651 O O . ALA B 1 65 ? 7.858 30.714 -46.776 1.00 22.47 70 ALA A O 1
ATOM 2653 N N . GLU B 1 66 ? 6.644 32.519 -47.273 1.00 24.09 71 GLU A N 1
ATOM 2654 C CA . GLU B 1 66 ? 7.387 32.639 -48.505 1.00 24.99 71 GLU A CA 1
ATOM 2655 C C . GLU B 1 66 ? 7.800 34.075 -48.790 1.00 18.75 71 GLU A C 1
ATOM 2656 O O . GLU B 1 66 ? 7.218 35.054 -48.289 1.00 16.71 71 GLU A O 1
ATOM 2662 N N . GLN B 1 67 ? 8.810 34.171 -49.629 1.00 19.21 72 GLN A N 1
ATOM 2663 C CA . GLN B 1 67 ? 9.329 35.431 -50.137 1.00 20.57 72 GLN A CA 1
ATOM 2664 C C . GLN B 1 67 ? 9.624 36.298 -48.916 1.00 18.49 72 GLN A C 1
ATOM 2665 O O . GLN B 1 67 ? 10.354 35.834 -48.007 1.00 17.62 72 GLN A O 1
ATOM 2671 N N . ASP B 1 68 ? 9.043 37.472 -48.874 1.00 19.11 73 ASP A N 1
ATOM 2672 C CA . ASP B 1 68 ? 9.178 38.424 -47.765 1.00 19.59 73 ASP A CA 1
ATOM 2673 C C . ASP B 1 68 ? 8.016 38.447 -46.806 1.00 19.34 73 ASP A C 1
ATOM 2674 O O . ASP B 1 68 ? 7.922 39.371 -45.976 1.00 18.56 73 ASP A O 1
ATOM 2679 N N . ALA B 1 69 ? 7.111 37.456 -46.869 1.00 19.84 74 ALA A N 1
ATOM 2680 C CA . ALA B 1 69 ? 5.941 37.446 -45.977 1.00 18.91 74 ALA A CA 1
ATOM 2681 C C . ALA B 1 69 ? 6.427 37.222 -44.522 1.00 19.39 74 ALA A C 1
ATOM 2682 O O . ALA B 1 69 ? 7.445 36.555 -44.301 1.00 17.03 74 ALA A O 1
ATOM 2684 N N . VAL B 1 70 ? 5.750 37.839 -43.560 1.00 20.10 75 VAL A N 1
ATOM 2685 C CA . VAL B 1 70 ? 6.158 37.691 -42.120 1.00 24.52 75 VAL A CA 1
ATOM 2686 C C . VAL B 1 70 ? 4.959 37.089 -41.438 1.00 24.23 75 VAL A C 1
ATOM 2687 O O . VAL B 1 70 ? 3.854 37.577 -41.696 1.00 25.04 75 VAL A O 1
ATOM 2691 N N . ILE B 1 71 ? 5.133 36.071 -40.596 1.00 23.26 76 ILE A N 1
ATOM 2692 C CA . ILE B 1 71 ? 4.046 35.599 -39.772 1.00 23.73 76 ILE A CA 1
ATOM 2693 C C . ILE B 1 71 ? 4.276 36.133 -38.344 1.00 21.33 76 ILE A C 1
ATOM 2694 O O . ILE B 1 71 ? 5.290 35.854 -37.665 1.00 17.64 76 ILE A O 1
ATOM 2699 N N . VAL B 1 72 ? 3.339 36.952 -37.897 1.00 21.01 77 VAL A N 1
ATOM 2700 C CA . VAL B 1 72 ? 3.426 37.510 -36.590 1.00 19.25 77 VAL A CA 1
ATOM 2701 C C . VAL B 1 72 ? 2.655 36.554 -35.681 1.00 19.74 77 VAL A C 1
ATOM 2702 O O . VAL B 1 72 ? 1.428 36.508 -35.741 1.00 18.46 77 VAL A O 1
ATOM 2706 N N . LEU B 1 73 ? 3.401 35.790 -34.884 1.00 18.40 78 LEU A N 1
ATOM 2707 C CA . LEU B 1 73 ? 2.845 34.708 -34.086 1.00 17.65 78 LEU A CA 1
ATOM 2708 C C . LEU B 1 73 ? 2.690 35.154 -32.643 1.00 16.64 78 LEU A C 1
ATOM 2709 O O . LEU B 1 73 ? 3.675 35.449 -31.968 1.00 18.55 78 LEU A O 1
ATOM 2714 N N . ASN B 1 74 ? 1.446 35.137 -32.168 1.00 17.83 79 ASN A N 1
ATOM 2715 C CA . ASN B 1 74 ? 1.114 35.545 -30.851 1.00 17.85 79 ASN A CA 1
ATOM 2716 C C . ASN B 1 74 ? 0.960 34.303 -30.030 1.00 19.29 79 ASN A C 1
ATOM 2717 O O . ASN B 1 74 ? 0.142 33.438 -30.385 1.00 18.86 79 ASN A O 1
ATOM 2722 N N . ILE B 1 75 ? 1.848 34.125 -29.031 1.00 19.85 80 ILE A N 1
ATOM 2723 C CA . ILE B 1 75 ? 1.761 32.981 -28.102 1.00 19.58 80 ILE A CA 1
ATOM 2724 C C . ILE B 1 75 ? 1.198 33.453 -26.766 1.00 22.53 80 ILE A C 1
ATOM 2725 O O . ILE B 1 75 ? 1.780 34.317 -26.140 1.00 19.86 80 ILE A O 1
ATOM 2730 N N . GLN B 1 76 ? 0.028 32.942 -26.387 1.00 22.37 81 GLN A N 1
ATOM 2731 C CA . GLN B 1 76 ? -0.544 33.277 -25.049 1.00 24.00 81 GLN A CA 1
ATOM 2732 C C . GLN B 1 76 ? -0.590 32.010 -24.178 1.00 24.48 81 GLN A C 1
ATOM 2733 O O . GLN B 1 76 ? -1.067 30.939 -24.647 1.00 23.61 81 GLN A O 1
ATOM 2739 N N . CYS B 1 77 ? -0.115 32.165 -22.931 1.00 20.95 82 CYS A N 1
ATOM 2740 C CA . CYS B 1 77 ? -0.064 31.127 -21.947 1.00 22.79 82 CYS A CA 1
ATOM 2741 C C . CYS B 1 77 ? -0.930 31.687 -20.811 1.00 23.94 82 CYS A C 1
ATOM 2742 O O . CYS B 1 77 ? -0.684 32.768 -20.287 1.00 24.34 82 CYS A O 1
ATOM 2745 N N . ALA B 1 78 ? -1.991 30.986 -20.517 1.00 24.55 83 ALA A N 1
ATOM 2746 C CA . ALA B 1 78 ? -2.956 31.444 -19.540 1.00 23.38 83 ALA A CA 1
ATOM 2747 C C . ALA B 1 78 ? -3.032 30.407 -18.455 1.00 20.14 83 ALA A C 1
ATOM 2748 O O . ALA B 1 78 ? -3.284 29.239 -18.777 1.00 19.80 83 ALA A O 1
ATOM 2750 N N . GLU B 1 79 ? -2.796 30.846 -17.194 1.00 23.43 84 GLU A N 1
ATOM 2751 C CA . GLU B 1 79 ? -2.818 30.011 -15.998 1.00 27.38 84 GLU A CA 1
ATOM 2752 C C . GLU B 1 79 ? -4.249 29.721 -15.549 1.00 30.96 84 GLU A C 1
ATOM 2753 O O . GLU B 1 79 ? -4.795 30.432 -14.721 1.00 30.30 84 GLU A O 1
ATOM 2759 N N . LYS B 1 80 ? -4.814 28.639 -16.061 1.00 37.21 85 LYS A N 1
ATOM 2760 C CA . LYS B 1 80 ? -6.242 28.334 -15.861 1.00 43.51 85 LYS A CA 1
ATOM 2761 C C . LYS B 1 80 ? -6.542 27.824 -14.458 1.00 41.41 85 LYS A C 1
ATOM 2762 O O . LYS B 1 80 ? -7.552 28.185 -13.871 1.00 42.72 85 LYS A O 1
ATOM 2768 N N . LYS B 1 81 ? -5.672 26.948 -13.967 1.00 41.51 86 LYS A N 1
ATOM 2769 C CA . LYS B 1 81 ? -5.679 26.414 -12.603 1.00 38.23 86 LYS A CA 1
ATOM 2770 C C . LYS B 1 81 ? -4.248 26.539 -12.088 1.00 40.28 86 LYS A C 1
ATOM 2771 O O . LYS B 1 81 ? -3.313 26.719 -12.881 1.00 34.92 86 LYS A O 1
ATOM 2773 N N . GLU B 1 82 ? -4.060 26.462 -10.783 1.00 39.10 87 GLU A N 1
ATOM 2774 C CA . GLU B 1 82 ? -2.737 26.742 -10.215 1.00 43.44 87 GLU A CA 1
ATOM 2775 C C . GLU B 1 82 ? -1.704 25.769 -10.821 1.00 37.02 87 GLU A C 1
ATOM 2776 O O . GLU B 1 82 ? -1.931 24.538 -10.900 1.00 37.07 87 GLU A O 1
ATOM 2782 N N . GLY B 1 83 ? -0.610 26.342 -11.290 1.00 31.52 88 GLY A N 1
ATOM 2783 C CA . GLY B 1 83 ? 0.443 25.617 -11.970 1.00 31.96 88 GLY A CA 1
ATOM 2784 C C . GLY B 1 83 ? 0.057 24.978 -13.306 1.00 30.59 88 GLY A C 1
ATOM 2785 O O . GLY B 1 83 ? 0.756 24.078 -13.773 1.00 26.97 88 GLY A O 1
ATOM 2786 N N . GLN B 1 84 ? -1.050 25.409 -13.910 1.00 28.91 89 GLN A N 1
ATOM 2787 C CA . GLN B 1 84 ? -1.498 24.804 -15.198 1.00 25.81 89 GLN A CA 1
ATOM 2788 C C . GLN B 1 84 ? -1.780 25.862 -16.247 1.00 24.74 89 GLN A C 1
ATOM 2789 O O . GLN B 1 84 ? -2.692 26.679 -16.074 1.00 24.54 89 GLN A O 1
ATOM 2795 N N . TRP B 1 85 ? -0.995 25.891 -17.338 1.00 20.35 90 TRP A N 1
ATOM 2796 C CA . TRP B 1 85 ? -1.211 26.915 -18.381 1.00 19.31 90 TRP A CA 1
ATOM 2797 C C . TRP B 1 85 ? -1.686 26.297 -19.695 1.00 19.98 90 TRP A C 1
ATOM 2798 O O . TRP B 1 85 ? -1.234 25.238 -20.118 1.00 22.23 90 TRP A O 1
ATOM 2809 N N . GLN B 1 86 ? -2.634 26.959 -20.342 1.00 19.13 91 GLN A N 1
ATOM 2810 C CA . GLN B 1 86 ? -3.071 26.584 -21.663 1.00 21.36 91 GLN A CA 1
ATOM 2811 C C . GLN B 1 86 ? -2.297 27.553 -22.531 1.00 19.60 91 GLN A C 1
ATOM 2812 O O . GLN B 1 86 ? -2.337 28.734 -22.306 1.00 17.43 91 GLN A O 1
ATOM 2818 N N . ILE B 1 87 ? -1.694 27.003 -23.562 1.00 18.53 92 ILE A N 1
ATOM 2819 C CA . ILE B 1 87 ? -0.908 27.734 -24.556 1.00 16.71 92 ILE A CA 1
ATOM 2820 C C . ILE B 1 87 ? -1.622 27.706 -25.924 1.00 15.00 92 ILE A C 1
ATOM 2821 O O . ILE B 1 87 ? -2.117 26.682 -26.368 1.00 16.05 92 ILE A O 1
ATOM 2826 N N . THR B 1 88 ? -1.731 28.846 -26.563 1.00 15.65 93 THR A N 1
ATOM 2827 C CA . THR B 1 88 ? -2.265 28.893 -27.931 1.00 16.34 93 THR A CA 1
ATOM 2828 C C . THR B 1 88 ? -1.327 29.742 -28.788 1.00 15.71 93 THR A C 1
ATOM 2829 O O . THR B 1 88 ? -0.812 30.782 -28.321 1.00 17.31 93 THR A O 1
ATOM 2833 N N . ALA B 1 89 ? -1.087 29.359 -30.058 1.00 15.08 94 ALA A N 1
ATOM 2834 C CA . ALA B 1 89 ? -0.268 30.200 -30.866 1.00 16.19 94 ALA A CA 1
ATOM 2835 C C . ALA B 1 89 ? -1.049 30.470 -32.144 1.00 18.59 94 ALA A C 1
ATOM 2836 O O . ALA B 1 89 ? -1.373 29.577 -32.874 1.00 20.68 94 ALA A O 1
ATOM 2838 N N . LYS B 1 90 ? -1.344 31.722 -32.357 1.00 19.57 95 LYS A N 1
ATOM 2839 C CA . LYS B 1 90 ? -2.147 32.106 -33.520 1.00 20.47 95 LYS A CA 1
ATOM 2840 C C . LYS B 1 90 ? -1.384 33.209 -34.229 1.00 18.68 95 LYS A C 1
ATOM 2841 O O . LYS B 1 90 ? -0.814 34.086 -33.597 1.00 18.09 95 LYS A O 1
ATOM 2847 N N . GLY B 1 91 ? -1.400 33.173 -35.547 1.00 20.30 96 GLY A N 1
ATOM 2848 C CA . GLY B 1 91 ? -0.623 34.085 -36.296 1.00 20.08 96 GLY A CA 1
ATOM 2849 C C . GLY B 1 91 ? -1.372 34.767 -37.456 1.00 21.81 96 GLY A C 1
ATOM 2850 O O . GLY B 1 91 ? -2.323 34.254 -38.020 1.00 20.85 96 GLY A O 1
ATOM 2851 N N . ILE B 1 92 ? -0.870 35.930 -37.777 1.00 21.31 97 ILE A N 1
ATOM 2852 C CA . ILE B 1 92 ? -1.338 36.740 -38.897 1.00 24.16 97 ILE A CA 1
ATOM 2853 C C . ILE B 1 92 ? -0.183 37.012 -39.867 1.00 24.13 97 ILE A C 1
ATOM 2854 O O . ILE B 1 92 ? 0.885 37.424 -39.453 1.00 23.97 97 ILE A O 1
ATOM 2859 N N . GLU B 1 93 ? -0.400 36.776 -41.141 1.00 26.10 98 GLU A N 1
ATOM 2860 C CA . GLU B 1 93 ? 0.590 37.016 -42.144 1.00 26.11 98 GLU A CA 1
ATOM 2861 C C . GLU B 1 93 ? 0.608 38.450 -42.697 1.00 27.93 98 GLU A C 1
ATOM 2862 O O . GLU B 1 93 ? -0.386 38.933 -43.163 1.00 25.95 98 GLU A O 1
ATOM 2868 N N . LYS B 1 94 ? 1.766 39.107 -42.635 1.00 30.86 99 LYS A N 1
ATOM 2869 C CA . LYS B 1 94 ? 1.912 40.505 -43.032 1.00 33.20 99 LYS A CA 1
ATOM 2870 C C . LYS B 1 94 ? 2.776 40.511 -44.246 1.00 33.07 99 LYS A C 1
ATOM 2871 O O . LYS B 1 94 ? 3.794 39.826 -44.329 1.00 28.63 99 LYS A O 1
ATOM 2877 N N . ARG B 1 95 ? 2.327 41.225 -45.263 1.00 37.76 100 ARG A N 1
ATOM 2878 C CA . ARG B 1 95 ? 3.100 41.270 -46.471 1.00 36.83 100 ARG A CA 1
ATOM 2879 C C . ARG B 1 95 ? 2.712 42.500 -47.243 1.00 40.93 100 ARG A C 1
ATOM 2880 O O . ARG B 1 95 ? 1.934 43.350 -46.789 1.00 42.39 100 ARG A O 1
ATOM 2888 N N . ASP B 1 96 ? 3.286 42.560 -48.420 1.00 43.30 101 ASP A N 1
ATOM 2889 C CA . ASP B 1 96 ? 2.985 43.550 -49.448 1.00 48.93 101 ASP A CA 1
ATOM 2890 C C . ASP B 1 96 ? 3.837 43.050 -50.638 1.00 43.69 101 ASP A C 1
ATOM 2891 O O . ASP B 1 96 ? 5.055 43.229 -50.562 1.00 45.55 101 ASP A O 1
ATOM 2896 N N . GLY B 1 97 ? 3.313 42.328 -51.635 1.00 50.47 102 GLY A N 1
ATOM 2897 C CA . GLY B 1 97 ? 1.975 41.680 -51.689 1.00 62.16 102 GLY A CA 1
ATOM 2898 C C . GLY B 1 97 ? 0.708 42.333 -51.126 1.00 65.29 102 GLY A C 1
ATOM 2899 O O . GLY B 1 97 ? 0.518 43.547 -51.250 1.00 66.02 102 GLY A O 1
ATOM 2900 N N . LYS B 1 98 ? -0.169 41.510 -50.531 1.00 68.73 103 LYS A N 1
ATOM 2901 C CA . LYS B 1 98 ? -1.445 41.967 -49.938 1.00 65.22 103 LYS A CA 1
ATOM 2902 C C . LYS B 1 98 ? -1.298 42.001 -48.425 1.00 63.01 103 LYS A C 1
ATOM 2903 O O . LYS B 1 98 ? -0.755 41.051 -47.857 1.00 69.97 103 LYS A O 1
ATOM 2905 N N . GLU B 1 99 ? -1.797 43.069 -47.789 1.00 52.97 104 GLU A N 1
ATOM 2906 C CA . GLU B 1 99 ? -1.454 43.409 -46.405 1.00 53.85 104 GLU A CA 1
ATOM 2907 C C . GLU B 1 99 ? -2.049 42.408 -45.384 1.00 53.73 104 GLU A C 1
ATOM 2908 O O . GLU B 1 99 ? -2.635 41.387 -45.776 1.00 47.02 104 GLU A O 1
ATOM 2910 N N . ALA B 1 100 ? -1.902 42.694 -44.087 1.00 54.25 105 ALA A N 1
ATOM 2911 C CA . ALA B 1 100 ? -2.228 41.704 -43.032 1.00 50.30 105 ALA A CA 1
ATOM 2912 C C . ALA B 1 100 ? -3.398 40.757 -43.413 1.00 49.06 105 ALA A C 1
ATOM 2913 O O . ALA B 1 100 ? -4.468 41.240 -43.783 1.00 64.38 105 ALA A O 1
ATOM 2915 N N . SER B 1 101 ? -3.195 39.430 -43.318 1.00 49.11 106 SER A N 1
ATOM 2916 C CA . SER B 1 101 ? -4.229 38.384 -43.623 1.00 44.65 106 SER A CA 1
ATOM 2917 C C . SER B 1 101 ? -5.059 37.921 -42.366 1.00 42.48 106 SER A C 1
ATOM 2918 O O . SER B 1 101 ? -4.851 38.478 -41.290 1.00 35.37 106 SER A O 1
ATOM 2921 N N . GLU B 1 102 ? -5.993 36.956 -42.477 1.00 36.13 107 GLU A N 1
ATOM 2922 C CA . GLU B 1 102 ? -6.870 36.592 -41.301 1.00 37.70 107 GLU A CA 1
ATOM 2923 C C . GLU B 1 102 ? -6.170 35.650 -40.262 1.00 29.98 107 GLU A C 1
ATOM 2924 O O . GLU B 1 102 ? -5.355 34.878 -40.604 1.00 27.83 107 GLU A O 1
ATOM 2926 N N . GLU B 1 103 ? -6.471 35.791 -38.986 1.00 33.77 108 GLU A N 1
ATOM 2927 C CA . GLU B 1 103 ? -5.712 35.081 -37.951 1.00 30.78 108 GLU A CA 1
ATOM 2928 C C . GLU B 1 103 ? -5.917 33.574 -38.001 1.00 27.98 108 GLU A C 1
ATOM 2929 O O . GLU B 1 103 ? -7.053 33.123 -38.034 1.00 28.39 108 GLU A O 1
ATOM 2935 N N . LYS B 1 104 ? -4.816 32.788 -37.976 1.00 23.31 109 LYS A N 1
ATOM 2936 C CA . LYS B 1 104 ? -4.832 31.330 -38.073 1.00 22.07 109 LYS A CA 1
ATOM 2937 C C . LYS B 1 104 ? -4.242 30.660 -36.848 1.00 21.99 109 LYS A C 1
ATOM 2938 O O . LYS B 1 104 ? -3.208 31.161 -36.273 1.00 18.81 109 LYS A O 1
ATOM 2944 N N . LEU B 1 105 ? -4.933 29.609 -36.418 1.00 20.69 110 LEU A N 1
ATOM 2945 C CA . LEU B 1 105 ? -4.436 28.746 -35.346 1.00 18.95 110 LEU A CA 1
ATOM 2946 C C . LEU B 1 105 ? -3.340 27.763 -35.806 1.00 16.25 110 LEU A C 1
ATOM 2947 O O . LEU B 1 105 ? -3.458 26.937 -36.788 1.00 15.69 110 LEU A O 1
ATOM 2952 N N . TYR B 1 106 ? -2.182 27.890 -35.160 1.00 14.90 111 TYR A N 1
ATOM 2953 C CA . TYR B 1 106 ? -1.088 26.995 -35.465 1.00 14.17 111 TYR A CA 1
ATOM 2954 C C . TYR B 1 106 ? -0.848 25.862 -34.465 1.00 13.40 111 TYR A C 1
ATOM 2955 O O . TYR B 1 106 ? -0.513 24.751 -34.882 1.00 13.97 111 TYR A O 1
ATOM 2964 N N . MET B 1 107 ? -0.958 26.116 -33.165 1.00 14.02 112 MET A N 1
ATOM 2965 C CA . MET B 1 107 ? -0.548 25.141 -32.155 1.00 13.84 112 MET A CA 1
ATOM 2966 C C . MET B 1 107 ? -1.311 25.460 -30.875 1.00 11.48 112 MET A C 1
ATOM 2967 O O . MET B 1 107 ? -1.584 26.604 -30.573 1.00 12.85 112 MET A O 1
ATOM 2972 N N . LYS B 1 108 ? -1.620 24.446 -30.073 1.00 12.68 113 LYS A N 1
ATOM 2973 C CA . LYS B 1 108 ? -2.017 24.650 -28.672 1.00 12.75 113 LYS A CA 1
ATOM 2974 C C . LYS B 1 108 ? -1.276 23.578 -27.862 1.00 13.81 113 LYS A C 1
ATOM 2975 O O . LYS B 1 108 ? -0.919 22.573 -28.404 1.00 12.92 113 LYS A O 1
ATOM 2981 N N . ALA B 1 109 ? -1.229 23.751 -26.544 1.00 13.91 114 ALA A N 1
ATOM 2982 C CA . ALA B 1 109 ? -0.535 22.874 -25.697 1.00 14.53 114 ALA A CA 1
ATOM 2983 C C . ALA B 1 109 ? -0.886 23.252 -24.256 1.00 14.53 114 ALA A C 1
ATOM 2984 O O . ALA B 1 109 ? -1.455 24.298 -23.985 1.00 14.34 114 ALA A O 1
ATOM 2986 N N . ASP B 1 110 ? -0.559 22.366 -23.349 1.00 16.66 115 ASP A N 1
ATOM 2987 C CA . ASP B 1 110 ? -0.663 22.611 -21.929 1.00 17.47 115 ASP A CA 1
ATOM 2988 C C . ASP B 1 110 ? 0.735 22.581 -21.334 1.00 18.22 115 ASP A C 1
ATOM 2989 O O . ASP B 1 110 ? 1.556 21.784 -21.740 1.00 16.41 115 ASP A O 1
ATOM 2994 N N . MET B 1 111 ? 0.989 23.438 -20.360 1.00 15.56 116 MET A N 1
ATOM 2995 C CA . MET B 1 111 ? 2.269 23.336 -19.641 1.00 18.50 116 MET A CA 1
ATOM 2996 C C . MET B 1 111 ? 1.884 23.210 -18.153 1.00 18.73 116 MET A C 1
ATOM 2997 O O . MET B 1 111 ? 1.072 24.023 -17.676 1.00 21.75 116 MET A O 1
ATOM 3002 N N . HIS B 1 112 ? 2.452 22.225 -17.473 1.00 21.76 117 HIS A N 1
ATOM 3003 C CA . HIS B 1 112 ? 2.165 21.947 -16.053 1.00 23.13 117 HIS A CA 1
ATOM 3004 C C . HIS B 1 112 ? 3.400 22.278 -15.291 1.00 30.16 117 HIS A C 1
ATOM 3005 O O . HIS B 1 112 ? 4.469 21.811 -15.663 1.00 27.21 117 HIS A O 1
ATOM 3012 N N . ALA B 1 113 ? 3.255 23.143 -14.288 1.00 33.79 118 ALA A N 1
ATOM 3013 C CA . ALA B 1 113 ? 4.379 23.604 -13.463 1.00 44.28 118 ALA A CA 1
ATOM 3014 C C . ALA B 1 113 ? 4.601 22.630 -12.312 1.00 51.20 118 ALA A C 1
ATOM 3015 O O . ALA B 1 113 ? 5.635 22.695 -11.621 1.00 56.93 118 ALA A O 1
ATOM 3017 N N . ASP B 1 114 ? 3.634 21.738 -12.111 1.00 49.67 119 ASP A N 1
ATOM 3018 C CA . ASP B 1 114 ? 3.749 20.698 -11.129 1.00 60.37 119 ASP A CA 1
ATOM 3019 C C . ASP B 1 114 ? 4.891 19.757 -11.510 1.00 67.06 119 ASP A C 1
ATOM 3020 O O . ASP B 1 114 ? 5.235 19.587 -12.708 1.00 62.21 119 ASP A O 1
ATOM 3022 N N . SER B 1 115 ? 5.488 19.173 -10.473 1.00 61.80 120 SER A N 1
ATOM 3023 C CA . SER B 1 115 ? 6.440 18.067 -10.617 1.00 60.09 120 SER A CA 1
ATOM 3024 C C . SER B 1 115 ? 7.799 18.426 -11.239 1.00 56.16 120 SER A C 1
ATOM 3025 O O . SER B 1 115 ? 7.872 18.882 -12.385 1.00 57.51 120 SER A O 1
ATOM 3028 N N . PRO B 1 116 ? 8.878 18.182 -10.491 1.00 48.78 121 PRO A N 1
ATOM 3029 C CA . PRO B 1 116 ? 10.201 18.287 -11.075 1.00 45.22 121 PRO A CA 1
ATOM 3030 C C . PRO B 1 116 ? 10.546 17.100 -12.005 1.00 43.40 121 PRO A C 1
ATOM 3031 O O . PRO B 1 116 ? 10.226 15.936 -11.716 1.00 44.96 121 PRO A O 1
ATOM 3035 N N . ALA B 1 117 ? 11.186 17.414 -13.122 1.00 33.63 122 ALA A N 1
ATOM 3036 C CA . ALA B 1 117 ? 11.559 16.427 -14.102 1.00 34.25 122 ALA A CA 1
ATOM 3037 C C . ALA B 1 117 ? 12.866 15.811 -13.655 1.00 30.21 122 ALA A C 1
ATOM 3038 O O . ALA B 1 117 ? 13.901 16.490 -13.586 1.00 28.99 122 ALA A O 1
ATOM 3040 N N . ILE B 1 118 ? 12.835 14.528 -13.341 1.00 27.43 123 ILE A N 1
ATOM 3041 C CA . ILE B 1 118 ? 14.064 13.773 -12.962 1.00 29.35 123 ILE A CA 1
ATOM 3042 C C . ILE B 1 118 ? 14.064 12.405 -13.650 1.00 30.70 123 ILE A C 1
ATOM 3043 O O . ILE B 1 118 ? 13.013 11.787 -13.833 1.00 30.57 123 ILE A O 1
ATOM 3048 N N . PHE B 1 119 ? 15.242 11.955 -14.062 1.00 25.25 124 PHE A N 1
ATOM 3049 C CA . PHE B 1 119 ? 15.434 10.729 -14.795 1.00 26.86 124 PHE A CA 1
ATOM 3050 C C . PHE B 1 119 ? 16.580 10.000 -14.128 1.00 30.75 124 PHE A C 1
ATOM 3051 O O . PHE B 1 119 ? 17.559 10.639 -13.739 1.00 34.40 124 PHE A O 1
ATOM 3059 N N . GLU B 1 120 ? 16.467 8.687 -14.018 1.00 34.03 125 GLU A N 1
ATOM 3060 C CA . GLU B 1 120 ? 17.527 7.828 -13.439 1.00 34.97 125 GLU A CA 1
ATOM 3061 C C . GLU B 1 120 ? 18.301 7.005 -14.459 1.00 38.02 125 GLU A C 1
ATOM 3062 O O . GLU B 1 120 ? 19.433 6.554 -14.190 1.00 36.60 125 GLU A O 1
ATOM 3068 N N . GLU B 1 121 ? 17.682 6.766 -15.606 1.00 37.02 126 GLU A N 1
ATOM 3069 C CA . GLU B 1 121 ? 18.264 5.919 -16.641 1.00 35.81 126 GLU A CA 1
ATOM 3070 C C . GLU B 1 121 ? 19.662 6.408 -17.028 1.00 39.37 126 GLU A C 1
ATOM 3071 O O . GLU B 1 121 ? 19.878 7.628 -17.264 1.00 26.16 126 GLU A O 1
ATOM 3077 N N . THR B 1 122 ? 20.643 5.489 -17.099 1.00 39.86 127 THR A N 1
ATOM 3078 C CA . THR B 1 122 ? 21.937 5.832 -17.737 1.00 41.34 127 THR A CA 1
ATOM 3079 C C . THR B 1 122 ? 22.313 4.778 -18.780 1.00 44.24 127 THR A C 1
ATOM 3080 O O . THR B 1 122 ? 21.736 3.689 -18.814 1.00 52.29 127 THR A O 1
ATOM 3084 N N . LEU B 1 123 ? 23.241 5.130 -19.655 1.00 40.44 128 LEU A N 1
ATOM 3085 C CA . LEU B 1 123 ? 23.691 4.246 -20.724 1.00 43.59 128 LEU A CA 1
ATOM 3086 C C . LEU B 1 123 ? 25.209 4.093 -20.707 1.00 39.51 128 LEU A C 1
ATOM 3087 O O . LEU B 1 123 ? 25.912 5.033 -20.353 1.00 42.02 128 LEU A O 1
ATOM 3092 C CA . ASP B 1 124 ? 27.139 2.836 -21.448 1.00 43.55 129 ASP A CA 1
ATOM 3093 C C . ASP B 1 124 ? 27.289 3.052 -22.952 1.00 40.43 129 ASP A C 1
ATOM 3094 O O . ASP B 1 124 ? 27.138 2.130 -23.733 1.00 39.52 129 ASP A O 1
ATOM 3096 N N . LEU B 1 125 ? 27.589 4.276 -23.363 1.00 44.76 130 LEU A N 1
ATOM 3097 C CA . LEU B 1 125 ? 27.526 4.647 -24.796 1.00 48.28 130 LEU A CA 1
ATOM 3098 C C . LEU B 1 125 ? 28.430 3.798 -25.720 1.00 50.05 130 LEU A C 1
ATOM 3099 O O . LEU B 1 125 ? 27.973 3.186 -26.702 1.00 44.62 130 LEU A O 1
ATOM 3104 N N . SER B 1 126 ? 29.710 3.741 -25.381 1.00 57.25 131 SER A N 1
ATOM 3105 C CA . SER B 1 126 ? 30.680 2.920 -26.127 1.00 54.59 131 SER A CA 1
ATOM 3106 C C . SER B 1 126 ? 30.166 1.492 -26.348 1.00 53.38 131 SER A C 1
ATOM 3107 O O . SER B 1 126 ? 30.147 0.976 -27.474 1.00 45.41 131 SER A O 1
ATOM 3110 N N . GLN B 1 127 ? 29.695 0.884 -25.269 1.00 50.80 132 GLN A N 1
ATOM 3111 C CA . GLN B 1 127 ? 29.059 -0.434 -25.339 1.00 54.75 132 GLN A CA 1
ATOM 3112 C C . GLN B 1 127 ? 28.031 -0.540 -26.478 1.00 53.08 132 GLN A C 1
ATOM 3113 O O . GLN B 1 127 ? 28.016 -1.520 -27.234 1.00 46.21 132 GLN A O 1
ATOM 3119 N N . ILE B 1 128 ? 27.177 0.488 -26.578 1.00 48.09 133 ILE A N 1
ATOM 3120 C CA . ILE B 1 128 ? 26.049 0.468 -27.472 1.00 48.04 133 ILE A CA 1
ATOM 3121 C C . ILE B 1 128 ? 26.595 0.555 -28.899 1.00 48.49 133 ILE A C 1
ATOM 3122 O O . ILE B 1 128 ? 26.094 -0.130 -29.800 1.00 54.19 133 ILE A O 1
ATOM 3127 N N . LYS B 1 129 ? 27.627 1.365 -29.097 1.00 45.68 134 LYS A N 1
ATOM 3128 C CA . LYS B 1 129 ? 28.283 1.442 -30.399 1.00 53.14 134 LYS A CA 1
ATOM 3129 C C . LYS B 1 129 ? 28.871 0.076 -30.725 1.00 57.09 134 LYS A C 1
ATOM 3130 O O . LYS B 1 129 ? 28.520 -0.520 -31.731 1.00 59.01 134 LYS A O 1
ATOM 3136 N N . ALA B 1 130 ? 29.718 -0.434 -29.837 1.00 58.65 135 ALA A N 1
ATOM 3137 C CA . ALA B 1 130 ? 30.350 -1.745 -30.025 1.00 57.73 135 ALA A CA 1
ATOM 3138 C C . ALA B 1 130 ? 29.361 -2.870 -30.382 1.00 62.76 135 ALA A C 1
ATOM 3139 O O . ALA B 1 130 ? 29.693 -3.746 -31.193 1.00 63.11 135 ALA A O 1
ATOM 3141 N N . SER B 1 131 ? 28.161 -2.850 -29.791 1.00 58.30 136 SER A N 1
ATOM 3142 C CA . SER B 1 131 ? 27.137 -3.862 -30.096 1.00 55.87 136 SER A CA 1
ATOM 3143 C C . SER B 1 131 ? 26.293 -3.526 -31.339 1.00 53.45 136 SER A C 1
ATOM 3144 O O . SER B 1 131 ? 25.357 -4.248 -31.647 1.00 53.38 136 SER A O 1
ATOM 3146 N N . ALA B 1 132 ? 26.640 -2.459 -32.066 1.00 53.68 137 ALA A N 1
ATOM 3147 C CA . ALA B 1 132 ? 25.869 -2.035 -33.234 1.00 48.47 137 ALA A CA 1
ATOM 3148 C C . ALA B 1 132 ? 26.041 -2.963 -34.424 1.00 48.99 137 ALA A C 1
ATOM 3149 O O . ALA B 1 132 ? 27.148 -3.366 -34.743 1.00 46.66 137 ALA A O 1
ATOM 3151 N N . GLN B 1 133 ? 24.948 -3.261 -35.105 1.00 50.42 138 GLN A N 1
ATOM 3152 C CA . GLN B 1 133 ? 24.980 -4.160 -36.247 1.00 57.90 138 GLN A CA 1
ATOM 3153 C C . GLN B 1 133 ? 25.365 -3.389 -37.505 1.00 59.50 138 GLN A C 1
ATOM 3154 O O . GLN B 1 133 ? 26.118 -3.897 -38.341 1.00 55.87 138 GLN A O 1
ATOM 3160 N N . ASN B 1 134 ? 24.836 -2.170 -37.646 1.00 55.87 139 ASN A N 1
ATOM 3161 C CA . ASN B 1 134 ? 25.201 -1.286 -38.747 1.00 54.41 139 ASN A CA 1
ATOM 3162 C C . ASN B 1 134 ? 25.222 0.155 -38.269 1.00 52.62 139 ASN A C 1
ATOM 3163 O O . ASN B 1 134 ? 24.426 0.532 -37.396 1.00 55.24 139 ASN A O 1
ATOM 3168 N N . VAL B 1 135 ? 26.143 0.937 -38.833 1.00 48.35 140 VAL A N 1
ATOM 3169 C CA . VAL B 1 135 ? 26.170 2.404 -38.679 1.00 46.13 140 VAL A CA 1
ATOM 3170 C C . VAL B 1 135 ? 25.718 3.134 -39.974 1.00 42.67 140 VAL A C 1
ATOM 3171 O O . VAL B 1 135 ? 26.277 2.951 -41.060 1.00 40.11 140 VAL A O 1
ATOM 3175 N N . VAL B 1 136 ? 24.685 3.965 -39.864 1.00 39.40 141 VAL A N 1
ATOM 3176 C CA . VAL B 1 136 ? 24.278 4.823 -40.965 1.00 40.42 141 VAL A CA 1
ATOM 3177 C C . VAL B 1 136 ? 24.759 6.251 -40.655 1.00 41.71 141 VAL A C 1
ATOM 3178 O O . VAL B 1 136 ? 24.431 6.812 -39.613 1.00 37.92 141 VAL A O 1
ATOM 3182 N N . GLN B 1 137 ? 25.547 6.843 -41.548 1.00 42.77 142 GLN A N 1
ATOM 3183 C CA . GLN B 1 137 ? 25.851 8.262 -41.410 1.00 43.07 142 GLN A CA 1
ATOM 3184 C C . GLN B 1 137 ? 24.573 9.096 -41.676 1.00 36.22 142 GLN A C 1
ATOM 3185 O O . GLN B 1 137 ? 23.749 8.808 -42.541 1.00 35.84 142 GLN A O 1
ATOM 3191 N N . LEU B 1 138 ? 24.410 10.144 -40.909 1.00 36.51 143 LEU A N 1
ATOM 3192 C CA . LEU B 1 138 ? 23.219 10.923 -40.995 1.00 36.37 143 LEU A CA 1
ATOM 3193 C C . LEU B 1 138 ? 23.067 11.683 -42.330 1.00 37.01 143 LEU A C 1
ATOM 3194 O O . LEU B 1 138 ? 21.947 11.838 -42.845 1.00 34.92 143 LEU A O 1
ATOM 3199 N N . ASP B 1 139 ? 24.163 12.128 -42.931 1.00 33.55 144 ASP A N 1
ATOM 3200 C CA . ASP B 1 139 ? 24.030 12.692 -44.280 1.00 34.85 144 ASP A CA 1
ATOM 3201 C C . ASP B 1 139 ? 23.300 11.820 -45.269 1.00 34.78 144 ASP A C 1
ATOM 3202 O O . ASP B 1 139 ? 22.591 12.317 -46.165 1.00 29.37 144 ASP A O 1
ATOM 3207 N N . ASP B 1 140 ? 23.451 10.518 -45.120 1.00 32.45 145 ASP A N 1
ATOM 3208 C CA . ASP B 1 140 ? 22.732 9.594 -46.001 1.00 33.59 145 ASP A CA 1
ATOM 3209 C C . ASP B 1 140 ? 21.246 9.575 -45.745 1.00 33.14 145 ASP A C 1
ATOM 3210 O O . ASP B 1 140 ? 20.466 9.311 -46.646 1.00 31.81 145 ASP A O 1
ATOM 3215 N N . VAL B 1 141 ? 20.849 9.865 -44.504 1.00 33.99 146 VAL A N 1
ATOM 3216 C CA . VAL B 1 141 ? 19.454 9.895 -44.139 1.00 29.21 146 VAL A CA 1
ATOM 3217 C C . VAL B 1 141 ? 18.880 11.200 -44.666 1.00 29.03 146 VAL A C 1
ATOM 3218 O O . VAL B 1 141 ? 17.809 11.190 -45.221 1.00 28.27 146 VAL A O 1
ATOM 3222 N N . TYR B 1 142 ? 19.606 12.304 -44.489 1.00 26.09 147 TYR A N 1
ATOM 3223 C CA . TYR B 1 142 ? 19.168 13.583 -45.042 1.00 26.78 147 TYR A CA 1
ATOM 3224 C C . TYR B 1 142 ? 19.110 13.449 -46.577 1.00 29.76 147 TYR A C 1
ATOM 3225 O O . TYR B 1 142 ? 18.261 14.067 -47.211 1.00 25.64 147 TYR A O 1
ATOM 3234 N N . GLU B 1 143 ? 19.996 12.627 -47.159 1.00 33.05 148 GLU A N 1
ATOM 3235 C CA . GLU B 1 143 ? 19.946 12.357 -48.620 1.00 35.05 148 GLU A CA 1
ATOM 3236 C C . GLU B 1 143 ? 18.578 11.795 -48.996 1.00 31.44 148 GLU A C 1
ATOM 3237 O O . GLU B 1 143 ? 17.919 12.274 -49.937 1.00 34.92 148 GLU A O 1
ATOM 3243 N N . GLN B 1 144 ? 18.115 10.812 -48.242 1.00 34.38 149 GLN A N 1
ATOM 3244 C CA . GLN B 1 144 ? 16.782 10.246 -48.467 1.00 32.68 149 GLN A CA 1
ATOM 3245 C C . GLN B 1 144 ? 15.626 11.232 -48.258 1.00 32.97 149 GLN A C 1
ATOM 3246 O O . GLN B 1 144 ? 14.643 11.224 -49.013 1.00 30.03 149 GLN A O 1
ATOM 3252 N N . CYS B 1 145 ? 15.697 12.054 -47.201 1.00 29.65 150 CYS A N 1
ATOM 3253 C CA . CYS B 1 145 ? 14.695 13.081 -47.002 1.00 25.65 150 CYS A CA 1
ATOM 3254 C C . CYS B 1 145 ? 14.471 13.941 -48.268 1.00 25.67 150 CYS A C 1
ATOM 3255 O O . CYS B 1 145 ? 13.327 14.174 -48.670 1.00 22.31 150 CYS A O 1
ATOM 3258 N N . ARG B 1 146 ? 15.573 14.372 -48.854 1.00 25.73 151 ARG A N 1
ATOM 3259 C CA . ARG B 1 146 ? 15.571 15.232 -50.030 1.00 30.91 151 ARG A CA 1
ATOM 3260 C C . ARG B 1 146 ? 14.907 14.522 -51.238 1.00 33.14 151 ARG A C 1
ATOM 3261 O O . ARG B 1 146 ? 14.194 15.141 -51.992 1.00 32.06 151 ARG A O 1
ATOM 3269 N N . ARG B 1 147 ? 15.102 13.218 -51.357 1.00 35.35 152 ARG A N 1
ATOM 3270 C CA . ARG B 1 147 ? 14.374 12.450 -52.369 1.00 39.76 152 ARG A CA 1
ATOM 3271 C C . ARG B 1 147 ? 12.865 12.459 -52.094 1.00 36.79 152 ARG A C 1
ATOM 3272 O O . ARG B 1 147 ? 12.076 12.350 -53.020 1.00 34.14 152 ARG A O 1
ATOM 3280 N N . GLN B 1 148 ? 12.457 12.591 -50.820 1.00 31.22 153 GLN A N 1
ATOM 3281 C CA . GLN B 1 148 ? 11.040 12.719 -50.485 1.00 31.51 153 GLN A CA 1
ATOM 3282 C C . GLN B 1 148 ? 10.620 14.210 -50.325 1.00 29.46 153 GLN A C 1
ATOM 3283 O O . GLN B 1 148 ? 9.595 14.494 -49.810 1.00 28.91 153 GLN A O 1
ATOM 3289 N N . GLU B 1 149 ? 11.444 15.114 -50.845 1.00 29.77 154 GLU A N 1
ATOM 3290 C CA . GLU B 1 149 ? 11.166 16.543 -50.976 1.00 30.04 154 GLU A CA 1
ATOM 3291 C C . GLU B 1 149 ? 11.150 17.259 -49.621 1.00 24.65 154 GLU A C 1
ATOM 3292 O O . GLU B 1 149 ? 10.507 18.294 -49.454 1.00 27.92 154 GLU A O 1
ATOM 3298 N N . LEU B 1 150 ? 11.848 16.677 -48.680 1.00 23.91 155 LEU A N 1
ATOM 3299 C CA . LEU B 1 150 ? 12.105 17.330 -47.386 1.00 24.49 155 LEU A CA 1
ATOM 3300 C C . LEU B 1 150 ? 13.550 17.707 -47.403 1.00 22.13 155 LEU A C 1
ATOM 3301 O O . LEU B 1 150 ? 14.398 16.829 -47.429 1.00 22.33 155 LEU A O 1
ATOM 3306 N N . VAL B 1 151 ? 13.858 19.011 -47.356 1.00 21.64 156 VAL A N 1
ATOM 3307 C CA . VAL B 1 151 ? 15.219 19.490 -47.561 1.00 21.48 156 VAL A CA 1
ATOM 3308 C C . VAL B 1 151 ? 15.712 20.386 -46.391 1.00 22.70 156 VAL A C 1
ATOM 3309 O O . VAL B 1 151 ? 15.365 21.577 -46.323 1.00 27.01 156 VAL A O 1
ATOM 3313 N N . HIS B 1 152 ? 16.540 19.813 -45.539 1.00 21.33 157 HIS A N 1
ATOM 3314 C CA . HIS B 1 152 ? 17.274 20.524 -44.512 1.00 22.86 157 HIS A CA 1
ATOM 3315 C C . HIS B 1 152 ? 18.602 20.982 -45.113 1.00 22.28 157 HIS A C 1
ATOM 3316 O O . HIS B 1 152 ? 19.240 20.259 -45.905 1.00 21.48 157 HIS A O 1
ATOM 3323 N N . SER B 1 153 ? 19.016 22.175 -44.792 1.00 24.87 158 SER A N 1
ATOM 3324 C CA . SER B 1 153 ? 20.307 22.652 -45.257 1.00 23.29 158 SER A CA 1
ATOM 3325 C C . SER B 1 153 ? 20.929 23.351 -44.115 1.00 24.55 158 SER A C 1
ATOM 3326 O O . SER B 1 153 ? 20.219 23.825 -43.204 1.00 21.75 158 SER A O 1
ATOM 3329 N N . GLU B 1 154 ? 22.249 23.391 -44.139 1.00 22.83 159 GLU A N 1
ATOM 3330 C CA . GLU B 1 154 ? 23.054 24.230 -43.279 1.00 24.12 159 GLU A CA 1
ATOM 3331 C C . GLU B 1 154 ? 22.695 24.199 -41.764 1.00 21.57 159 GLU A C 1
ATOM 3332 O O . GLU B 1 154 ? 22.817 23.158 -41.119 1.00 20.12 159 GLU A O 1
ATOM 3338 N N . TYR B 1 155 ? 22.321 25.335 -41.185 1.00 18.51 160 TYR A N 1
ATOM 3339 C CA . TYR B 1 155 ? 21.890 25.457 -39.759 1.00 17.89 160 TYR A CA 1
ATOM 3340 C C . TYR B 1 155 ? 20.962 24.344 -39.232 1.00 18.89 160 TYR A C 1
ATOM 3341 O O . TYR B 1 155 ? 21.132 23.881 -38.092 1.00 14.57 160 TYR A O 1
ATOM 3350 N N . MET B 1 156 ? 20.099 23.838 -40.125 1.00 18.30 161 MET A N 1
ATOM 3351 C CA . MET B 1 156 ? 19.058 22.840 -39.819 1.00 19.73 161 MET A CA 1
ATOM 3352 C C . MET B 1 156 ? 19.502 21.361 -39.945 1.00 19.93 161 MET A C 1
ATOM 3353 O O . MET B 1 156 ? 18.743 20.443 -39.609 1.00 19.41 161 MET A O 1
ATOM 3358 N N . LYS B 1 157 ? 20.745 21.127 -40.424 1.00 22.17 162 LYS A N 1
ATOM 3359 C CA . LYS B 1 157 ? 21.240 19.774 -40.593 1.00 21.97 162 LYS A CA 1
ATOM 3360 C C . LYS B 1 157 ? 22.077 19.432 -39.419 1.00 18.69 162 LYS A C 1
ATOM 3361 O O . LYS B 1 157 ? 23.037 20.120 -39.217 1.00 22.12 162 LYS A O 1
ATOM 3367 N N . ALA B 1 158 ? 21.714 18.408 -38.648 1.00 19.24 163 ALA A N 1
ATOM 3368 C CA . ALA B 1 158 ? 22.484 17.975 -37.555 1.00 21.05 163 ALA A CA 1
ATOM 3369 C C . ALA B 1 158 ? 23.658 17.170 -38.209 1.00 25.14 163 ALA A C 1
ATOM 3370 O O . ALA B 1 158 ? 23.564 16.819 -39.378 1.00 20.36 163 ALA A O 1
ATOM 3372 N N . LYS B 1 159 ? 24.716 16.986 -37.425 1.00 27.54 164 LYS A N 1
ATOM 3373 C CA . LYS B 1 159 ? 25.857 16.156 -37.700 1.00 32.15 164 LYS A CA 1
ATOM 3374 C C . LYS B 1 159 ? 25.810 14.904 -36.843 1.00 31.82 164 LYS A C 1
ATOM 3375 O O . LYS B 1 159 ? 25.390 14.973 -35.689 1.00 29.45 164 LYS A O 1
ATOM 3381 N N . GLY B 1 160 ? 26.289 13.785 -37.411 1.00 28.22 165 GLY A N 1
ATOM 3382 C CA . GLY B 1 160 ? 26.419 12.517 -36.687 1.00 27.89 165 GLY A CA 1
ATOM 3383 C C . GLY B 1 160 ? 25.944 11.315 -37.482 1.00 28.64 165 GLY A C 1
ATOM 3384 O O . GLY B 1 160 ? 25.914 11.347 -38.719 1.00 31.58 165 GLY A O 1
ATOM 3385 N N . CYS B 1 161 ? 25.546 10.271 -36.759 1.00 31.42 166 CYS A N 1
ATOM 3386 C CA . CYS B 1 161 ? 25.342 8.932 -37.344 1.00 36.11 166 CYS A CA 1
ATOM 3387 C C . CYS B 1 161 ? 24.368 8.176 -36.495 1.00 33.30 166 CYS A C 1
ATOM 3388 O O . CYS B 1 161 ? 24.083 8.561 -35.372 1.00 39.18 166 CYS A O 1
ATOM 3391 N N . ILE B 1 162 ? 23.808 7.135 -37.089 1.00 34.83 167 ILE A N 1
ATOM 3392 C CA . ILE B 1 162 ? 22.804 6.322 -36.467 1.00 33.35 167 ILE A CA 1
ATOM 3393 C C . ILE B 1 162 ? 23.359 4.898 -36.244 1.00 35.47 167 ILE A C 1
ATOM 3394 O O . ILE B 1 162 ? 23.645 4.174 -37.218 1.00 33.44 167 ILE A O 1
ATOM 3399 N N . TYR B 1 163 ? 23.413 4.503 -34.970 1.00 35.48 168 TYR A N 1
ATOM 3400 C CA . TYR B 1 163 ? 23.777 3.134 -34.521 1.00 38.82 168 TYR A CA 1
ATOM 3401 C C . TYR B 1 163 ? 22.549 2.279 -34.428 1.00 38.82 168 TYR A C 1
ATOM 3402 O O . TYR B 1 163 ? 21.731 2.493 -33.532 1.00 40.54 168 TYR A O 1
ATOM 3411 N N . GLU B 1 164 ? 22.433 1.330 -35.365 1.00 41.65 169 GLU A N 1
ATOM 3412 C CA . GLU B 1 164 ? 21.268 0.447 -35.513 1.00 46.98 169 GLU A CA 1
ATOM 3413 C C . GLU B 1 164 ? 21.461 -0.920 -34.837 1.00 43.80 169 GLU A C 1
ATOM 3414 O O . GLU B 1 164 ? 22.548 -1.516 -34.916 1.00 49.68 169 GLU A O 1
ATOM 3420 N N . GLU B 1 165 ? 20.393 -1.428 -34.223 1.00 43.71 170 GLU A N 1
ATOM 3421 C CA . GLU B 1 165 ? 20.350 -2.824 -33.800 1.00 46.87 170 GLU A CA 1
ATOM 3422 C C . GLU B 1 165 ? 18.916 -3.363 -33.689 1.00 50.31 170 GLU A C 1
ATOM 3423 O O . GLU B 1 165 ? 17.954 -2.598 -33.842 1.00 47.16 170 GLU A O 1
ATOM 3429 N N . GLU B 1 166 ? 18.754 -4.671 -33.443 1.00 43.30 171 GLU A N 1
ATOM 3430 C CA . GLU B 1 166 ? 17.413 -5.266 -33.585 1.00 43.35 171 GLU A CA 1
ATOM 3431 C C . GLU B 1 166 ? 16.445 -4.437 -32.770 1.00 41.97 171 GLU A C 1
ATOM 3432 O O . GLU B 1 166 ? 15.324 -4.203 -33.202 1.00 45.59 171 GLU A O 1
ATOM 3434 N N . ASP B 1 167 ? 16.909 -3.954 -31.623 1.00 39.43 172 ASP A N 1
ATOM 3435 C CA . ASP B 1 167 ? 16.040 -3.369 -30.627 1.00 39.42 172 ASP A CA 1
ATOM 3436 C C . ASP B 1 167 ? 15.766 -1.853 -30.768 1.00 39.36 172 ASP A C 1
ATOM 3437 O O . ASP B 1 167 ? 14.879 -1.327 -30.129 1.00 34.28 172 ASP A O 1
ATOM 3442 N N . GLY B 1 168 ? 16.506 -1.161 -31.608 1.00 41.02 173 GLY A N 1
ATOM 3443 C CA . GLY B 1 168 ? 16.232 0.260 -31.752 1.00 40.75 173 GLY A CA 1
ATOM 3444 C C . GLY B 1 168 ? 17.359 0.938 -32.449 1.00 40.90 173 GLY A C 1
ATOM 3445 O O . GLY B 1 168 ? 18.101 0.316 -33.239 1.00 32.99 173 GLY A O 1
ATOM 3446 N N . VAL B 1 169 ? 17.499 2.221 -32.159 1.00 35.70 174 VAL A N 1
ATOM 3447 C CA . VAL B 1 169 ? 18.547 2.993 -32.792 1.00 36.65 174 VAL A CA 1
ATOM 3448 C C . VAL B 1 169 ? 19.050 3.943 -31.739 1.00 34.44 174 VAL A C 1
ATOM 3449 O O . VAL B 1 169 ? 18.272 4.289 -30.810 1.00 31.95 174 VAL A O 1
ATOM 3453 N N . LEU B 1 170 ? 20.324 4.323 -31.843 1.00 33.18 175 LEU A N 1
ATOM 3454 C CA . LEU B 1 170 ? 20.918 5.402 -31.070 1.00 34.07 175 LEU A CA 1
ATOM 3455 C C . LEU B 1 170 ? 21.465 6.466 -32.020 1.00 35.74 175 LEU A C 1
ATOM 3456 O O . LEU B 1 170 ? 22.304 6.159 -32.894 1.00 33.11 175 LEU A O 1
ATOM 3461 N N . LEU B 1 171 ? 21.029 7.723 -31.822 1.00 28.75 176 LEU A N 1
ATOM 3462 C CA . LEU B 1 171 ? 21.413 8.862 -32.705 1.00 27.47 176 LEU A CA 1
ATOM 3463 C C . LEU B 1 171 ? 22.452 9.681 -32.005 1.00 25.21 176 LEU A C 1
ATOM 3464 O O . LEU B 1 171 ? 22.205 10.135 -30.894 1.00 27.02 176 LEU A O 1
ATOM 3469 N N . GLU B 1 172 ? 23.610 9.875 -32.643 1.00 25.62 177 GLU A N 1
ATOM 3470 C CA . GLU B 1 172 ? 24.716 10.671 -32.105 1.00 25.73 177 GLU A CA 1
ATOM 3471 C C . GLU B 1 172 ? 24.679 11.946 -32.887 1.00 24.00 177 GLU A C 1
ATOM 3472 O O . GLU B 1 172 ? 25.088 11.963 -34.051 1.00 26.90 177 GLU A O 1
ATOM 3478 N N . LEU B 1 173 ? 24.115 12.989 -32.270 1.00 21.33 178 LEU A N 1
ATOM 3479 C CA . LEU B 1 173 ? 23.730 14.227 -32.927 1.00 22.99 178 LEU A CA 1
ATOM 3480 C C . LEU B 1 173 ? 24.530 15.377 -32.402 1.00 19.82 178 LEU A C 1
ATOM 3481 O O . LEU B 1 173 ? 24.771 15.441 -31.234 1.00 20.10 178 LEU A O 1
ATOM 3486 N N . SER B 1 174 ? 24.979 16.290 -33.259 1.00 20.43 179 SER A N 1
ATOM 3487 C CA . SER B 1 174 ? 25.544 17.557 -32.783 1.00 19.91 179 SER A CA 1
ATOM 3488 C C . SER B 1 174 ? 25.247 18.677 -33.825 1.00 20.05 179 SER A C 1
ATOM 3489 O O . SER B 1 174 ? 24.887 18.405 -34.939 1.00 20.55 179 SER A O 1
ATOM 3492 N N . LEU B 1 175 ? 25.357 19.929 -33.436 1.00 17.67 180 LEU A N 1
ATOM 3493 C CA . LEU B 1 175 ? 25.229 21.059 -34.373 1.00 18.77 180 LEU A CA 1
ATOM 3494 C C . LEU B 1 175 ? 26.361 21.114 -35.397 1.00 22.50 180 LEU A C 1
ATOM 3495 O O . LEU B 1 175 ? 27.529 20.779 -35.078 1.00 17.54 180 LEU A O 1
ATOM 3500 N N . GLY B 1 176 ? 26.026 21.539 -36.631 1.00 19.87 181 GLY A N 1
ATOM 3501 C CA . GLY B 1 176 ? 27.026 21.909 -37.612 1.00 22.86 181 GLY A CA 1
ATOM 3502 C C . GLY B 1 176 ? 27.689 23.157 -37.148 1.00 21.77 181 GLY A C 1
ATOM 3503 O O . GLY B 1 176 ? 27.245 23.789 -36.211 1.00 20.43 181 GLY A O 1
ATOM 3504 N N . SER B 1 177 ? 28.763 23.563 -37.816 1.00 26.12 182 SER A N 1
ATOM 3505 C CA . SER B 1 177 ? 29.553 24.686 -37.322 1.00 22.14 182 SER A CA 1
ATOM 3506 C C . SER B 1 177 ? 28.825 26.036 -37.283 1.00 22.47 182 SER A C 1
ATOM 3507 O O . SER B 1 177 ? 29.118 26.900 -36.442 1.00 18.23 182 SER A O 1
ATOM 3510 N N . GLU B 1 178 ? 27.884 26.255 -38.207 1.00 20.65 183 GLU A N 1
ATOM 3511 C CA . GLU B 1 178 ? 27.200 27.508 -38.267 1.00 19.85 183 GLU A CA 1
ATOM 3512 C C . GLU B 1 178 ? 26.262 27.637 -37.068 1.00 17.17 183 GLU A C 1
ATOM 3513 O O . GLU B 1 178 ? 26.310 28.648 -36.399 1.00 18.23 183 GLU A O 1
ATOM 3515 N N . ALA B 1 179 ? 25.435 26.622 -36.809 1.00 16.04 184 ALA A N 1
ATOM 3516 C CA . ALA B 1 179 ? 24.548 26.654 -35.646 1.00 16.77 184 ALA A CA 1
ATOM 3517 C C . ALA B 1 179 ? 25.309 26.610 -34.308 1.00 16.81 184 ALA A C 1
ATOM 3518 O O . ALA B 1 179 ? 24.919 27.256 -33.306 1.00 16.17 184 ALA A O 1
ATOM 3520 N N . MET B 1 180 ? 26.424 25.868 -34.305 1.00 17.17 185 MET A N 1
ATOM 3521 C CA . MET B 1 180 ? 27.216 25.734 -33.073 1.00 17.52 185 MET A CA 1
ATOM 3522 C C . MET B 1 180 ? 27.593 27.051 -32.449 1.00 16.86 185 MET A C 1
ATOM 3523 O O . MET B 1 180 ? 27.624 27.170 -31.180 1.00 19.76 185 MET A O 1
ATOM 3528 N N . LEU B 1 181 ? 27.924 27.985 -33.308 1.00 19.16 186 LEU A N 1
ATOM 3529 C CA . LEU B 1 181 ? 28.360 29.320 -32.994 1.00 20.59 186 LEU A CA 1
ATOM 3530 C C . LEU B 1 181 ? 27.337 29.979 -32.082 1.00 24.09 186 LEU A C 1
ATOM 3531 O O . LEU B 1 181 ? 27.681 30.730 -31.184 1.00 21.17 186 LEU A O 1
ATOM 3536 N N . HIS B 1 182 ? 26.069 29.596 -32.244 1.00 22.58 187 HIS A N 1
ATOM 3537 C CA . HIS B 1 182 ? 24.996 30.314 -31.535 1.00 22.81 187 HIS A CA 1
ATOM 3538 C C . HIS B 1 182 ? 24.181 29.436 -30.606 1.00 21.52 187 HIS A C 1
ATOM 3539 O O . HIS B 1 182 ? 23.087 29.828 -30.180 1.00 26.86 187 HIS A O 1
ATOM 3546 N N . ALA B 1 183 ? 24.730 28.296 -30.208 1.00 20.75 188 ALA A N 1
ATOM 3547 C CA . ALA B 1 183 ? 23.978 27.297 -29.423 1.00 21.09 188 ALA A CA 1
ATOM 3548 C C . ALA B 1 183 ? 23.601 27.757 -28.031 1.00 26.60 188 ALA A C 1
ATOM 3549 O O . ALA B 1 183 ? 22.540 27.321 -27.498 1.00 27.38 188 ALA A O 1
ATOM 3551 N N . GLU B 1 184 ? 24.397 28.693 -27.473 1.00 24.52 189 GLU A N 1
ATOM 3552 C CA . GLU B 1 184 ? 24.318 29.065 -26.070 1.00 25.90 189 GLU A CA 1
ATOM 3553 C C . GLU B 1 184 ? 22.945 29.663 -25.659 1.00 25.28 189 GLU A C 1
ATOM 3554 O O . GLU B 1 184 ? 22.520 29.549 -24.494 1.00 22.08 189 GLU A O 1
ATOM 3556 N N . GLY B 1 185 ? 22.240 30.272 -26.606 1.00 24.56 190 GLY A N 1
ATOM 3557 C CA . GLY B 1 185 ? 20.980 30.898 -26.284 1.00 23.14 190 GLY A CA 1
ATOM 3558 C C . GLY B 1 185 ? 19.767 29.978 -26.345 1.00 20.64 190 GLY A C 1
ATOM 3559 O O . GLY B 1 185 ? 18.676 30.318 -25.867 1.00 19.80 190 GLY A O 1
ATOM 3560 N N . PHE B 1 186 ? 19.942 28.798 -26.881 1.00 17.09 191 PHE A N 1
ATOM 3561 C CA . PHE B 1 186 ? 18.836 27.838 -26.972 1.00 16.03 191 PHE A CA 1
ATOM 3562 C C . PHE B 1 186 ? 18.626 26.983 -25.743 1.00 15.34 191 PHE A C 1
ATOM 3563 O O . PHE B 1 186 ? 19.546 26.748 -24.899 1.00 13.16 191 PHE A O 1
ATOM 3571 N N . MET B 1 187 ? 17.426 26.408 -25.655 1.00 14.34 192 MET A N 1
ATOM 3572 C CA . MET B 1 187 ? 17.136 25.487 -24.539 1.00 14.28 192 MET A CA 1
ATOM 3573 C C . MET B 1 187 ? 16.983 24.031 -25.033 1.00 14.34 192 MET A C 1
ATOM 3574 O O . MET B 1 187 ? 17.539 23.093 -24.478 1.00 14.32 192 MET A O 1
ATOM 3579 N N . PHE B 1 188 ? 16.187 23.847 -26.104 1.00 14.69 193 PHE A N 1
ATOM 3580 C CA . PHE B 1 188 ? 16.040 22.565 -26.759 1.00 12.75 193 PHE A CA 1
ATOM 3581 C C . PHE B 1 188 ? 16.210 22.765 -28.246 1.00 15.38 193 PHE A C 1
ATOM 3582 O O . PHE B 1 188 ? 15.235 23.064 -28.968 1.00 12.23 193 PHE A O 1
ATOM 3590 N N . HIS B 1 189 ? 17.490 22.702 -28.665 1.00 12.80 194 HIS A N 1
ATOM 3591 C CA . HIS B 1 189 ? 17.837 23.228 -29.967 1.00 13.89 194 HIS A CA 1
ATOM 3592 C C . HIS B 1 189 ? 17.027 22.553 -31.042 1.00 11.95 194 HIS A C 1
ATOM 3593 O O . HIS B 1 189 ? 17.126 21.356 -31.208 1.00 10.33 194 HIS A O 1
ATOM 3600 N N . PRO B 1 190 ? 16.211 23.341 -31.803 1.00 13.59 195 PRO A N 1
ATOM 3601 C CA . PRO B 1 190 ? 15.480 22.712 -32.923 1.00 11.75 195 PRO A CA 1
ATOM 3602 C C . PRO B 1 190 ? 16.224 21.783 -33.868 1.00 12.16 195 PRO A C 1
ATOM 3603 O O . PRO B 1 190 ? 15.679 20.879 -34.296 1.00 12.51 195 PRO A O 1
ATOM 3607 N N . THR B 1 191 ? 17.482 22.010 -34.174 1.00 14.29 196 THR A N 1
ATOM 3608 C CA . THR B 1 191 ? 18.245 21.085 -34.997 1.00 13.28 196 THR A CA 1
ATOM 3609 C C . THR B 1 191 ? 18.490 19.751 -34.375 1.00 13.71 196 THR A C 1
ATOM 3610 O O . THR B 1 191 ? 18.436 18.674 -34.983 1.00 15.18 196 THR A O 1
ATOM 3614 N N . LEU B 1 192 ? 18.795 19.776 -33.089 1.00 16.19 197 LEU A N 1
ATOM 3615 C CA . LEU B 1 192 ? 18.929 18.533 -32.347 1.00 15.50 197 LEU A CA 1
ATOM 3616 C C . LEU B 1 192 ? 17.602 17.811 -32.255 1.00 15.91 197 LEU A C 1
ATOM 3617 O O . LEU B 1 192 ? 17.576 16.613 -32.450 1.00 16.40 197 LEU A O 1
ATOM 3622 N N . ILE B 1 193 ? 16.493 18.506 -31.958 1.00 15.75 198 ILE A N 1
ATOM 3623 C CA . ILE B 1 193 ? 15.234 17.841 -31.782 1.00 15.31 198 ILE A CA 1
ATOM 3624 C C . ILE B 1 193 ? 14.744 17.366 -33.195 1.00 15.31 198 ILE A C 1
ATOM 3625 O O . ILE B 1 193 ? 14.405 16.210 -33.368 1.00 16.25 198 ILE A O 1
ATOM 3630 N N . ASP B 1 194 ? 14.791 18.236 -34.196 1.00 16.13 199 ASP A N 1
ATOM 3631 C CA . ASP B 1 194 ? 14.358 17.832 -35.532 1.00 15.30 199 ASP A CA 1
ATOM 3632 C C . ASP B 1 194 ? 15.222 16.637 -36.064 1.00 17.02 199 ASP A C 1
ATOM 3633 O O . ASP B 1 194 ? 14.701 15.641 -36.624 1.00 18.56 199 ASP A O 1
ATOM 3638 N N . GLY B 1 195 ? 16.527 16.744 -35.907 1.00 17.19 200 GLY A N 1
ATOM 3639 C CA . GLY B 1 195 ? 17.449 15.636 -36.266 1.00 16.90 200 GLY A CA 1
ATOM 3640 C C . GLY B 1 195 ? 17.080 14.299 -35.614 1.00 19.25 200 GLY A C 1
ATOM 3641 O O . GLY B 1 195 ? 17.257 13.219 -36.216 1.00 19.78 200 GLY A O 1
ATOM 3642 N N . SER B 1 196 ? 16.606 14.362 -34.375 1.00 18.83 201 SER A N 1
ATOM 3643 C CA . SER B 1 196 ? 16.162 13.194 -33.655 1.00 19.80 201 SER A CA 1
ATOM 3644 C C . SER B 1 196 ? 14.901 12.564 -34.306 1.00 23.92 201 SER A C 1
ATOM 3645 O O . SER B 1 196 ? 14.832 11.308 -34.381 1.00 25.65 201 SER A O 1
ATOM 3648 N N . GLY B 1 197 ? 13.959 13.429 -34.729 1.00 19.24 202 GLY A N 1
ATOM 3649 C CA . GLY B 1 197 ? 12.780 13.109 -35.569 1.00 22.53 202 GLY A CA 1
ATOM 3650 C C . GLY B 1 197 ? 13.190 12.435 -36.872 1.00 23.53 202 GLY A C 1
ATOM 3651 O O . GLY B 1 197 ? 12.583 11.447 -37.287 1.00 23.44 202 GLY A O 1
ATOM 3652 N N . VAL B 1 198 ? 14.229 12.966 -37.507 1.00 20.84 203 VAL A N 1
ATOM 3653 C CA . VAL B 1 198 ? 14.743 12.389 -38.770 1.00 24.21 203 VAL A CA 1
ATOM 3654 C C . VAL B 1 198 ? 15.343 10.975 -38.492 1.00 25.37 203 VAL A C 1
ATOM 3655 O O . VAL B 1 198 ? 15.088 10.005 -39.263 1.00 24.60 203 VAL A O 1
ATOM 3659 N N . GLY B 1 199 ? 16.067 10.828 -37.387 1.00 22.97 204 GLY A N 1
ATOM 3660 C CA . GLY B 1 199 ? 16.563 9.491 -36.962 1.00 26.99 204 GLY A CA 1
ATOM 3661 C C . GLY B 1 199 ? 15.441 8.501 -36.690 1.00 30.70 204 GLY A C 1
ATOM 3662 O O . GLY B 1 199 ? 15.433 7.383 -37.233 1.00 32.97 204 GLY A O 1
ATOM 3663 N N . ALA B 1 200 ? 14.439 8.940 -35.919 1.00 28.69 205 ALA A N 1
ATOM 3664 C CA . ALA B 1 200 ? 13.201 8.168 -35.720 1.00 28.90 205 ALA A CA 1
ATOM 3665 C C . ALA B 1 200 ? 12.505 7.724 -36.989 1.00 28.77 205 ALA A C 1
ATOM 3666 O O . ALA B 1 200 ? 12.036 6.592 -37.095 1.00 29.41 205 ALA A O 1
ATOM 3668 N N . ASN B 1 201 ? 12.413 8.620 -37.936 1.00 28.75 206 ASN A N 1
ATOM 3669 C CA . ASN B 1 201 ? 11.784 8.306 -39.195 1.00 32.61 206 ASN A CA 1
ATOM 3670 C C . ASN B 1 201 ? 12.649 7.267 -39.946 1.00 34.39 206 ASN A C 1
ATOM 3671 O O . ASN B 1 201 ? 12.105 6.410 -40.654 1.00 34.08 206 ASN A O 1
ATOM 3676 N N . HIS B 1 202 ? 13.957 7.318 -39.780 1.00 30.16 207 HIS A N 1
ATOM 3677 C CA . HIS B 1 202 ? 14.807 6.300 -40.410 1.00 35.18 207 HIS A CA 1
ATOM 3678 C C . HIS B 1 202 ? 14.583 4.896 -39.820 1.00 38.59 207 HIS A C 1
ATOM 3679 O O . HIS B 1 202 ? 14.756 3.885 -40.529 1.00 42.92 207 HIS A O 1
ATOM 3686 N N . LEU B 1 203 ? 14.229 4.819 -38.540 1.00 33.40 208 LEU A N 1
ATOM 3687 C CA . LEU B 1 203 ? 13.950 3.531 -37.882 1.00 34.73 208 LEU A CA 1
ATOM 3688 C C . LEU B 1 203 ? 12.568 3.014 -38.272 1.00 39.65 208 LEU A C 1
ATOM 3689 O O . LEU B 1 203 ? 12.311 1.810 -38.276 1.00 39.03 208 LEU A O 1
ATOM 3694 N N . LEU B 1 204 ? 11.683 3.934 -38.631 1.00 32.82 209 LEU A N 1
ATOM 3695 C CA . LEU B 1 204 ? 10.349 3.579 -39.064 1.00 35.99 209 LEU A CA 1
ATOM 3696 C C . LEU B 1 204 ? 10.265 3.031 -40.476 1.00 33.58 209 LEU A C 1
ATOM 3697 O O . LEU B 1 204 ? 9.203 2.554 -40.888 1.00 35.51 209 LEU A O 1
ATOM 3702 N N . THR B 1 205 ? 11.358 3.144 -41.211 1.00 31.21 210 THR A N 1
ATOM 3703 C CA . THR B 1 205 ? 11.364 2.809 -42.643 1.00 37.51 210 THR A CA 1
ATOM 3704 C C . THR B 1 205 ? 10.648 1.480 -42.957 1.00 37.64 210 THR A C 1
ATOM 3705 O O . THR B 1 205 ? 9.677 1.485 -43.711 1.00 39.39 210 THR A O 1
ATOM 3709 N N . SER B 1 206 ? 11.086 0.367 -42.365 1.00 41.04 211 SER A N 1
ATOM 3710 C CA . SER B 1 206 ? 10.445 -0.937 -42.683 1.00 40.15 211 SER A CA 1
ATOM 3711 C C . SER B 1 206 ? 8.915 -0.894 -42.507 1.00 44.88 211 SER A C 1
ATOM 3712 O O . SER B 1 206 ? 8.165 -1.361 -43.391 1.00 39.53 211 SER A O 1
ATOM 3715 N N . LEU B 1 207 ? 8.450 -0.289 -41.401 1.00 41.38 212 LEU A N 1
ATOM 3716 C CA . LEU B 1 207 ? 7.022 -0.186 -41.137 1.00 38.76 212 LEU A CA 1
ATOM 3717 C C . LEU B 1 207 ? 6.283 0.748 -42.105 1.00 37.99 212 LEU A C 1
ATOM 3718 O O . LEU B 1 207 ? 5.043 0.758 -42.121 1.00 36.63 212 LEU A O 1
ATOM 3723 N N . LEU B 1 208 ? 7.037 1.546 -42.863 1.00 36.67 213 LEU A N 1
ATOM 3724 C CA . LEU B 1 208 ? 6.477 2.478 -43.851 1.00 39.28 213 LEU A CA 1
ATOM 3725 C C . LEU B 1 208 ? 6.032 1.834 -45.162 1.00 37.39 213 LEU A C 1
ATOM 3726 O O . LEU B 1 208 ? 5.257 2.435 -45.897 1.00 34.66 213 LEU A O 1
ATOM 3731 N N . LYS B 1 209 ? 6.498 0.610 -45.425 1.00 43.72 214 LYS A N 1
ATOM 3732 C CA . LYS B 1 209 ? 6.084 -0.165 -46.618 1.00 46.31 214 LYS A CA 1
ATOM 3733 C C . LYS B 1 209 ? 6.215 0.670 -47.881 1.00 43.14 214 LYS A C 1
ATOM 3734 O O . LYS B 1 209 ? 5.241 0.836 -48.637 1.00 47.90 214 LYS A O 1
ATOM 3740 N N . GLY B 1 210 ? 7.424 1.203 -48.070 1.00 42.74 215 GLY A N 1
ATOM 3741 C CA . GLY B 1 210 ? 7.789 2.032 -49.226 1.00 42.56 215 GLY A CA 1
ATOM 3742 C C . GLY B 1 210 ? 7.091 3.372 -49.440 1.00 40.01 215 GLY A C 1
ATOM 3743 O O . GLY B 1 210 ? 7.255 4.017 -50.475 1.00 38.81 215 GLY A O 1
ATOM 3744 N N . GLU B 1 211 ? 6.340 3.842 -48.459 1.00 41.11 216 GLU A N 1
ATOM 3745 C CA . GLU B 1 211 ? 5.566 5.062 -48.662 1.00 38.74 216 GLU A CA 1
ATOM 3746 C C . GLU B 1 211 ? 6.558 6.213 -48.805 1.00 38.77 216 GLU A C 1
ATOM 3747 O O . GLU B 1 211 ? 7.493 6.293 -48.004 1.00 32.56 216 GLU A O 1
ATOM 3753 N N . GLN B 1 212 ? 6.416 7.123 -49.774 1.00 34.89 217 GLN A N 1
ATOM 3754 C CA . GLN B 1 212 ? 7.303 8.293 -49.625 1.00 40.78 217 GLN A CA 1
ATOM 3755 C C . GLN B 1 212 ? 6.709 9.699 -49.549 1.00 35.98 217 GLN A C 1
ATOM 3756 O O . GLN B 1 212 ? 7.458 10.661 -49.632 1.00 35.98 217 GLN A O 1
ATOM 3762 N N . ARG B 1 213 ? 5.406 9.786 -49.272 1.00 32.86 218 ARG A N 1
ATOM 3763 C CA . ARG B 1 213 ? 4.781 11.021 -48.845 1.00 36.36 218 ARG A CA 1
ATOM 3764 C C . ARG B 1 213 ? 5.289 11.263 -47.424 1.00 37.65 218 ARG A C 1
ATOM 3765 O O . ARG B 1 213 ? 5.417 10.313 -46.650 1.00 35.55 218 ARG A O 1
ATOM 3773 N N . LEU B 1 214 ? 5.646 12.507 -47.102 1.00 31.24 219 LEU A N 1
ATOM 3774 C CA . LEU B 1 214 ? 6.224 12.836 -45.793 1.00 30.49 219 LEU A CA 1
ATOM 3775 C C . LEU B 1 214 ? 5.202 12.747 -44.678 1.00 26.58 219 LEU A C 1
ATOM 3776 O O . LEU B 1 214 ? 3.991 12.933 -44.907 1.00 26.39 219 LEU A O 1
ATOM 3781 N N . TYR B 1 215 ? 5.667 12.515 -43.448 1.00 24.76 220 TYR A N 1
ATOM 3782 C CA . TYR B 1 215 ? 4.799 12.601 -42.278 1.00 26.99 220 TYR A CA 1
ATOM 3783 C C . TYR B 1 215 ? 5.253 13.816 -41.430 1.00 25.71 220 TYR A C 1
ATOM 3784 O O . TYR B 1 215 ? 6.373 13.800 -40.967 1.00 21.04 220 TYR A O 1
ATOM 3793 N N . LEU B 1 216 ? 4.379 14.779 -41.212 1.00 27.24 221 LEU A N 1
ATOM 3794 C CA . LEU B 1 216 ? 4.726 16.017 -40.484 1.00 25.50 221 LEU A CA 1
ATOM 3795 C C . LEU B 1 216 ? 4.229 15.923 -39.063 1.00 24.60 221 LEU A C 1
ATOM 3796 O O . LEU B 1 216 ? 3.249 15.152 -38.764 1.00 21.18 221 LEU A O 1
ATOM 3801 N N . PRO B 1 217 ? 4.881 16.660 -38.147 1.00 22.84 222 PRO A N 1
ATOM 3802 C CA . PRO B 1 217 ? 4.351 16.619 -36.794 1.00 18.75 222 PRO A CA 1
ATOM 3803 C C . PRO B 1 217 ? 2.888 17.038 -36.649 1.00 20.48 222 PRO A C 1
ATOM 3804 O O . PRO B 1 217 ? 2.386 17.957 -37.352 1.00 16.52 222 PRO A O 1
ATOM 3808 N N . LEU B 1 218 ? 2.223 16.312 -35.750 1.00 17.92 223 LEU A N 1
ATOM 3809 C CA . LEU B 1 218 ? 0.829 16.479 -35.406 1.00 18.65 223 LEU A CA 1
ATOM 3810 C C . LEU B 1 218 ? 0.636 16.709 -33.885 1.00 16.37 223 LEU A C 1
ATOM 3811 O O . LEU B 1 218 ? -0.108 17.559 -33.521 1.00 16.77 223 LEU A O 1
ATOM 3816 N N . PHE B 1 219 ? 1.211 15.855 -33.064 1.00 15.67 224 PHE A N 1
ATOM 3817 C CA . PHE B 1 219 ? 0.952 15.756 -31.613 1.00 15.33 224 PHE A CA 1
ATOM 3818 C C . PHE B 1 219 ? 2.135 15.215 -30.817 1.00 16.15 224 PHE A C 1
ATOM 3819 O O . PHE B 1 219 ? 2.752 14.197 -31.212 1.00 19.53 224 PHE A O 1
ATOM 3827 N N . TYR B 1 220 ? 2.385 15.850 -29.646 1.00 17.82 225 TYR A N 1
ATOM 3828 C CA . TYR B 1 220 ? 3.305 15.425 -28.630 1.00 18.31 225 TYR A CA 1
ATOM 3829 C C . TYR B 1 220 ? 2.496 15.141 -27.390 1.00 16.28 225 TYR A C 1
ATOM 3830 O O . TYR B 1 220 ? 1.863 16.027 -26.897 1.00 17.11 225 TYR A O 1
ATOM 3839 N N . GLU B 1 221 ? 2.602 13.944 -26.815 1.00 16.56 226 GLU A N 1
ATOM 3840 C CA . GLU B 1 221 ? 1.908 13.624 -25.563 1.00 18.92 226 GLU A CA 1
ATOM 3841 C C . GLU B 1 221 ? 2.524 14.409 -24.380 1.00 17.15 226 GLU A C 1
ATOM 3842 O O . GLU B 1 221 ? 1.859 15.127 -23.604 1.00 15.78 226 GLU A O 1
ATOM 3848 N N . SER B 1 222 ? 3.851 14.362 -24.331 1.00 19.92 227 SER A N 1
ATOM 3849 C CA . SER B 1 222 ? 4.608 15.074 -23.309 1.00 18.66 227 SER A CA 1
ATOM 3850 C C . SER B 1 222 ? 6.064 15.274 -23.670 1.00 17.44 227 SER A C 1
ATOM 3851 O O . SER B 1 222 ? 6.683 14.526 -24.432 1.00 17.56 227 SER A O 1
ATOM 3854 N N . PHE B 1 223 ? 6.580 16.300 -23.042 1.00 17.59 228 PHE A N 1
ATOM 3855 C CA . PHE B 1 223 ? 7.969 16.623 -23.036 1.00 15.49 228 PHE A CA 1
ATOM 3856 C C . PHE B 1 223 ? 8.338 17.010 -21.648 1.00 14.17 228 PHE A C 1
ATOM 3857 O O . PHE B 1 223 ? 7.705 17.837 -21.040 1.00 14.18 228 PHE A O 1
ATOM 3865 N N . SER B 1 224 ? 9.458 16.464 -21.206 1.00 14.95 229 SER A N 1
ATOM 3866 C CA . SER B 1 224 ? 9.985 16.668 -19.870 1.00 18.05 229 SER A CA 1
ATOM 3867 C C . SER B 1 224 ? 11.495 16.679 -20.013 1.00 17.39 229 SER A C 1
ATOM 3868 O O . SER B 1 224 ? 12.011 15.827 -20.735 1.00 17.00 229 SER A O 1
ATOM 3871 N N . ALA B 1 225 ? 12.168 17.551 -19.278 1.00 16.72 230 ALA A N 1
ATOM 3872 C CA . ALA B 1 225 ? 13.596 17.722 -19.350 1.00 18.33 230 ALA A CA 1
ATOM 3873 C C . ALA B 1 225 ? 14.176 18.202 -17.991 1.00 18.15 230 ALA A C 1
ATOM 3874 O O . ALA B 1 225 ? 13.602 19.094 -17.332 1.00 20.27 230 ALA A O 1
ATOM 3876 N N . SER B 1 226 ? 15.248 17.529 -17.571 1.00 20.24 231 SER A N 1
ATOM 3877 C CA . SER B 1 226 ? 16.036 17.880 -16.382 1.00 22.19 231 SER A CA 1
ATOM 3878 C C . SER B 1 226 ? 17.234 18.777 -16.758 1.00 20.94 231 SER A C 1
ATOM 3879 O O . SER B 1 226 ? 17.903 19.283 -15.897 1.00 22.40 231 SER A O 1
ATOM 3882 N N . ALA B 1 227 ? 17.546 18.915 -18.046 1.00 20.43 232 ALA A N 1
ATOM 3883 C CA . ALA B 1 227 ? 18.707 19.769 -18.487 1.00 17.74 232 ALA A CA 1
ATOM 3884 C C . ALA B 1 227 ? 18.457 20.193 -19.937 1.00 17.76 232 ALA A C 1
ATOM 3885 O O . ALA B 1 227 ? 17.665 19.624 -20.700 1.00 17.60 232 ALA A O 1
ATOM 3887 N N . LEU B 1 228 ? 19.086 21.268 -20.310 1.00 17.75 233 LEU A N 1
ATOM 3888 C CA . LEU B 1 228 ? 19.007 21.748 -21.655 1.00 17.25 233 LEU A CA 1
ATOM 3889 C C . LEU B 1 228 ? 19.672 20.862 -22.691 1.00 17.03 233 LEU A C 1
ATOM 3890 O O . LEU B 1 228 ? 20.677 20.125 -22.400 1.00 14.11 233 LEU A O 1
ATOM 3895 N N . LEU B 1 229 ? 19.221 20.953 -23.933 1.00 13.29 234 LEU A N 1
ATOM 3896 C CA . LEU B 1 229 ? 19.880 20.289 -25.046 1.00 16.12 234 LEU A CA 1
ATOM 3897 C C . LEU B 1 229 ? 20.319 21.338 -26.055 1.00 17.63 234 LEU A C 1
ATOM 3898 O O . LEU B 1 229 ? 19.517 21.811 -26.795 1.00 14.06 234 LEU A O 1
ATOM 3903 N N . GLN B 1 230 ? 21.601 21.682 -26.039 1.00 16.92 235 GLN A N 1
ATOM 3904 C CA . GLN B 1 230 ? 22.080 22.852 -26.752 1.00 19.39 235 GLN A CA 1
ATOM 3905 C C . GLN B 1 230 ? 22.977 22.540 -27.921 1.00 19.32 235 GLN A C 1
ATOM 3906 O O . GLN B 1 230 ? 22.742 23.037 -29.024 1.00 18.97 235 GLN A O 1
ATOM 3912 N N . THR B 1 231 ? 24.049 21.746 -27.659 1.00 20.09 236 THR A N 1
ATOM 3913 C CA . THR B 1 231 ? 25.113 21.471 -28.648 1.00 22.41 236 THR A CA 1
ATOM 3914 C C . THR B 1 231 ? 25.097 20.085 -29.249 1.00 23.46 236 THR A C 1
ATOM 3915 O O . THR B 1 231 ? 25.528 19.865 -30.442 1.00 21.59 236 THR A O 1
ATOM 3919 N N . ASP B 1 232 ? 24.640 19.126 -28.458 1.00 22.12 237 ASP A N 1
ATOM 3920 C CA . ASP B 1 232 ? 24.771 17.732 -28.839 1.00 23.84 237 ASP A CA 1
ATOM 3921 C C . ASP B 1 232 ? 23.842 16.901 -27.973 1.00 22.48 237 ASP A C 1
ATOM 3922 O O . ASP B 1 232 ? 23.465 17.355 -26.892 1.00 24.24 237 ASP A O 1
ATOM 3927 N N . CYS B 1 233 ? 23.481 15.688 -28.439 1.00 22.82 238 CYS A N 1
ATOM 3928 C CA . CYS B 1 233 ? 22.846 14.776 -27.569 1.00 22.46 238 CYS A CA 1
ATOM 3929 C C . CYS B 1 233 ? 22.981 13.400 -28.142 1.00 25.90 238 CYS A C 1
ATOM 3930 O O . CYS B 1 233 ? 23.361 13.233 -29.320 1.00 22.00 238 CYS A O 1
ATOM 3933 N N . MET B 1 234 ? 22.618 12.414 -27.304 1.00 27.91 239 MET A N 1
ATOM 3934 C CA . MET B 1 234 ? 22.489 11.066 -27.739 1.00 26.83 239 MET A CA 1
ATOM 3935 C C . MET B 1 234 ? 21.027 10.696 -27.634 1.00 24.57 239 MET A C 1
ATOM 3936 O O . MET B 1 234 ? 20.464 10.673 -26.544 1.00 26.10 239 MET A O 1
ATOM 3941 N N . THR B 1 235 ? 20.390 10.451 -28.761 1.00 22.24 240 THR A N 1
ATOM 3942 C CA . THR B 1 235 ? 18.958 10.094 -28.735 1.00 20.36 240 THR A CA 1
ATOM 3943 C C . THR B 1 235 ? 18.688 8.610 -28.985 1.00 20.65 240 THR A C 1
ATOM 3944 O O . THR B 1 235 ? 19.030 8.079 -30.065 1.00 21.37 240 THR A O 1
ATOM 3948 N N . ARG B 1 236 ? 17.932 7.990 -28.089 1.00 21.80 241 ARG A N 1
ATOM 3949 C CA . ARG B 1 236 ? 17.601 6.600 -28.274 1.00 23.43 241 ARG A CA 1
ATOM 3950 C C . ARG B 1 236 ? 16.156 6.491 -28.625 1.00 26.06 241 ARG A C 1
ATOM 3951 O O . ARG B 1 236 ? 15.299 7.184 -28.046 1.00 25.25 241 ARG A O 1
ATOM 3959 N N . ILE B 1 237 ? 15.891 5.673 -29.626 1.00 23.04 242 ILE A N 1
ATOM 3960 C CA . ILE B 1 237 ? 14.548 5.365 -29.992 1.00 26.02 242 ILE A CA 1
ATOM 3961 C C . ILE B 1 237 ? 14.453 3.847 -29.950 1.00 28.97 242 ILE A C 1
ATOM 3962 O O . ILE B 1 237 ? 15.214 3.163 -30.664 1.00 25.45 242 ILE A O 1
ATOM 3967 N N . LYS B 1 238 ? 13.552 3.352 -29.115 1.00 30.13 243 LYS A N 1
ATOM 3968 C CA . LYS B 1 238 ? 13.344 1.914 -28.963 1.00 30.18 243 LYS A CA 1
ATOM 3969 C C . LYS B 1 238 ? 12.302 1.442 -29.955 1.00 26.53 243 LYS A C 1
ATOM 3970 O O . LYS B 1 238 ? 11.209 2.071 -30.159 1.00 24.94 243 LYS A O 1
ATOM 3976 N N . ARG B 1 239 ? 12.569 0.301 -30.605 1.00 26.84 244 ARG A N 1
ATOM 3977 C CA . ARG B 1 239 ? 11.575 -0.197 -31.593 1.00 29.07 244 ARG A CA 1
ATOM 3978 C C . ARG B 1 239 ? 10.217 -0.382 -30.952 1.00 27.59 244 ARG A C 1
ATOM 3979 O O . ARG B 1 239 ? 9.161 -0.201 -31.586 1.00 30.29 244 ARG A O 1
ATOM 3987 N N . SER B 1 240 ? 10.213 -0.767 -29.687 1.00 30.42 245 SER A N 1
ATOM 3988 C CA . SER B 1 240 ? 8.939 -1.031 -28.972 1.00 35.37 245 SER A CA 1
ATOM 3989 C C . SER B 1 240 ? 8.051 0.216 -28.831 1.00 36.24 245 SER A C 1
ATOM 3990 O O . SER B 1 240 ? 6.851 0.100 -28.593 1.00 33.34 245 SER A O 1
ATOM 3993 N N . SER B 1 241 ? 8.656 1.398 -29.004 1.00 37.75 246 SER A N 1
ATOM 3994 C CA . SER B 1 241 ? 7.940 2.681 -28.971 1.00 37.27 246 SER A CA 1
ATOM 3995 C C . SER B 1 241 ? 7.412 3.148 -30.338 1.00 35.81 246 SER A C 1
ATOM 3996 O O . SER B 1 241 ? 6.520 4.016 -30.429 1.00 34.80 246 SER A O 1
ATOM 3999 N N . VAL B 1 242 ? 7.968 2.603 -31.408 1.00 33.76 247 VAL A N 1
ATOM 4000 C CA . VAL B 1 242 ? 7.663 3.105 -32.718 1.00 33.05 247 VAL A CA 1
ATOM 4001 C C . VAL B 1 242 ? 6.581 2.254 -33.325 1.00 39.37 247 VAL A C 1
ATOM 4002 O O . VAL B 1 242 ? 6.642 1.029 -33.240 1.00 37.46 247 VAL A O 1
ATOM 4006 N N . ARG B 1 243 ? 5.576 2.886 -33.915 1.00 36.98 248 ARG A N 1
ATOM 4007 C CA . ARG B 1 243 ? 4.577 2.131 -34.609 1.00 38.41 248 ARG A CA 1
ATOM 4008 C C . ARG B 1 243 ? 3.988 2.972 -35.727 1.00 35.13 248 ARG A C 1
ATOM 4009 O O . ARG B 1 243 ? 4.170 4.190 -35.740 1.00 37.31 248 ARG A O 1
ATOM 4017 N N . ARG B 1 244 ? 3.378 2.324 -36.709 1.00 28.58 249 ARG A N 1
ATOM 4018 C CA . ARG B 1 244 ? 2.499 2.984 -37.687 1.00 31.59 249 ARG A CA 1
ATOM 4019 C C . ARG B 1 244 ? 1.071 2.463 -37.673 1.00 34.51 249 ARG A C 1
ATOM 4020 O O . ARG B 1 244 ? 0.854 1.248 -37.724 1.00 32.85 249 ARG A O 1
ATOM 4028 N N . GLU B 1 245 ? 0.109 3.385 -37.611 1.00 34.38 250 GLU A N 1
ATOM 4029 C CA . GLU B 1 245 ? -1.317 3.085 -37.735 1.00 38.36 250 GLU A CA 1
ATOM 4030 C C . GLU B 1 245 ? -1.886 3.942 -38.854 1.00 39.39 250 GLU A C 1
ATOM 4031 O O . GLU B 1 245 ? -2.068 5.158 -38.699 1.00 39.47 250 GLU A O 1
ATOM 4037 N N . LYS B 1 246 ? -2.136 3.284 -39.994 1.00 33.79 251 LYS A N 1
ATOM 4038 C CA . LYS B 1 246 ? -2.563 3.894 -41.249 1.00 32.37 251 LYS A CA 1
ATOM 4039 C C . LYS B 1 246 ? -1.749 5.153 -41.651 1.00 32.64 251 LYS A C 1
ATOM 4040 O O . LYS B 1 246 ? -0.590 5.060 -42.064 1.00 34.27 251 LYS A O 1
ATOM 4046 N N . GLU B 1 247 ? -2.391 6.292 -41.457 1.00 29.46 252 GLU A N 1
ATOM 4047 C CA . GLU B 1 247 ? -1.938 7.670 -41.754 1.00 35.27 252 GLU A CA 1
ATOM 4048 C C . GLU B 1 247 ? -0.991 8.283 -40.664 1.00 33.01 252 GLU A C 1
ATOM 4049 O O . GLU B 1 247 ? -0.424 9.396 -40.878 1.00 30.89 252 GLU A O 1
ATOM 4055 N N . LEU B 1 248 ? -0.858 7.587 -39.525 1.00 27.90 253 LEU A N 1
ATOM 4056 C CA . LEU B 1 248 ? -0.140 8.118 -38.329 1.00 29.62 253 LEU A CA 1
ATOM 4057 C C . LEU B 1 248 ? 0.982 7.269 -37.880 1.00 31.46 253 LEU A C 1
ATOM 4058 O O . LEU B 1 248 ? 0.846 6.029 -37.843 1.00 31.13 253 LEU A O 1
ATOM 4063 N N . ILE B 1 249 ? 2.095 7.920 -37.509 1.00 25.83 254 ILE A N 1
ATOM 4064 C CA . ILE B 1 249 ? 3.252 7.252 -36.956 1.00 23.91 254 ILE A CA 1
ATOM 4065 C C . ILE B 1 249 ? 3.485 7.839 -35.598 1.00 27.72 254 ILE A C 1
ATOM 4066 O O . ILE B 1 249 ? 3.126 9.019 -35.363 1.00 22.60 254 ILE A O 1
ATOM 4071 N N . TYR B 1 250 ? 4.082 7.025 -34.729 1.00 26.57 255 TYR A N 1
ATOM 4072 C CA . TYR B 1 250 ? 4.303 7.347 -33.331 1.00 30.47 255 TYR A CA 1
ATOM 4073 C C . TYR B 1 250 ? 5.686 6.892 -32.976 1.00 30.34 255 TYR A C 1
ATOM 4074 O O . TYR B 1 250 ? 6.115 5.822 -33.393 1.00 32.73 255 TYR A O 1
ATOM 4083 N N . VAL B 1 251 ? 6.414 7.695 -32.196 1.00 26.91 256 VAL A N 1
ATOM 4084 C CA . VAL B 1 251 ? 7.705 7.304 -31.685 1.00 24.21 256 VAL A CA 1
ATOM 4085 C C . VAL B 1 251 ? 7.881 7.981 -30.325 1.00 24.89 256 VAL A C 1
ATOM 4086 O O . VAL B 1 251 ? 7.207 8.935 -30.022 1.00 21.00 256 VAL A O 1
ATOM 4090 N N . THR B 1 252 ? 8.824 7.497 -29.539 1.00 25.84 257 THR A N 1
ATOM 4091 C CA . THR B 1 252 ? 9.155 8.111 -28.264 1.00 22.04 257 THR A CA 1
ATOM 4092 C C . THR B 1 252 ? 10.664 8.373 -28.354 1.00 23.81 257 THR A C 1
ATOM 4093 O O . THR B 1 252 ? 11.459 7.476 -28.617 1.00 21.85 257 THR A O 1
ATOM 4097 N N . LEU B 1 253 ? 11.056 9.651 -28.158 1.00 21.02 258 LEU A N 1
ATOM 4098 C CA . LEU B 1 253 ? 12.430 10.071 -28.250 1.00 19.93 258 LEU A CA 1
ATOM 4099 C C . LEU B 1 253 ? 13.026 10.228 -26.855 1.00 19.17 258 LEU A C 1
ATOM 4100 O O . LEU B 1 253 ? 12.496 10.965 -26.034 1.00 20.91 258 LEU A O 1
ATOM 4105 N N . GLU B 1 254 ? 14.174 9.601 -26.591 1.00 17.50 259 GLU A N 1
ATOM 4106 C CA . GLU B 1 254 ? 14.755 9.669 -25.253 1.00 17.69 259 GLU A CA 1
ATOM 4107 C C . GLU B 1 254 ? 16.076 10.375 -25.398 1.00 16.89 259 GLU A C 1
ATOM 4108 O O . GLU B 1 254 ? 16.915 9.927 -26.145 1.00 21.36 259 GLU A O 1
ATOM 4114 N N . PHE B 1 255 ? 16.269 11.477 -24.691 1.00 17.03 260 PHE A N 1
ATOM 4115 C CA . PHE B 1 255 ? 17.486 12.245 -24.832 1.00 17.90 260 PHE A CA 1
ATOM 4116 C C . PHE B 1 255 ? 18.499 12.034 -23.715 1.00 19.07 260 PHE A C 1
ATOM 4117 O O . PHE B 1 255 ? 18.197 12.160 -22.545 1.00 22.37 260 PHE A O 1
ATOM 4125 N N . PHE B 1 256 ? 19.749 11.770 -24.120 1.00 20.07 261 PHE A N 1
ATOM 4126 C CA . PHE B 1 256 ? 20.870 11.610 -23.199 1.00 22.38 261 PHE A CA 1
ATOM 4127 C C . PHE B 1 256 ? 22.050 12.560 -23.445 1.00 21.83 261 PHE A C 1
ATOM 4128 O O . PHE B 1 256 ? 22.376 12.868 -24.600 1.00 24.80 261 PHE A O 1
ATOM 4136 N N . ASN B 1 257 ? 22.690 13.025 -22.369 1.00 22.70 262 ASN A N 1
ATOM 4137 C CA . ASN B 1 257 ? 23.878 13.881 -22.521 1.00 22.83 262 ASN A CA 1
ATOM 4138 C C . ASN B 1 257 ? 25.116 13.029 -22.919 1.00 25.74 262 ASN A C 1
ATOM 4139 O O . ASN B 1 257 ? 25.062 11.811 -23.002 1.00 23.58 262 ASN A O 1
ATOM 4144 N N . ALA B 1 258 ? 26.202 13.698 -23.242 1.00 26.49 263 ALA A N 1
ATOM 4145 C CA . ALA B 1 258 ? 27.364 13.018 -23.789 1.00 31.67 263 ALA A CA 1
ATOM 4146 C C . ALA B 1 258 ? 27.941 12.034 -22.749 1.00 33.28 263 ALA A C 1
ATOM 4147 O O . ALA B 1 258 ? 28.565 11.029 -23.110 1.00 37.08 263 ALA A O 1
ATOM 4149 N N . SER B 1 259 ? 27.674 12.294 -21.481 1.00 34.93 264 SER A N 1
ATOM 4150 C CA . SER B 1 259 ? 28.051 11.379 -20.425 1.00 37.38 264 SER A CA 1
ATOM 4151 C C . SER B 1 259 ? 27.096 10.156 -20.257 1.00 37.32 264 SER A C 1
ATOM 4152 O O . SER B 1 259 ? 27.335 9.283 -19.447 1.00 33.42 264 SER A O 1
ATOM 4155 N N . GLY B 1 260 ? 26.023 10.069 -21.048 1.00 33.23 265 GLY A N 1
ATOM 4156 C CA . GLY B 1 260 ? 25.104 8.928 -20.999 1.00 32.23 265 GLY A CA 1
ATOM 4157 C C . GLY B 1 260 ? 23.925 9.022 -20.043 1.00 31.80 265 GLY A C 1
ATOM 4158 O O . GLY B 1 260 ? 23.115 8.069 -19.931 1.00 36.57 265 GLY A O 1
ATOM 4159 N N . GLU B 1 261 ? 23.780 10.154 -19.374 1.00 28.77 266 GLU A N 1
ATOM 4160 C CA . GLU B 1 261 ? 22.677 10.283 -18.449 1.00 28.27 266 GLU A CA 1
ATOM 4161 C C . GLU B 1 261 ? 21.409 10.677 -19.204 1.00 24.75 266 GLU A C 1
ATOM 4162 O O . GLU B 1 261 ? 21.469 11.506 -20.117 1.00 25.17 266 GLU A O 1
ATOM 4168 N N . LYS B 1 262 ? 20.289 10.062 -18.867 1.00 22.03 267 LYS A N 1
ATOM 4169 C CA . LYS B 1 262 ? 18.989 10.494 -19.476 1.00 22.65 267 LYS A CA 1
ATOM 4170 C C . LYS B 1 262 ? 18.616 11.875 -18.963 1.00 20.83 267 LYS A C 1
ATOM 4171 O O . LYS B 1 262 ? 18.591 12.099 -17.748 1.00 22.15 267 LYS A O 1
ATOM 4177 N N . VAL B 1 263 ? 18.349 12.806 -19.876 1.00 19.84 268 VAL A N 1
ATOM 4178 C CA . VAL B 1 263 ? 17.952 14.178 -19.501 1.00 19.05 268 VAL A CA 1
ATOM 4179 C C . VAL B 1 263 ? 16.620 14.714 -20.065 1.00 18.66 268 VAL A C 1
ATOM 4180 O O . VAL B 1 263 ? 16.159 15.759 -19.618 1.00 19.98 268 VAL A O 1
ATOM 4184 N N . ALA B 1 264 ? 16.050 14.033 -21.031 1.00 18.99 269 ALA A N 1
ATOM 4185 C CA . ALA B 1 264 ? 14.763 14.450 -21.558 1.00 16.91 269 ALA A CA 1
ATOM 4186 C C . ALA B 1 264 ? 14.009 13.322 -22.242 1.00 17.43 269 ALA A C 1
ATOM 4187 O O . ALA B 1 264 ? 14.528 12.306 -22.623 1.00 17.51 269 ALA A O 1
ATOM 4189 N N . GLU B 1 265 ? 12.719 13.516 -22.402 1.00 17.17 270 GLU A N 1
ATOM 4190 C CA . GLU B 1 265 ? 11.962 12.580 -23.187 1.00 17.60 270 GLU A CA 1
ATOM 4191 C C . GLU B 1 265 ? 10.792 13.253 -23.847 1.00 16.24 270 GLU A C 1
ATOM 4192 O O . GLU B 1 265 ? 10.055 13.954 -23.196 1.00 16.68 270 GLU A O 1
ATOM 4198 N N . LEU B 1 266 ? 10.636 12.991 -25.146 1.00 16.34 271 LEU A N 1
ATOM 4199 C CA . LEU B 1 266 ? 9.407 13.381 -25.883 1.00 14.86 271 LEU A CA 1
ATOM 4200 C C . LEU B 1 266 ? 8.578 12.148 -26.067 1.00 16.61 271 LEU A C 1
ATOM 4201 O O . LEU B 1 266 ? 8.925 11.292 -26.932 1.00 15.13 271 LEU A O 1
ATOM 4206 N N . LYS B 1 267 ? 7.533 12.023 -25.279 1.00 16.40 272 LYS A N 1
ATOM 4207 C CA . LYS B 1 267 ? 6.722 10.793 -25.351 1.00 20.79 272 LYS A CA 1
ATOM 4208 C C . LYS B 1 267 ? 5.609 10.839 -26.410 1.00 19.12 272 LYS A C 1
ATOM 4209 O O . LYS B 1 267 ? 4.841 11.788 -26.508 1.00 16.52 272 LYS A O 1
ATOM 4215 N N . ASN B 1 268 ? 5.503 9.768 -27.218 1.00 18.45 273 ASN A N 1
ATOM 4216 C CA . ASN B 1 268 ? 4.473 9.695 -28.311 1.00 20.84 273 ASN A CA 1
ATOM 4217 C C . ASN B 1 268 ? 4.429 10.899 -29.224 1.00 18.72 273 ASN A C 1
ATOM 4218 O O . ASN B 1 268 ? 3.415 11.538 -29.425 1.00 20.43 273 ASN A O 1
ATOM 4223 N N . PHE B 1 269 ? 5.592 11.184 -29.771 1.00 20.10 274 PHE A N 1
ATOM 4224 C CA . PHE B 1 269 ? 5.712 12.097 -30.916 1.00 22.10 274 PHE A CA 1
ATOM 4225 C C . PHE B 1 269 ? 4.988 11.435 -32.102 1.00 21.79 274 PHE A C 1
ATOM 4226 O O . PHE B 1 269 ? 5.464 10.455 -32.687 1.00 22.45 274 PHE A O 1
ATOM 4234 N N . THR B 1 270 ? 3.837 12.019 -32.405 1.00 22.44 275 THR A N 1
ATOM 4235 C CA . THR B 1 270 ? 2.903 11.578 -33.466 1.00 22.33 275 THR A CA 1
ATOM 4236 C C . THR B 1 270 ? 2.988 12.533 -34.664 1.00 23.91 275 THR A C 1
ATOM 4237 O O . THR B 1 270 ? 2.789 13.783 -34.541 1.00 17.14 275 THR A O 1
ATOM 4241 N N . SER B 1 271 ? 3.148 11.936 -35.864 1.00 23.93 276 SER A N 1
ATOM 4242 C CA . SER B 1 271 ? 3.148 12.646 -37.102 1.00 21.39 276 SER A CA 1
ATOM 4243 C C . SER B 1 271 ? 2.120 12.042 -38.084 1.00 24.85 276 SER A C 1
ATOM 4244 O O . SER B 1 271 ? 1.699 10.884 -37.931 1.00 20.23 276 SER A O 1
ATOM 4247 N N . LYS B 1 272 ? 1.739 12.823 -39.075 1.00 25.67 277 LYS A N 1
ATOM 4248 C CA . LYS B 1 272 ? 0.615 12.433 -39.960 1.00 28.44 277 LYS A CA 1
ATOM 4249 C C . LYS B 1 272 ? 1.042 12.572 -41.395 1.00 29.14 277 LYS A C 1
ATOM 4250 O O . LYS B 1 272 ? 1.714 13.528 -41.763 1.00 23.37 277 LYS A O 1
ATOM 4256 N N . LEU B 1 273 ? 0.663 11.590 -42.203 1.00 26.03 278 LEU A N 1
ATOM 4257 C CA . LEU B 1 273 ? 0.970 11.603 -43.617 1.00 28.19 278 LEU A CA 1
ATOM 4258 C C . LEU B 1 273 ? 0.458 12.831 -44.335 1.00 23.94 278 LEU A C 1
ATOM 4259 O O . LEU B 1 273 ? -0.690 13.223 -44.165 1.00 22.62 278 LEU A O 1
ATOM 4264 N N . VAL B 1 274 ? 1.312 13.441 -45.167 1.00 26.75 279 VAL A N 1
ATOM 4265 C CA . VAL B 1 274 ? 0.883 14.552 -45.992 1.00 28.84 279 VAL A CA 1
ATOM 4266 C C . VAL B 1 274 ? 0.319 13.991 -47.338 1.00 32.86 279 VAL A C 1
ATOM 4267 O O . VAL B 1 274 ? -0.928 13.959 -47.501 1.00 33.18 279 VAL A O 1
#

Nearest PDB structures (foldseek):
  5e1v-assembly2_A  TM=1.004E+00  e=4.142E-57  Bacillus subtilis subsp. subtilis str. 168
  5kku-assembly2_B  TM=8.961E-01  e=1.320E-23  Bacillus amyloliquefaciens
  5kku-assembly1_A  TM=8.915E-01  e=8.145E-22  Bacillus amyloliquefaciens
  7zmf-assembly1_B  TM=8.860E-01  e=9.901E-20  Brevibacillus brevis NBRC 100599
  8qk4-assembly1_A  TM=8.756E-01  e=4.115E-18  Bacillus subtilis subsp. subtilis str. 168

Foldseek 3Di:
DDQKFKDKDKDECVDVQQVQKAALRWRWNAPLCVVFVVVLRVVVVPDDLQQKKKFKKFFPDTDTYDDGKIKTWMWMWGNPDVQKTKIWIKTWIADVVPGTDDIGTTMIIMMGSPDGFDADDFDPVVVLQVPFPDKAWLVVLQVLCVVLVTGGDAQQAWGFIWRDDPWWIKTWTFGDPVQQVPQVPTFADNSQSVSLVSNLVVRCVVVCVPDSFDWGWGIWRMKGFPGGDGGIWMKIWTPVQWHDDVFKIWTKIWTGHPRGTTTMIGHTRMTGGD/DDKFKDKDKDECVDVQQVQKAALRWRFNAPLCVVFVVVLRVVVVPDDLQQKKKFKKFFPDTDTYDDGKIWTWMWMWDCPDVQKTKIWIKTWIADVVPGTDDIGTTMIIMMGSPHGFDAFDFDDDVVLQVPFPDKAWLVVLQVLCVVLVTGGDAQQAWGFIWRDDPWWIKTWTFGDPVNQVPQVSTFADNSQSVSLVSNLVVRCVVVCVPDRQDWGWGIWRMKGFPGGDGGIWMKIWTPVQWHDDPFKIWTKIWTGHPRGTTTMIGHTRMTGGD

Secondary structure (P-SEA, 3-state):
ccbbbbbbbbcccccccccccccccccccccaaaaaaaaaaaaacccccccccccccccccccccccbbbbbbbbbbcccccbbbbbbbbbbbccccccccccccccbbbbccbbbbbccccaaaaaaaaccccccaaaaaaaaaaacccccccccccbbbbbcccbbbbbccccaaaaaccccccccaaaaaaaaaaaaaaacccccccccccccccccccccccccccbbbbbbbcccccccccbbbbbbbbbcccccccccccccccccc/cccbbbbbbbbcccccccccccccccccccccaaaaaaaaaaaaacccccccccccccccccccccccbbbbbbbbbbcccccbbbbbbbbbbbccccccccccccccbbbbccbbbbbccccaaaaaaaaccccccaaaaaaaaaaacccccccccccbbbbbcccbbbbbccccaaaaaccccccccaaaaaaaaaaaaaaacccccccccccccccccccccccccccbbbbbbbcccccccccbbbbbbbbbcccccccccccccccccc